Protein 7BES (pdb70)

Radius of gyration: 24.96 Å; Cα contacts (8 Å, |Δi|>4): 1409; chains: 3; bounding box: 62×58×72 Å

InterPro domains:
  IPR001048 Aspartate/glutamate/uridylate kinase [PF00696] (32-239)
  IPR011817 Uridylate kinase [PIRSF005650] (30-260)
  IPR015963 Uridylate kinase, bacteria [MF_01220_B] (28-260)
  IPR015963 Uridylate kinase, bacteria [TIGR02075] (30-260)
  IPR015963 Uridylate kinase, bacteria [cd04254] (31-260)
  IPR036393 Acetylglutamate kinase-like superfamily [G3DSA:3.40.1160.10] (22-261)
  IPR036393 Acetylglutamate kinase-like superfamily [SSF53633] (30-260)

Nearest PDB structures (foldseek):
  7bes-assembly1_A  TM=1.004E+00  e=1.199E-51  Mycobacterium tuberculosis
  7bix-assembly2_I  TM=9.972E-01  e=4.113E-45  Mycobacterium tuberculosis H37Rv
  7bix-assembly1_E  TM=9.953E-01  e=9.929E-45  Mycobacterium tuberculosis H37Rv
  2bne-assembly1_B  TM=9.707E-01  e=4.004E-32  Escherichia coli K-12
  7bes-assembly1_C-2  TM=9.987E-01  e=2.058E-31  Mycobacterium tuberculosis

B-factor: mean 38.49, std 15.51, range [14.76, 82.02]

Foldseek 3Di:
DFFQFEEEEEELCLAQVPAADGDLVSLLLLLVQVLVLLVVNHQYEYEFWQPSHADLVVVVVVPDDSFVRLQRRLVSQLVVLVSSCVSNVVVVAAAAEEECPDDPVSHHHDDLVVSLVCSVVSYHYYYTSQNVGTPDGRLLSSLVSCVSNVGQAYEYADQDFAWALDPVHHFAFEEELVRCVVSVTCDDDDNSSVSCNVVFHKYFYGHSSPHCPVVCNRVPHGTYYIHGD/DFWQFEEEEDEPCLAQVPAADGDLVSLLLLLVQVLVLLVVRHQYEYQFFQVSHADLVVVVVVPDDSQVRLQRRLVSQLVVLVSSCVSNVVVVAAEAEEECDDDPVSHHHDDLVVSLVCSVVSHYYYYGSQNVGTPDGSLLSSLVSCVSSVGQAYEYADQDAEWALDPVHDFDFEEELVRCVVSVTCDDDPVSSVSCNVSFHKYFYGHSNPRCPVVCVRGPNRTYYIHGD/DDFAFEEEEEELCLQAVPAQDGDLVSLLVVLVVVVVVLVVRHQYEYQYWQVSHADLVVVVVVPDDQFVRLQVRLVSQLVVLVSSCVSNVVVVAAAAEEACDPDPVSHHHDDLVVSLVCRVVSHHYYYTSQNVGTDDDSVRSSVVSCVRNVRPYYHYDDD

Sequence (617 aa):
SGYSRVLLKLGGEMFGGGQVGLDPDVVAQVARQIADVVRGGVQIAVVIGGGNFFRGAQLQQLGMERTRSDYMGMLGTVMNSLALQDFLEKEGIVTRVQTAITMGQVAEPYLPLRAVRHLEKGRVVIFGAGMGLPYFSTDTTAAQRALEIGADVVLMAKAVDGVFAEDPAELLTAVSHREVLDRGLRVADATAFSLCMDNGMPILVFNLLTDGNIARAVRGEKIGTLVTTSGYSRVLLKLGGEMFGGGQVGLDPDVVAQVARQIADVVRGGVQIAVVIGGGNFFRGAQLQQLGMERTRSDYMGMLGTVMNSLALQDFLEKEGIVTRVQTAITMGQVAEPYLPLRAVRHLEKGRVVIFGAGMGLPYFSTDTTAAQRALEIGADVVLMAKAVDGVFAEDPAELLTAVSHREVLDRGLRVADATAFSLCMDNGMPILVFNLLTDGNIARAVRGEKIGTLVTTSGYSRVLLKLGGEMFGGGQVGLDPDVVAQVARQIADVVRGGVQIAVVIGGGNFFRGAQLQQLGMERTRSDYMGMLGTVMNSLALQDFLEKEGIVTRVQTAITMGQVAEPYLPLRAVRHLEKGRVVIFGAGMGLPYFSTDTTAAQRALEIGADVVLMAKA

Structure (mmCIF, N/CA/C/O backbone):
data_7BES
#
_entry.id   7BES
#
_cell.length_a   1.00
_cell.length_b   1.00
_cell.length_c   1.00
_cell.angle_alpha   90.00
_cell.angle_beta   90.00
_cell.angle_gamma   90.00
#
_symmetry.space_group_name_H-M   'P 1'
#
loop_
_entity.id
_entity.type
_entity.pdbx_description
1 polymer 'Uridylate kinase'
2 non-polymer "URIDINE-5'-DIPHOSPHATE"
3 non-polymer "URIDINE 5'-TRIPHOSPHATE"
#
loop_
_atom_site.group_PDB
_atom_site.id
_atom_site.type_symbol
_atom_site.label_atom_id
_atom_site.label_alt_id
_atom_site.label_comp_id
_atom_site.label_asym_id
_atom_site.label_entity_id
_atom_site.label_seq_id
_atom_site.pdbx_PDB_ins_code
_atom_site.Cartn_x
_atom_site.Cartn_y
_atom_site.Cartn_z
_atom_site.occupancy
_atom_site.B_iso_or_equiv
_atom_site.auth_seq_id
_atom_site.auth_comp_id
_atom_site.auth_asym_id
_atom_site.auth_atom_id
_atom_site.pdbx_PDB_model_num
ATOM 1 N N . SER A 1 48 ? 171.45300 116.57700 152.18800 1.000 51.97000 28 SER A N 1
ATOM 2 C CA . SER A 1 48 ? 170.92500 116.65700 153.54500 1.000 51.97000 28 SER A CA 1
ATOM 3 C C . SER A 1 48 ? 169.99200 117.85400 153.69900 1.000 51.97000 28 SER A C 1
ATOM 4 O O . SER A 1 48 ? 170.26400 118.93600 153.18100 1.000 51.97000 28 SER A O 1
ATOM 7 N N . GLY A 1 49 ? 168.89500 117.65200 154.41600 1.000 40.45000 29 GLY A N 1
ATOM 8 C CA . GLY A 1 49 ? 167.92300 118.70000 154.63200 1.000 40.45000 29 GLY A CA 1
ATOM 9 C C . GLY A 1 49 ? 166.91600 118.80500 153.49900 1.000 40.45000 29 GLY A C 1
ATOM 10 O O . GLY A 1 49 ? 167.05200 118.19800 152.43800 1.000 40.45000 29 GLY A O 1
ATOM 11 N N . TYR A 1 50 ? 165.88300 119.60600 153.74000 1.000 30.40000 30 TYR A N 1
ATOM 12 C CA . TYR A 1 50 ? 164.82000 119.80700 152.76800 1.000 30.40000 30 TYR A CA 1
ATOM 13 C C . TYR A 1 50 ? 164.97500 121.15700 152.08400 1.000 30.40000 30 TYR A C 1
ATOM 14 O O . TYR A 1 50 ? 165.16900 122.18200 152.74200 1.000 30.40000 30 TYR A O 1
ATOM 23 N N . SER A 1 51 ? 164.89300 121.15000 150.75500 1.000 24.74000 31 SER A N 1
ATOM 24 C CA . SER A 1 51 ? 164.95500 122.38600 149.98800 1.000 24.74000 31 SER A CA 1
ATOM 25 C C . SER A 1 51 ? 163.59000 123.03400 149.81000 1.000 24.74000 31 SER A C 1
ATOM 26 O O . SER A 1 51 ? 163.50000 124.26800 149.74800 1.000 24.74000 31 SER A O 1
ATOM 29 N N . ARG A 1 52 ? 162.52700 122.23300 149.73400 1.000 19.95000 32 ARG A N 1
ATOM 30 C CA . ARG A 1 52 ? 161.17600 122.74500 149.55000 1.000 19.95000 32 ARG A CA 1
ATOM 31 C C . ARG A 1 52 ? 160.28600 122.23900 150.67600 1.000 19.95000 32 ARG A C 1
ATOM 32 O O . ARG A 1 52 ? 160.09800 121.02300 150.84400 1.000 19.95000 32 ARG A O 1
ATOM 40 N N . VAL A 1 53 ? 159.73300 123.17600 151.43500 1.000 21.65000 33 VAL A N 1
ATOM 41 C CA . VAL A 1 53 ? 158.87900 122.85500 152.56600 1.000 21.65000 33 VAL A CA 1
ATOM 42 C C . VAL A 1 53 ? 157.51900 123.49600 152.34600 1.000 21.65000 33 VAL A C 1
ATOM 43 O O . VAL A 1 53 ? 157.39800 124.58800 151.77700 1.000 21.65000 33 VAL A O 1
ATOM 47 N N . LEU A 1 54 ? 156.48700 122.78500 152.77300 1.000 19.57000 34 LEU A N 1
ATOM 48 C CA . LEU A 1 54 ? 155.14000 123.32900 152.83800 1.000 19.57000 34 LEU A CA 1
ATOM 49 C C . LEU A 1 54 ? 154.77700 123.40600 154.31400 1.000 19.57000 34 LEU A C 1
ATOM 50 O O . LE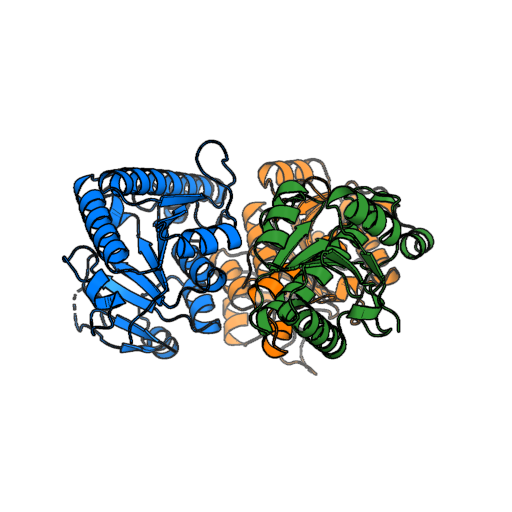U A 1 54 ? 154.41900 122.40100 154.93200 1.000 19.57000 34 LEU A O 1
ATOM 55 N N . LEU A 1 55 ? 154.91800 124.59600 154.87900 1.000 20.20000 35 LEU A N 1
ATOM 56 C CA . LEU A 1 55 ? 154.49800 124.82400 156.25100 1.000 20.20000 35 LEU A CA 1
ATOM 57 C C . LEU A 1 55 ? 152.97800 124.83600 156.32300 1.000 20.20000 35 LEU A C 1
ATOM 58 O O . LEU A 1 55 ? 152.30200 125.31000 155.41000 1.000 20.20000 35 LEU A O 1
ATOM 63 N N . LYS A 1 56 ? 152.44000 124.28500 157.40500 1.000 22.81000 36 LYS A N 1
ATOM 64 C CA . LYS A 1 56 ? 151.00500 124.26500 157.65000 1.000 22.81000 36 LYS A CA 1
ATOM 65 C C . LYS A 1 56 ? 150.75200 124.93500 158.98700 1.000 22.81000 36 LYS A C 1
ATOM 66 O O . LYS A 1 56 ? 151.18600 124.42600 160.03100 1.000 22.81000 36 LYS A O 1
ATOM 72 N N . LEU A 1 57 ? 150.06300 126.07700 158.94600 1.000 23.52000 37 LEU A N 1
ATOM 73 C CA . LEU A 1 57 ? 149.72800 126.85100 160.13100 1.000 23.52000 37 LEU A CA 1
ATOM 74 C C . LEU A 1 57 ? 148.23400 126.75500 160.39700 1.000 23.52000 37 LEU A C 1
ATOM 75 O O . LEU A 1 57 ? 147.41900 126.96400 159.49300 1.000 23.52000 37 LEU A O 1
ATOM 80 N N . GLY A 1 58 ? 147.88000 126.43800 161.64200 1.000 25.51000 38 GLY A N 1
ATOM 81 C CA . GLY A 1 58 ? 146.49900 126.39300 162.06000 1.000 25.51000 38 GLY A CA 1
ATOM 82 C C . GLY A 1 58 ? 146.03500 127.71700 162.65100 1.000 25.51000 38 GLY A C 1
ATOM 83 O O . GLY A 1 58 ? 146.79900 128.66100 162.83200 1.000 25.51000 38 GLY A O 1
ATOM 84 N N . GLY A 1 59 ? 144.73900 127.76100 162.96400 1.000 26.67000 39 GLY A N 1
ATOM 85 C CA . GLY A 1 59 ? 144.15900 128.95300 163.55200 1.000 26.67000 39 GLY A CA 1
ATOM 86 C C . GLY A 1 59 ? 144.79400 129.35800 164.86500 1.000 26.67000 39 GLY A C 1
ATOM 87 O O . GLY A 1 59 ? 144.74100 130.53600 165.23300 1.000 26.67000 39 GLY A O 1
ATOM 88 N N . GLU A 1 60 ? 145.39400 128.40600 165.58300 1.000 30.68000 40 GLU A N 1
ATOM 89 C CA . GLU A 1 60 ? 146.10000 128.75300 166.81000 1.000 30.68000 40 GLU A CA 1
ATOM 90 C C . GLU A 1 60 ? 147.30100 129.64600 166.52800 1.000 30.68000 40 GLU A C 1
ATOM 91 O O . GLU A 1 60 ? 147.60800 130.53400 167.32900 1.000 30.68000 40 GLU A O 1
ATOM 97 N N . MET A 1 61 ? 147.96600 129.45400 165.38500 1.000 31.41000 41 MET A N 1
ATOM 98 C CA . MET A 1 61 ? 149.12800 130.26300 165.04100 1.000 31.41000 41 MET A CA 1
ATOM 99 C C . MET A 1 61 ? 148.77300 131.71300 164.74500 1.000 31.41000 41 MET A C 1
ATOM 100 O O . MET A 1 61 ? 149.68100 132.54500 164.64500 1.000 31.41000 41 MET A O 1
ATOM 105 N N . PHE A 1 62 ? 147.49000 132.03300 164.59500 1.000 25.15000 42 PHE A N 1
ATOM 106 C CA . PHE A 1 62 ? 147.05200 133.40100 164.38400 1.000 25.15000 42 PHE A CA 1
ATOM 107 C C . PHE A 1 62 ? 146.17600 133.93800 165.50400 1.000 25.15000 42 PHE A C 1
ATOM 108 O O . PHE A 1 62 ? 146.01400 135.15800 165.60200 1.000 25.15000 42 PHE A O 1
ATOM 116 N N . GLY A 1 63 ? 145.61300 133.07600 166.34500 1.000 30.94000 43 GLY A N 1
ATOM 117 C CA . GLY A 1 63 ? 144.74300 133.53800 167.40600 1.000 30.94000 43 GLY A CA 1
ATOM 118 C C . GLY A 1 63 ? 145.29800 133.34700 168.80200 1.000 30.94000 43 GLY A C 1
ATOM 119 O O . GLY A 1 63 ? 144.71900 133.84600 169.77100 1.000 30.94000 43 GLY A O 1
ATOM 120 N N . GLY A 1 64 ? 146.41700 132.63500 168.92500 1.000 34.48000 44 GLY A N 1
ATOM 121 C CA . GLY A 1 64 ? 146.96700 132.36500 170.23700 1.000 34.48000 44 GLY A CA 1
ATOM 122 C C . GLY A 1 64 ? 146.09000 131.50600 171.11700 1.000 34.48000 44 GLY A C 1
ATOM 123 O O . GLY A 1 64 ? 146.18500 131.59200 172.34300 1.000 34.48000 44 GLY A O 1
ATOM 124 N N . GLY A 1 65 ? 145.23600 130.67500 170.52500 1.000 37.83000 45 GLY A N 1
ATOM 125 C CA . GLY A 1 65 ? 144.28900 129.87900 171.27200 1.000 37.83000 45 GLY A CA 1
ATOM 126 C C . GLY A 1 65 ? 142.94400 130.53200 171.49800 1.000 37.83000 45 GLY A C 1
ATOM 127 O O . GLY A 1 65 ? 142.04400 129.88200 172.04400 1.000 37.83000 45 GLY A O 1
ATOM 128 N N . GLN A 1 66 ? 142.77700 131.78800 171.10000 1.000 38.49000 46 GLN A N 1
ATOM 129 C CA . GLN A 1 66 ? 141.52500 132.51500 171.24100 1.000 38.49000 46 GLN A CA 1
ATOM 130 C C . GLN A 1 66 ? 140.96200 132.85200 169.86400 1.000 38.49000 46 GLN A C 1
ATOM 131 O O . GLN A 1 66 ? 141.50200 132.45800 168.82700 1.000 38.49000 46 GLN A O 1
ATOM 137 N N . VAL A 1 67 ? 139.86300 133.59300 169.86500 1.000 33.95000 47 VAL A N 1
ATOM 138 C CA . VAL A 1 67 ? 139.18200 133.99300 168.64000 1.000 33.95000 47 VAL A CA 1
ATOM 139 C C . VAL A 1 67 ? 139.66100 135.37800 168.23500 1.000 33.95000 47 VAL A C 1
ATOM 140 O O . VAL A 1 67 ? 139.68900 136.30600 169.05100 1.000 33.95000 47 VAL A O 1
ATOM 144 N N . GLY A 1 68 ? 140.04300 135.52100 166.96800 1.000 29.03000 48 GLY A N 1
ATOM 145 C CA . GLY A 1 68 ? 140.46100 136.80900 166.45500 1.000 29.03000 48 GLY A CA 1
ATOM 146 C C . GLY A 1 68 ? 141.84400 136.80400 165.84100 1.000 29.03000 48 GLY A C 1
ATOM 147 O O . GLY A 1 68 ? 142.11000 136.05100 164.90000 1.000 29.03000 48 GLY A O 1
ATOM 148 N N . LEU A 1 69 ? 142.73600 137.64200 166.36400 1.000 28.79000 49 LEU A N 1
ATOM 149 C CA . LEU A 1 69 ? 144.08400 137.75600 165.81300 1.000 28.79000 49 LEU A CA 1
ATOM 150 C C . LEU A 1 69 ? 145.00500 138.30100 166.89100 1.000 28.79000 49 LEU A C 1
ATOM 151 O O . LEU A 1 69 ? 144.74600 139.37800 167.43800 1.000 28.79000 49 LEU A O 1
ATOM 156 N N . ASP A 1 70 ? 146.07000 137.56400 167.19500 1.000 35.00000 50 ASP A N 1
ATOM 157 C CA . ASP A 1 70 ? 147.07200 138.00500 168.15800 1.000 35.00000 50 ASP A CA 1
ATOM 158 C C . ASP A 1 70 ? 148.32400 138.42600 167.40400 1.000 35.00000 50 ASP A C 1
ATOM 159 O O . ASP A 1 70 ? 149.00800 137.56700 166.82500 1.000 35.00000 50 ASP A O 1
ATOM 164 N N . PRO A 1 71 ? 148.66100 139.71700 167.37200 1.000 36.41000 51 PRO A N 1
ATOM 165 C CA . PRO A 1 71 ? 149.81300 140.15400 166.56500 1.000 36.41000 51 PRO A CA 1
ATOM 166 C C . PRO A 1 71 ? 151.14100 139.56000 167.00600 1.000 36.41000 51 PRO A C 1
ATOM 167 O O . PRO A 1 71 ? 152.04200 139.41300 166.17200 1.000 36.41000 51 PRO A O 1
ATOM 171 N N . ASP A 1 72 ? 151.29400 139.21700 168.28700 1.000 38.98000 52 ASP A N 1
ATOM 172 C CA . ASP A 1 72 ? 152.57200 138.69500 168.76400 1.000 38.98000 52 ASP A CA 1
ATOM 173 C C . ASP A 1 72 ? 152.89100 137.33700 168.14900 1.000 38.98000 52 ASP A C 1
ATOM 174 O O . ASP A 1 72 ? 154.02100 137.09900 167.70600 1.000 38.98000 52 ASP A O 1
ATOM 179 N N . VAL A 1 73 ? 151.90900 136.43400 168.11600 1.000 34.55000 53 VAL A N 1
ATOM 180 C CA . VAL A 1 73 ? 152.14000 135.10600 167.55600 1.000 34.55000 53 VAL A CA 1
ATOM 181 C C . VAL A 1 73 ? 152.43300 135.19900 166.06400 1.000 34.55000 53 VAL A C 1
ATOM 182 O O . VAL A 1 73 ? 153.31500 134.50100 165.54400 1.000 34.55000 53 VAL A O 1
ATOM 186 N N . VAL A 1 74 ? 151.70000 136.05700 165.35300 1.000 31.25000 54 VAL A N 1
ATOM 187 C CA . VAL A 1 74 ? 151.95500 136.24000 163.93000 1.000 31.25000 54 VAL A CA 1
ATOM 188 C C . VAL A 1 74 ? 153.33900 136.83300 163.70600 1.000 31.25000 54 VAL A C 1
ATOM 189 O O . VAL A 1 74 ? 154.02200 136.47500 162.74200 1.000 31.25000 54 VAL A O 1
ATOM 193 N N . ALA A 1 75 ? 153.77800 137.74000 164.58100 1.000 33.12000 55 ALA A N 1
ATOM 194 C CA . ALA A 1 75 ? 155.12500 138.28900 164.46200 1.000 33.12000 55 ALA A CA 1
ATOM 195 C C . ALA A 1 75 ? 156.18300 137.21300 164.67500 1.000 33.12000 55 ALA A C 1
ATOM 196 O O . ALA A 1 75 ? 157.19500 137.17700 163.96600 1.000 33.12000 55 ALA A O 1
ATOM 198 N N . GLN A 1 76 ? 155.97000 136.33200 165.65500 1.000 34.86000 56 GLN A N 1
ATOM 199 C CA . GLN A 1 76 ? 156.90400 135.23100 165.87700 1.000 34.86000 56 GLN A CA 1
ATOM 200 C C . GLN A 1 76 ? 156.98000 134.32600 164.65400 1.000 34.86000 56 GLN A C 1
ATOM 201 O O . GLN A 1 76 ? 158.07300 133.94600 164.20800 1.000 34.86000 56 GLN A O 1
ATOM 207 N N . VAL A 1 77 ? 155.82000 133.97500 164.09500 1.000 31.49000 57 VAL A N 1
ATOM 208 C CA . VAL A 1 77 ? 155.78800 133.12600 162.90800 1.000 31.49000 57 VAL A CA 1
ATOM 209 C C . VAL A 1 77 ? 156.48900 133.81200 161.74400 1.000 31.49000 57 VAL A C 1
ATOM 210 O O . VAL A 1 77 ? 157.23100 133.17800 160.98200 1.000 31.49000 57 VAL A O 1
ATOM 214 N N . ALA A 1 78 ? 156.26000 135.11700 161.58500 1.000 31.59000 58 ALA A N 1
ATOM 215 C CA . ALA A 1 78 ? 156.90200 135.86200 160.51100 1.000 31.59000 58 ALA A CA 1
ATOM 216 C C . ALA A 1 78 ? 158.41400 135.87200 160.67400 1.000 31.59000 58 ALA A C 1
ATOM 217 O O . ALA A 1 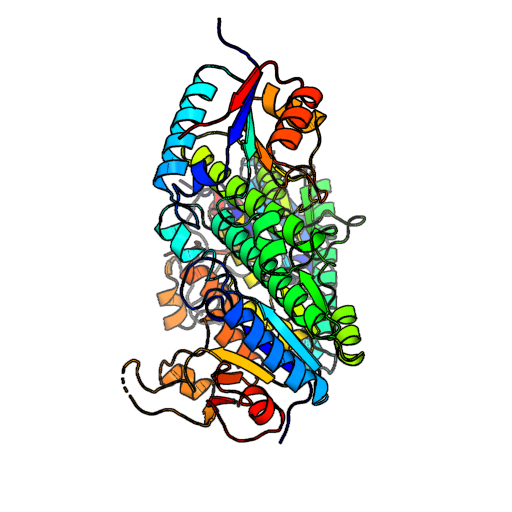78 ? 159.14500 135.71700 159.69300 1.000 31.59000 58 ALA A O 1
ATOM 219 N N . ARG A 1 79 ? 158.90300 136.05000 161.90300 1.000 34.68000 59 ARG A N 1
ATOM 220 C CA . ARG A 1 79 ? 160.34400 136.02300 162.13600 1.000 34.68000 59 ARG A CA 1
ATOM 221 C C . ARG A 1 79 ? 160.93000 134.65700 161.80000 1.000 34.68000 59 ARG A C 1
ATOM 222 O O . ARG A 1 79 ? 161.99500 134.55900 161.17400 1.000 34.68000 59 ARG A O 1
ATOM 230 N N . GLN A 1 80 ? 160.24600 133.58600 162.21100 1.000 34.74000 60 GLN A N 1
ATOM 231 C CA . GLN A 1 80 ? 160.74200 132.24200 161.92200 1.000 34.74000 60 GLN A CA 1
ATOM 232 C C . GLN A 1 80 ? 160.80700 131.99200 160.42000 1.000 34.74000 60 GLN A C 1
ATOM 233 O O . GLN A 1 80 ? 161.83000 131.53000 159.89300 1.000 34.74000 60 GLN A O 1
ATOM 239 N N . ILE A 1 81 ? 159.72300 132.30900 159.70800 1.000 30.27000 61 ILE A N 1
ATOM 240 C CA . ILE A 1 81 ? 159.70700 132.12200 158.26100 1.000 30.27000 61 ILE A CA 1
ATOM 241 C C . ILE A 1 81 ? 160.75800 132.99700 157.59400 1.000 30.27000 61 ILE A C 1
ATOM 242 O O . ILE A 1 81 ? 161.39900 132.57800 156.62300 1.000 30.27000 61 ILE A O 1
ATOM 247 N N . ALA A 1 82 ? 160.96500 134.21300 158.10400 1.000 32.31000 62 ALA A N 1
ATOM 248 C CA . ALA A 1 82 ? 161.94200 135.11700 157.51100 1.000 32.31000 62 ALA A CA 1
ATOM 249 C C . ALA A 1 82 ? 163.35400 134.56700 157.63900 1.000 32.31000 62 ALA A C 1
ATOM 250 O O . ALA A 1 82 ? 164.12800 134.59700 156.67700 1.000 32.31000 62 ALA A O 1
ATOM 252 N N . ASP A 1 83 ? 163.71400 134.06000 158.82200 1.000 34.63000 63 ASP A N 1
ATOM 253 C CA . ASP A 1 83 ? 165.05600 133.50000 158.96200 1.000 34.63000 63 ASP A CA 1
ATOM 254 C C . ASP A 1 83 ? 165.21600 132.22900 158.13600 1.000 34.63000 63 ASP A C 1
ATOM 255 O O . ASP A 1 83 ? 166.29900 131.98000 157.59100 1.000 34.63000 63 ASP A O 1
ATOM 260 N N . VAL A 1 84 ? 164.15600 131.42700 158.01400 1.000 32.95000 64 VAL A N 1
ATOM 261 C CA . VAL A 1 84 ? 164.23500 130.24600 157.15800 1.000 32.95000 64 VAL A CA 1
ATOM 262 C C . VAL A 1 84 ? 164.47900 130.64700 155.70700 1.000 32.95000 64 VAL A C 1
ATOM 263 O O . VAL A 1 84 ? 165.29300 130.03300 155.00800 1.000 32.95000 64 VAL A O 1
ATOM 267 N N . VAL A 1 85 ? 163.78100 131.68000 155.23100 1.000 33.24000 65 VAL A N 1
ATOM 268 C CA . VAL A 1 85 ? 163.98800 132.14700 153.86300 1.000 33.24000 65 VAL A CA 1
ATOM 269 C C . VAL A 1 85 ? 165.39500 132.70200 153.69300 1.000 33.24000 65 VAL A C 1
ATOM 270 O O . VAL A 1 85 ? 166.05000 132.46600 152.67000 1.000 33.24000 65 VAL A O 1
ATOM 274 N N . ARG A 1 86 ? 165.88300 133.45000 154.68500 1.000 35.49000 66 ARG A N 1
ATOM 275 C CA . ARG A 1 86 ? 167.25900 133.93000 154.63600 1.000 35.49000 66 ARG A CA 1
ATOM 276 C C . ARG A 1 86 ? 168.25100 132.77500 154.63500 1.000 35.49000 66 ARG A C 1
ATOM 277 O O . ARG A 1 86 ? 169.39100 132.93900 154.18800 1.000 35.49000 66 ARG A O 1
ATOM 285 N N . GLY A 1 87 ? 167.83800 131.60700 155.12500 1.000 33.83000 67 GLY A N 1
ATOM 286 C CA . GLY A 1 87 ? 168.66100 130.41900 154.99500 1.000 33.83000 67 GLY A CA 1
ATOM 287 C C . GLY A 1 87 ? 168.71900 129.84400 153.59300 1.000 33.83000 67 GLY A C 1
ATOM 288 O O . GLY A 1 87 ? 169.54700 128.96300 153.34000 1.000 33.83000 67 GLY A O 1
ATOM 289 N N . GLY A 1 88 ? 167.86500 130.31300 152.68500 1.000 30.41000 68 GLY A N 1
ATOM 290 C CA . GLY A 1 88 ? 167.89000 129.84900 151.31200 1.000 30.41000 68 GLY A CA 1
ATOM 291 C C . GLY A 1 88 ? 166.96200 128.70000 150.99900 1.000 30.41000 68 GLY A C 1
ATOM 292 O O . GLY A 1 88 ? 167.34400 127.79600 150.24600 1.000 30.41000 68 GLY A O 1
ATOM 293 N N . VAL A 1 89 ? 165.74800 128.70600 151.54100 1.000 27.17000 69 VAL A N 1
ATOM 294 C CA . VAL A 1 89 ? 164.81400 127.59200 151.42100 1.000 27.17000 69 VAL A CA 1
ATOM 295 C C . VAL A 1 89 ? 163.56500 128.05900 150.69000 1.000 27.17000 69 VAL A C 1
ATOM 296 O O . VAL A 1 89 ? 163.13600 129.21000 150.84300 1.000 27.17000 69 VAL A O 1
ATOM 300 N N . GLN A 1 90 ? 162.97600 127.16900 149.89500 1.000 21.23000 70 GLN A N 1
ATOM 301 C CA . GLN A 1 90 ? 161.71600 127.46100 149.22400 1.000 21.23000 70 GLN A CA 1
ATOM 302 C C . GLN A 1 90 ? 160.56400 127.01800 150.11600 1.000 21.23000 70 GLN A C 1
ATOM 303 O O . GLN A 1 90 ? 160.51500 125.86000 150.54600 1.000 21.23000 70 GLN A O 1
ATOM 309 N N . ILE A 1 91 ? 159.65200 127.94500 150.41300 1.000 19.53000 71 ILE A N 1
ATOM 310 C CA . ILE A 1 91 ? 158.63200 127.71300 151.42900 1.000 19.53000 71 ILE A CA 1
ATOM 311 C C . ILE A 1 91 ? 157.26100 128.15300 150.92400 1.000 19.53000 71 ILE A C 1
ATOM 312 O O . ILE A 1 91 ? 157.06800 129.30100 150.49400 1.000 19.53000 71 ILE A O 1
ATOM 317 N N . ALA A 1 92 ? 156.30800 127.22800 150.98100 1.000 17.93000 72 ALA A N 1
ATOM 318 C CA . ALA A 1 92 ? 154.90200 127.52600 150.76200 1.000 17.93000 72 ALA A CA 1
ATOM 319 C C . ALA A 1 92 ? 154.15500 127.27600 152.06100 1.000 17.93000 72 ALA A C 1
ATOM 320 O O . ALA A 1 92 ? 154.20900 126.17400 152.60900 1.000 17.93000 72 ALA A O 1
ATOM 322 N N . VAL A 1 93 ? 153.48300 128.29200 152.55300 1.000 17.79000 73 VAL A N 1
ATOM 323 C CA . VAL A 1 93 ? 152.69200 128.20100 153.77100 1.000 17.79000 73 VAL A CA 1
ATOM 324 C C . VAL A 1 93 ? 151.24200 127.97100 153.38200 1.000 17.79000 73 VAL A C 1
ATOM 325 O O . VAL A 1 93 ? 150.77700 128.45000 152.34700 1.000 17.79000 73 VAL A O 1
ATOM 329 N N . VAL A 1 94 ? 150.52900 127.20100 154.19900 1.000 17.36000 74 VAL A N 1
ATOM 330 C CA . VAL A 1 94 ? 149.09900 126.96700 154.03500 1.000 17.36000 74 VAL A CA 1
ATOM 331 C C . VAL A 1 94 ? 148.40600 127.39900 155.31800 1.000 17.36000 74 VAL A C 1
ATOM 332 O O . VAL A 1 94 ? 148.74000 126.90800 156.40700 1.000 17.36000 74 VAL A O 1
ATOM 336 N N . ILE A 1 95 ? 147.42800 128.30300 155.18700 1.000 19.98000 75 ILE A N 1
ATOM 337 C CA . ILE A 1 95 ? 146.81800 128.97000 156.33300 1.000 19.98000 75 ILE A CA 1
ATOM 338 C C . ILE A 1 95 ? 145.52300 128.26700 156.71400 1.000 19.98000 75 ILE A C 1
ATOM 339 O O . ILE A 1 95 ? 144.77900 127.79400 155.84600 1.000 19.98000 75 ILE A O 1
ATOM 344 N N . GLY A 1 96 ? 145.25100 128.20200 158.01500 1.000 21.68000 76 GLY A N 1
ATOM 345 C CA . GLY A 1 96 ? 143.98200 127.71000 158.51600 1.000 21.68000 76 GLY A CA 1
ATOM 346 C C . GLY A 1 96 ? 143.19600 128.81700 159.19000 1.000 21.68000 76 GLY A C 1
ATOM 347 O O . GLY A 1 96 ? 143.75300 129.84100 159.58800 1.000 21.68000 76 GLY A O 1
ATOM 348 N N . GLY A 1 97 ? 141.88800 128.60200 159.31800 1.000 21.48000 77 GLY A N 1
ATOM 349 C CA . GLY A 1 97 ? 141.00000 129.62100 159.84700 1.000 21.48000 77 GLY A CA 1
ATOM 350 C C . GLY A 1 97 ? 140.18600 129.18400 161.04800 1.000 21.48000 77 GLY A C 1
ATOM 351 O O . GLY A 1 97 ? 139.04500 129.62600 161.23100 1.000 21.48000 77 GLY A O 1
ATOM 352 N N . GLY A 1 98 ? 140.76500 128.31100 161.87300 1.000 22.43000 78 GLY A N 1
ATOM 353 C CA . GLY A 1 98 ? 140.09800 127.88800 163.08900 1.000 22.43000 78 GLY A CA 1
ATOM 354 C C . GLY A 1 98 ? 139.96200 128.98300 164.12200 1.000 22.43000 78 GLY A C 1
ATOM 355 O O . GLY A 1 98 ? 139.06200 128.91700 164.96500 1.000 22.43000 78 GLY A O 1
ATOM 356 N N . ASN A 1 99 ? 140.83600 129.99000 164.07600 1.000 24.48000 79 ASN A N 1
ATOM 357 C CA . ASN A 1 99 ? 140.71100 131.13500 164.96900 1.000 24.48000 79 ASN A CA 1
ATOM 358 C C . ASN A 1 99 ? 139.48100 131.97500 164.66800 1.000 24.48000 79 ASN A C 1
ATOM 359 O O . ASN A 1 99 ? 139.09800 132.80100 165.50100 1.000 24.48000 79 ASN A O 1
ATOM 364 N N . PHE A 1 100 ? 138.86100 131.78900 163.50400 1.000 23.62000 80 PHE A N 1
ATOM 365 C CA . PHE A 1 100 ? 137.65200 132.51300 163.14100 1.000 23.62000 80 PHE A CA 1
ATOM 366 C C . PHE A 1 100 ? 136.43000 131.60500 163.11000 1.000 23.62000 80 PHE A C 1
ATOM 367 O O . PHE A 1 100 ? 135.46200 131.85600 163.83100 1.000 23.62000 80 PHE A O 1
ATOM 375 N N . PHE A 1 101 ? 136.45900 130.53200 162.31900 1.000 24.06000 81 PHE A N 1
ATOM 376 C CA . PHE A 1 101 ? 135.27200 129.70800 162.13600 1.000 24.06000 81 PHE A CA 1
ATOM 377 C C . PHE A 1 101 ? 135.66200 128.29800 161.72800 1.000 24.06000 81 PHE A C 1
ATOM 378 O O . PHE A 1 101 ? 136.64400 128.09900 161.00900 1.000 24.06000 81 PHE A O 1
ATOM 386 N N . ARG A 1 102 ? 134.87800 127.32700 162.18700 1.000 25.19000 82 ARG A N 1
ATOM 387 C CA . ARG A 1 102 ? 134.97300 125.94500 161.73600 1.000 25.19000 82 ARG A CA 1
ATOM 388 C C . ARG A 1 102 ? 133.61500 125.52400 161.18900 1.000 25.19000 82 ARG A C 1
ATOM 389 O O . ARG A 1 102 ? 132.59100 125.69200 161.86300 1.000 25.19000 82 ARG A O 1
ATOM 397 N N . GLY A 1 103 ? 133.61400 124.99000 159.96600 1.000 24.35000 83 GLY A N 1
ATOM 398 C CA . GLY A 1 103 ? 132.36000 124.62100 159.33000 1.000 24.35000 83 GLY A CA 1
ATOM 399 C C . GLY A 1 103 ? 131.59300 123.56800 160.10400 1.000 24.35000 83 GLY A C 1
ATOM 400 O O . GLY A 1 103 ? 130.36800 123.63600 160.21300 1.000 24.35000 83 GLY A O 1
ATOM 401 N N . ALA A 1 104 ? 132.30300 122.58000 160.65300 1.000 27.87000 84 ALA A N 1
ATOM 402 C CA . ALA A 1 104 ? 131.64000 121.54500 161.43700 1.000 27.87000 84 ALA A CA 1
ATOM 403 C C . ALA A 1 104 ? 130.98500 122.12600 162.68500 1.000 27.87000 84 ALA A C 1
ATOM 404 O O . ALA A 1 104 ? 129.84600 121.77400 163.01500 1.000 27.87000 84 ALA A O 1
ATOM 406 N N . GLN A 1 105 ? 131.68200 123.02200 163.38600 1.000 30.71000 85 GLN A N 1
ATOM 407 C CA . GLN A 1 105 ? 131.10900 123.62300 164.58600 1.000 30.71000 85 GLN A CA 1
ATOM 408 C C . GLN A 1 105 ? 129.90900 124.49900 164.24900 1.000 30.71000 85 GLN A C 1
ATOM 409 O O . GLN A 1 105 ? 128.90800 124.49800 164.97600 1.000 30.71000 85 GLN A O 1
ATOM 415 N N . LEU A 1 106 ? 129.98300 125.25000 163.14900 1.000 28.57000 86 LEU A N 1
ATOM 416 C CA . LEU A 1 106 ? 128.84000 126.07000 162.75600 1.000 28.57000 86 LEU A CA 1
ATOM 417 C C . LEU A 1 106 ? 127.65500 125.20700 162.33500 1.000 28.57000 86 LEU A C 1
ATOM 418 O O . LEU A 1 106 ? 126.49900 125.55300 162.61200 1.000 28.57000 86 LEU A O 1
ATOM 423 N N . GLN A 1 107 ? 127.91700 124.08200 161.66600 1.000 29.15000 87 GLN A N 1
ATOM 424 C CA . GLN A 1 107 ? 126.84200 123.15800 161.32000 1.000 29.15000 87 GLN A CA 1
ATOM 425 C C . GLN A 1 107 ? 126.20900 122.56400 162.57100 1.000 29.15000 87 GLN A C 1
ATOM 426 O O . GLN A 1 107 ? 124.98800 122.38500 162.63400 1.000 29.15000 87 GLN A O 1
ATOM 432 N N . GLN A 1 108 ? 127.02800 122.24400 163.57600 1.000 34.68000 88 GLN A N 1
ATOM 433 C CA . GLN A 1 108 ? 126.48800 121.79000 164.85400 1.000 34.68000 88 GLN A CA 1
ATOM 434 C C . GLN A 1 108 ? 125.62800 122.87000 165.49600 1.000 34.68000 88 GLN A C 1
ATOM 435 O O . GLN A 1 108 ? 124.59100 122.57300 166.10000 1.000 34.68000 88 GLN A O 1
ATOM 441 N N . LEU A 1 109 ? 126.05100 124.13100 165.38300 1.000 35.29000 89 LEU A N 1
ATOM 442 C CA . LEU A 1 109 ? 125.23500 125.23400 165.88300 1.000 35.29000 89 LEU A CA 1
ATOM 443 C C . LEU A 1 109 ? 123.89600 125.29900 165.16000 1.000 35.29000 89 LEU A C 1
ATOM 444 O O . LEU A 1 109 ? 122.85700 125.54400 165.78400 1.000 35.29000 89 LEU A O 1
ATOM 449 N N . GLY A 1 110 ? 123.89900 125.08700 163.84600 1.000 32.96000 90 GLY A N 1
ATOM 450 C CA . GLY A 1 110 ? 122.65600 125.04700 163.10000 1.000 32.96000 90 GLY A CA 1
ATOM 451 C C . GLY A 1 110 ? 122.72600 125.63600 161.70800 1.000 32.96000 90 GLY A C 1
ATOM 452 O O . GLY A 1 110 ? 121.79400 125.47200 160.91500 1.000 32.96000 90 GLY A O 1
ATOM 453 N N . MET A 1 111 ? 123.82100 126.32200 161.39400 1.000 29.17000 91 MET A N 1
ATOM 454 C CA . MET A 1 111 ? 123.97500 126.92100 160.07900 1.000 29.17000 91 MET A CA 1
ATOM 455 C C . MET A 1 111 ? 124.21700 125.84200 159.02400 1.000 29.17000 91 MET A C 1
ATOM 456 O O . MET A 1 111 ? 124.53000 124.68900 159.33100 1.000 29.17000 91 MET A O 1
ATOM 461 N N . GLU A 1 112 ? 124.06200 126.23100 157.76200 1.000 25.52000 92 GLU A N 1
ATOM 462 C CA . GLU A 1 112 ? 124.30400 125.31300 156.65900 1.000 25.52000 92 GLU A CA 1
ATOM 463 C C . GLU A 1 112 ? 125.79800 125.05600 156.50600 1.000 25.52000 92 GLU A C 1
ATOM 464 O O . GLU A 1 112 ? 126.62100 125.96700 156.64900 1.000 25.52000 92 GLU A O 1
ATOM 470 N N . ARG A 1 113 ? 126.14100 123.80100 156.20800 1.000 23.60000 93 ARG A N 1
ATOM 471 C CA . ARG A 1 113 ? 127.54300 123.40300 156.16100 1.000 23.60000 93 ARG A CA 1
ATOM 472 C C . ARG A 1 113 ? 128.29600 124.12000 155.04700 1.000 23.60000 93 ARG A C 1
ATOM 473 O O . ARG A 1 113 ? 129.44900 124.52100 155.23500 1.000 23.60000 93 ARG A O 1
ATOM 481 N N . THR A 1 114 ? 127.67100 124.28300 153.88000 1.000 21.54000 94 THR A N 1
ATOM 482 C CA . THR A 1 114 ? 128.35200 124.93700 152.76600 1.000 21.54000 94 THR A CA 1
ATOM 483 C C . THR A 1 114 ? 128.68800 126.38900 153.09100 1.000 21.54000 94 THR A C 1
ATOM 484 O O . THR A 1 114 ? 129.82200 126.84000 152.87400 1.000 21.54000 94 THR A O 1
ATOM 488 N N . ARG A 1 115 ? 127.71700 127.13600 153.62100 1.000 22.74000 95 ARG A N 1
ATOM 489 C CA . ARG A 1 115 ? 127.97000 128.52500 153.98400 1.000 22.74000 95 ARG A CA 1
ATOM 490 C C . ARG A 1 115 ? 128.98400 128.62500 155.11500 1.000 22.74000 95 ARG A C 1
ATOM 491 O O . ARG A 1 115 ? 129.83200 129.52600 155.11800 1.000 22.74000 95 ARG A O 1
ATOM 499 N N . SER A 1 116 ? 128.91700 127.70800 156.08200 1.000 20.79000 96 SER A N 1
ATOM 500 C CA . SER A 1 116 ? 129.90600 127.69900 157.15400 1.000 20.79000 96 SER A CA 1
ATOM 501 C C . SER A 1 116 ? 131.30900 127.47000 156.60500 1.000 20.79000 96 SER A C 1
ATOM 502 O O . SER A 1 116 ? 132.27200 128.11300 157.04200 1.000 20.79000 96 SER A O 1
ATOM 505 N N . ASP A 1 117 ? 131.44300 126.55500 155.64500 1.000 21.64000 97 ASP A N 1
ATOM 506 C CA . ASP A 1 117 ? 132.74400 126.28700 155.04400 1.000 21.64000 97 ASP A CA 1
ATOM 507 C C . ASP A 1 117 ? 133.25900 127.49200 154.26900 1.000 21.64000 97 ASP A C 1
ATOM 508 O O . ASP A 1 117 ? 134.45700 127.79500 154.30800 1.000 21.64000 97 ASP A O 1
ATOM 513 N N . TYR A 1 118 ? 132.37500 128.18500 153.55000 1.000 16.58000 98 TYR A N 1
ATOM 514 C CA . TYR A 1 118 ? 132.81600 129.38800 152.84800 1.000 16.58000 98 TYR A CA 1
ATOM 515 C C . TYR A 1 118 ? 133.24500 130.48400 153.81900 1.000 16.58000 98 TYR A C 1
ATOM 516 O O . TYR A 1 118 ? 134.22700 131.19100 153.56000 1.000 16.58000 98 TYR A O 1
ATOM 525 N N . MET A 1 119 ? 132.53900 130.62900 154.94300 1.000 17.70000 99 MET A N 1
ATOM 526 C CA . MET A 1 119 ? 132.97100 131.58100 155.96300 1.000 17.70000 99 MET A CA 1
ATOM 527 C C . MET A 1 119 ? 134.33600 131.20300 156.52800 1.000 17.70000 99 MET A C 1
ATOM 528 O O . MET A 1 119 ? 135.19100 132.07100 156.74800 1.000 17.70000 99 MET A O 1
ATOM 533 N N . GLY A 1 120 ? 134.56000 129.91000 156.76500 1.000 17.39000 100 GLY A N 1
ATOM 534 C CA . GLY A 1 120 ? 135.86600 129.47000 157.23100 1.000 17.39000 100 GLY A CA 1
ATOM 535 C C . GLY A 1 120 ? 136.97100 129.75100 156.23000 1.000 17.39000 100 GLY A C 1
ATOM 536 O O . GLY A 1 120 ? 138.07400 130.16000 156.60400 1.000 17.39000 100 GLY A O 1
ATOM 537 N N . MET A 1 121 ? 136.69400 129.53500 154.94400 1.000 15.89000 101 MET A N 1
ATOM 538 C CA . MET A 1 121 ? 137.68900 129.82600 153.91600 1.000 15.89000 101 MET A CA 1
ATOM 539 C C . MET A 1 121 ? 137.99800 131.31800 153.84600 1.000 15.89000 101 MET A C 1
ATOM 540 O O . MET A 1 121 ? 139.15700 131.71300 153.66100 1.000 15.89000 101 MET A O 1
ATOM 545 N N . LEU A 1 122 ? 136.97700 132.16400 153.99100 1.000 16.42000 102 LEU A N 1
ATOM 546 C CA . LEU A 1 122 ? 137.22900 133.60200 154.04100 1.000 16.42000 102 LEU A CA 1
ATOM 547 C C . LEU A 1 122 ? 138.07900 133.97000 155.25300 1.000 16.42000 102 LEU A C 1
ATOM 548 O O . LEU A 1 122 ? 138.95200 134.84400 155.16900 1.000 16.42000 102 LEU A O 1
ATOM 553 N N . GLY A 1 123 ? 137.83500 133.31800 156.39100 1.000 17.61000 103 GLY A N 1
ATOM 554 C CA . GLY A 1 123 ? 138.69700 133.52800 157.54500 1.000 17.61000 103 GLY A CA 1
ATOM 555 C C . GLY A 1 123 ? 140.13500 133.12200 157.28000 1.000 17.61000 103 GLY A C 1
ATOM 556 O O . GLY A 1 123 ? 141.07600 133.78600 157.73200 1.000 17.61000 103 GLY A O 1
ATOM 557 N N . THR A 1 124 ? 140.32600 132.02000 156.55000 1.000 17.10000 104 THR A N 1
ATOM 558 C CA . THR A 1 124 ? 141.67500 131.62000 156.15800 1.000 17.10000 104 THR A CA 1
ATOM 559 C C . THR A 1 124 ? 142.32800 132.68600 155.28900 1.000 17.10000 104 THR A C 1
ATOM 560 O O . THR A 1 124 ? 143.52100 132.96900 155.43500 1.000 17.10000 104 THR A O 1
ATOM 564 N N . VAL A 1 125 ? 141.56400 133.27600 154.36800 1.000 16.12000 105 VAL A N 1
ATOM 565 C CA . VAL A 1 125 ? 142.11300 134.34000 153.52600 1.000 16.12000 105 VAL A CA 1
ATOM 566 C C . VAL A 1 125 ? 142.50900 135.54500 154.37400 1.000 16.12000 105 VAL A C 1
ATOM 567 O O . VAL A 1 125 ? 143.53400 136.19400 154.12500 1.000 16.12000 105 VAL A O 1
ATOM 571 N N . MET A 1 126 ? 141.69800 135.87100 155.38200 1.000 19.17000 106 MET A N 1
ATOM 572 C CA . MET A 1 126 ? 142.03100 136.98400 156.26900 1.000 19.17000 106 MET A CA 1
ATOM 573 C C . MET A 1 126 ? 143.33000 136.72000 157.02500 1.000 19.17000 106 MET A C 1
ATOM 574 O O . MET A 1 126 ? 144.20000 137.59700 157.12500 1.000 19.17000 106 MET A O 1
ATOM 579 N N . ASN A 1 127 ? 143.47800 135.50900 157.56700 1.000 18.36000 107 ASN A N 1
ATOM 580 C CA . ASN A 1 127 ? 144.72400 135.16300 158.24400 1.000 18.36000 107 ASN A CA 1
ATOM 581 C C . ASN A 1 127 ? 145.90300 135.17200 157.27800 1.000 18.36000 107 ASN A C 1
ATOM 582 O O . ASN A 1 127 ? 147.02000 135.54200 157.66000 1.000 18.36000 107 ASN A O 1
ATOM 587 N N . SER A 1 128 ? 145.67100 134.77300 156.02700 1.000 17.26000 108 SER A N 1
ATOM 588 C CA . SER A 1 128 ? 146.71700 134.83200 155.01300 1.000 17.26000 108 SER A CA 1
ATOM 589 C C . SER A 1 128 ? 147.17300 136.26600 154.78000 1.000 17.26000 108 SER A C 1
ATOM 590 O O . SER A 1 128 ? 148.37200 136.53700 154.66100 1.000 17.26000 108 SER A O 1
ATOM 593 N N . LEU A 1 129 ? 146.22300 137.19900 154.70500 1.000 16.93000 109 LEU A N 1
ATOM 594 C CA . LEU A 1 129 ? 146.58600 138.60400 154.53600 1.000 16.93000 109 LEU A CA 1
ATOM 595 C C . LEU A 1 129 ? 147.35400 139.12700 155.74500 1.000 16.93000 109 LEU A C 1
ATOM 596 O O . LEU A 1 129 ? 148.31200 139.89600 155.59400 1.000 16.93000 109 LEU A O 1
ATOM 601 N N . ALA A 1 130 ? 146.94400 138.72800 156.95000 1.000 19.40000 110 ALA A N 1
ATOM 602 C CA . ALA A 1 130 ? 147.66900 139.14800 158.14800 1.000 19.40000 110 ALA A CA 1
ATOM 603 C C . ALA A 1 130 ? 149.10900 138.64400 158.12500 1.000 19.40000 110 ALA A C 1
ATOM 604 O O . ALA A 1 130 ? 150.05100 139.38900 158.43200 1.000 19.40000 110 ALA A O 1
ATOM 606 N N . LEU A 1 131 ? 149.29800 137.37500 157.75600 1.000 19.67000 111 LEU A N 1
ATOM 607 C CA . LEU A 1 131 ? 150.64800 136.82800 157.67100 1.000 19.67000 111 LEU A CA 1
ATOM 608 C C . LEU A 1 131 ? 151.45700 137.51900 156.58200 1.000 19.67000 111 LEU A C 1
ATOM 609 O O . LEU A 1 131 ? 152.65800 137.75300 156.75200 1.000 19.67000 111 LEU A O 1
ATOM 614 N N . GLN A 1 132 ? 150.82500 137.84100 155.45200 1.000 20.47000 112 GLN A N 1
ATOM 615 C CA . GLN A 1 132 ? 151.52800 138.56300 154.39800 1.000 20.47000 112 GLN A CA 1
ATOM 616 C C . GLN A 1 132 ? 152.00500 139.92100 154.89100 1.000 20.47000 112 GLN A C 1
ATOM 617 O O . GLN A 1 132 ? 153.13500 140.33300 154.60600 1.000 20.47000 112 GLN A O 1
ATOM 623 N N . ASP A 1 133 ? 151.15300 140.63000 155.63400 1.000 25.65000 113 ASP A N 1
ATOM 624 C CA . ASP A 1 133 ? 151.54800 141.91300 156.20500 1.000 25.65000 113 ASP A CA 1
ATOM 625 C C . ASP A 1 133 ? 152.74500 141.74900 157.13300 1.000 25.65000 113 ASP A C 1
ATOM 626 O O . ASP A 1 133 ? 153.75300 142.45900 157.01000 1.000 25.65000 113 ASP A O 1
ATOM 631 N N . PHE A 1 134 ? 152.65400 140.80500 158.07100 1.000 26.09000 114 PHE A N 1
ATOM 632 C CA . PHE A 1 134 ? 153.73200 140.64100 159.03900 1.000 26.09000 114 PHE A CA 1
ATOM 633 C C . PHE A 1 134 ? 155.02100 140.14100 158.39900 1.000 26.09000 114 PHE A C 1
ATOM 634 O O . PHE A 1 134 ? 156.10400 140.41400 158.92500 1.000 26.09000 114 PHE A O 1
ATOM 642 N N . LEU A 1 135 ? 154.93600 139.41900 157.28100 1.000 26.16000 115 LEU A N 1
ATOM 643 C CA . LEU A 1 135 ? 156.14300 139.01500 156.56800 1.000 26.16000 115 LEU A CA 1
ATOM 644 C C . LEU A 1 135 ? 156.74300 140.17400 155.78300 1.000 26.16000 115 LEU A C 1
ATOM 645 O O . LEU A 1 135 ? 157.96900 140.30500 155.71100 1.000 26.16000 115 LEU A O 1
ATOM 650 N N . GLU A 1 136 ? 155.90000 141.01700 155.18000 1.000 28.75000 116 GLU A N 1
ATOM 651 C CA . GLU A 1 136 ? 156.41200 142.20600 154.50700 1.000 28.75000 116 GLU A CA 1
ATOM 652 C C . GLU A 1 136 ? 157.05200 143.17200 155.49300 1.000 28.75000 116 GLU A C 1
ATOM 653 O O . GLU A 1 136 ? 157.93400 143.94900 155.11300 1.000 28.75000 116 GLU A O 1
ATOM 659 N N . LYS A 1 137 ? 156.61900 143.14300 156.75700 1.000 30.65000 117 LYS A N 1
ATOM 660 C CA . LYS A 1 137 ? 157.29200 143.94100 157.77800 1.000 30.65000 117 LYS A CA 1
ATOM 661 C C . LYS A 1 137 ? 158.74600 143.51800 157.95300 1.000 30.65000 117 LYS A C 1
ATOM 662 O O . LYS A 1 137 ? 159.58200 144.32900 158.36500 1.000 30.65000 117 LYS A O 1
ATOM 668 N N . GLU A 1 138 ? 159.06500 142.26000 157.64800 1.000 30.38000 118 GLU A N 1
ATOM 669 C CA . GLU A 1 138 ? 160.41500 141.72900 157.77900 1.000 30.38000 118 GLU A CA 1
ATOM 670 C C . GLU A 1 138 ? 161.19900 141.77800 156.47200 1.000 30.38000 118 GLU A C 1
ATOM 671 O O . GLU A 1 138 ? 162.27700 141.18000 156.38500 1.000 30.38000 118 GLU A O 1
ATOM 677 N N . GLY A 1 139 ? 160.68300 142.46600 155.45800 1.000 27.67000 119 GLY A N 1
ATOM 678 C CA . GLY A 1 139 ? 161.39200 142.57300 154.20100 1.000 27.67000 119 GLY A CA 1
ATOM 679 C C . GLY A 1 139 ? 161.39800 141.32200 153.35700 1.000 27.67000 119 GLY A C 1
ATOM 680 O O . GLY A 1 139 ? 162.25900 141.18700 152.48300 1.000 27.67000 119 GLY A O 1
ATOM 681 N N . ILE A 1 140 ? 160.46800 140.40300 153.58800 1.000 26.67000 120 ILE A N 1
ATOM 682 C CA . ILE A 1 140 ? 160.37500 139.17100 152.81400 1.000 26.67000 120 ILE A CA 1
ATOM 683 C C . ILE A 1 140 ? 159.31000 139.34600 151.74200 1.000 26.67000 120 ILE A C 1
ATOM 684 O O . ILE A 1 140 ? 158.19500 139.79600 152.02900 1.000 26.67000 120 ILE A O 1
ATOM 689 N N . VAL A 1 141 ? 159.65000 138.99200 150.50700 1.000 22.92000 121 VAL A N 1
ATOM 690 C CA . VAL A 1 141 ? 158.70600 139.08800 149.40000 1.000 22.92000 121 VAL A CA 1
ATOM 691 C C . VAL A 1 141 ? 157.77000 137.88800 149.44200 1.000 22.92000 121 VAL A C 1
ATOM 692 O O . VAL A 1 141 ? 158.21600 136.73400 149.48300 1.000 22.92000 121 VAL A O 1
ATOM 696 N N . THR A 1 142 ? 156.46900 138.15700 149.43200 1.000 24.47000 122 THR A N 1
ATOM 697 C CA . THR A 1 142 ? 155.45500 137.12400 149.55600 1.000 24.47000 122 THR A CA 1
ATOM 698 C C . THR A 1 142 ? 154.46000 137.22000 148.40900 1.000 24.47000 122 THR A C 1
ATOM 699 O O . THR A 1 142 ? 154.19600 138.29800 147.87100 1.000 24.47000 122 THR A O 1
ATOM 703 N N . ARG A 1 143 ? 153.91400 136.06500 148.03900 1.000 31.36000 123 ARG A N 1
ATOM 704 C CA . ARG A 1 143 ? 152.85500 135.97900 147.04100 1.000 31.36000 123 ARG A CA 1
ATOM 705 C C . ARG A 1 143 ? 151.71300 135.17200 147.63300 1.000 31.36000 123 ARG A C 1
ATOM 706 O O . ARG A 1 143 ? 151.90300 134.01200 148.00600 1.000 31.36000 123 ARG A O 1
ATOM 714 N N . VAL A 1 144 ? 150.53500 135.78100 147.72000 1.000 20.27000 124 VAL A N 1
ATOM 715 C CA . VAL A 1 144 ? 149.36000 135.14600 148.30300 1.000 20.27000 124 VAL A CA 1
ATOM 716 C C . VAL A 1 144 ? 148.47700 134.62500 147.18100 1.000 20.27000 124 VAL A C 1
ATOM 717 O O . VAL A 1 144 ? 148.14600 135.36400 146.24600 1.000 20.27000 124 VAL A O 1
ATOM 721 N N . GLN A 1 145 ? 148.09900 133.35200 147.26800 1.000 18.99000 125 GLN A N 1
ATOM 722 C CA . GLN A 1 145 ? 147.18600 132.73300 146.32000 1.000 18.99000 125 GLN A CA 1
ATOM 723 C C . GLN A 1 145 ? 145.99800 132.16800 147.08000 1.000 18.99000 125 GLN A C 1
ATOM 724 O O . GLN A 1 145 ? 146.17000 131.45800 148.07700 1.000 18.99000 125 GLN A O 1
ATOM 730 N N . THR A 1 146 ? 144.79800 132.49300 146.61300 1.000 18.62000 126 THR A N 1
ATOM 731 C CA . THR A 1 146 ? 143.56100 132.00900 147.20400 1.000 18.62000 126 THR A CA 1
ATOM 732 C C . THR A 1 146 ? 142.88300 131.04900 146.23900 1.000 18.62000 126 THR A C 1
ATOM 733 O O . THR A 1 146 ? 142.81300 131.31000 145.03400 1.000 18.62000 126 THR A O 1
ATOM 737 N N . ALA A 1 147 ? 142.39500 129.93000 146.77600 1.000 19.46000 127 ALA A N 1
ATOM 738 C CA . ALA A 1 147 ? 141.68700 128.96300 145.94500 1.000 19.46000 127 ALA A CA 1
ATOM 739 C C . ALA A 1 147 ? 140.39800 129.55300 145.39200 1.000 19.46000 127 ALA A C 1
ATOM 740 O O . ALA A 1 147 ? 140.03900 129.30200 144.23600 1.000 19.46000 127 ALA A O 1
ATOM 742 N N . ILE A 1 148 ? 139.68800 130.33300 146.20000 1.000 18.50000 128 ILE A N 1
ATOM 743 C CA . ILE A 1 148 ? 138.51800 131.06700 145.73000 1.000 18.50000 128 ILE A CA 1
ATOM 744 C C . ILE A 1 148 ? 139.00500 132.30700 144.99400 1.000 18.50000 128 ILE A C 1
ATOM 745 O O . ILE A 1 148 ? 139.72300 133.13600 145.56200 1.000 18.50000 128 ILE A O 1
ATOM 750 N N . THR A 1 149 ? 138.61700 132.43700 143.72800 1.000 20.03000 129 THR A N 1
ATOM 751 C CA . THR A 1 149 ? 139.12200 133.51600 142.88900 1.000 20.03000 129 THR A CA 1
ATOM 752 C C . THR A 1 149 ? 138.63600 134.87700 143.37100 1.000 20.03000 129 THR A C 1
ATOM 753 O O . THR A 1 149 ? 137.46100 135.21900 143.21200 1.000 20.03000 129 THR A O 1
ATOM 757 N N . MET A 1 150 ? 139.54000 135.65500 143.96600 1.000 18.74000 130 MET A N 1
ATOM 758 C CA . MET A 1 150 ? 139.28400 137.03900 144.36900 1.000 18.74000 130 MET A CA 1
ATOM 759 C C . MET A 1 150 ? 140.48100 137.85300 143.88400 1.000 18.74000 130 MET A C 1
ATOM 760 O O . MET A 1 150 ? 141.46300 138.03100 144.61100 1.000 18.74000 130 MET A O 1
ATOM 765 N N . GLY A 1 151 ? 140.39000 138.34300 142.64500 1.000 17.61000 131 GLY A N 1
ATOM 766 C CA . GLY A 1 151 ? 141.54000 138.95700 142.00400 1.000 17.61000 131 GLY A CA 1
ATOM 767 C C . GLY A 1 151 ? 142.01800 140.22400 142.68200 1.000 17.61000 131 GLY A C 1
ATOM 768 O O . GLY A 1 151 ? 143.22200 140.47900 142.74900 1.000 17.61000 131 GLY A O 1
ATOM 769 N N . GLN A 1 152 ? 141.09000 141.04000 143.18100 1.000 17.93000 132 GLN A N 1
ATOM 770 C CA . GLN A 1 152 ? 141.48400 142.28600 143.82600 1.000 17.93000 132 GLN A CA 1
ATOM 771 C C . GLN A 1 152 ? 142.24100 142.03400 145.12300 1.000 17.93000 132 GLN A C 1
ATOM 772 O O . GLN A 1 152 ? 143.16800 142.78200 145.45200 1.000 17.93000 132 GLN A O 1
ATOM 778 N N . VAL A 1 153 ? 141.87400 140.99200 145.86200 1.000 17.86000 133 VAL A N 1
ATOM 779 C CA . VAL A 1 153 ? 142.53100 140.69100 147.12900 1.000 17.86000 133 VAL A CA 1
ATOM 780 C C . VAL A 1 153 ? 143.83600 139.93500 146.91600 1.000 17.86000 133 VAL A C 1
ATOM 781 O O . VAL A 1 153 ? 144.85300 140.26100 147.53300 1.000 17.86000 133 VAL A O 1
ATOM 785 N N . ALA A 1 154 ? 143.83800 138.92400 146.05400 1.000 18.70000 134 ALA A N 1
ATOM 786 C CA . ALA A 1 154 ? 145.02700 138.11500 145.82200 1.000 18.70000 134 ALA A CA 1
ATOM 787 C C . ALA A 1 154 ? 144.95800 137.55300 144.40800 1.000 18.70000 134 ALA A C 1
ATOM 788 O O . ALA A 1 154 ? 144.10200 137.94000 143.60900 1.000 18.70000 134 ALA A O 1
ATOM 790 N N . GLU A 1 155 ? 145.85900 136.64400 144.09900 1.000 22.02000 135 GLU A N 1
ATOM 791 C CA . GLU A 1 155 ? 145.80200 136.10100 142.75300 1.000 22.02000 135 GLU A CA 1
ATOM 792 C C . GLU A 1 155 ? 145.18300 134.70800 142.76200 1.000 22.02000 135 GLU A C 1
ATOM 793 O O . GLU A 1 155 ? 145.24900 133.99900 143.77000 1.000 22.02000 135 GLU A O 1
ATOM 799 N N . PRO A 1 156 ? 144.56600 134.29400 141.65500 1.000 19.86000 136 PRO A N 1
ATOM 800 C CA . PRO A 1 156 ? 143.98400 132.94900 141.60200 1.000 19.86000 136 PRO A CA 1
ATOM 801 C C . PRO A 1 156 ? 145.05600 131.88100 141.74600 1.000 19.86000 136 PRO A C 1
ATOM 802 O O . PRO A 1 156 ? 146.21800 132.08300 141.38900 1.000 19.86000 136 PRO A O 1
ATOM 806 N N . TYR A 1 157 ? 144.65300 130.73400 142.28900 1.000 19.59000 137 TYR A N 1
ATOM 807 C CA . TYR A 1 157 ? 145.59200 129.65200 142.55100 1.000 19.59000 137 TYR A CA 1
ATOM 808 C C . TYR A 1 157 ? 146.16700 129.09000 141.25700 1.000 19.59000 137 TYR A C 1
ATOM 809 O O . TYR A 1 157 ? 145.47400 128.39200 140.51000 1.000 19.59000 137 TYR A O 1
ATOM 818 N N . LEU A 1 158 ? 147.43100 129.39500 140.99000 1.000 20.38000 138 LEU A N 1
ATOM 819 C CA . LEU A 1 158 ? 148.14900 128.87000 139.82900 1.000 20.38000 138 LEU A CA 1
ATOM 820 C C . LEU A 1 158 ? 149.38100 128.12600 140.32000 1.000 20.38000 138 LEU A C 1
ATOM 821 O O . LEU A 1 158 ? 150.34700 128.77100 140.76900 1.000 20.38000 138 LEU A O 1
ATOM 826 N N . PRO A 1 159 ? 149.39400 126.79000 140.28700 1.000 20.33000 139 PRO A N 1
ATOM 827 C CA . PRO A 1 159 ? 150.54400 126.05700 140.84300 1.000 20.33000 139 PRO A CA 1
ATOM 828 C C . PRO A 1 159 ? 151.86200 126.34800 140.14400 1.000 20.33000 139 PRO A C 1
ATOM 829 O O . PRO A 1 159 ? 152.90400 126.39300 140.81000 1.000 20.33000 139 PRO A O 1
ATOM 833 N N . LEU A 1 160 ? 151.85600 126.53400 138.82300 1.000 20.50000 140 LEU A N 1
ATOM 834 C CA . LEU A 1 160 ? 153.09500 126.84800 138.11900 1.000 20.50000 140 LEU A CA 1
ATOM 835 C C . LEU A 1 160 ? 153.62800 128.21200 138.54100 1.000 20.50000 140 LEU A C 1
ATOM 836 O O . LEU A 1 160 ? 154.83400 128.38500 138.76000 1.000 20.50000 140 LEU A O 1
ATOM 841 N N . ARG A 1 161 ? 152.73500 129.19400 138.67300 1.000 21.70000 141 ARG A N 1
ATOM 842 C CA . ARG A 1 161 ? 153.14000 130.49000 139.20200 1.000 21.70000 141 ARG A CA 1
ATOM 843 C C . ARG A 1 161 ? 153.66900 130.36700 140.62300 1.000 21.70000 141 ARG A C 1
ATOM 844 O O . ARG A 1 161 ? 154.63000 131.05200 140.98600 1.000 21.70000 141 ARG A O 1
ATOM 852 N N . ALA A 1 162 ? 153.06100 129.50300 141.43800 1.000 19.20000 142 ALA A N 1
ATOM 853 C CA . ALA A 1 162 ? 153.52700 129.32600 142.80900 1.000 19.20000 142 ALA A CA 1
ATOM 854 C C . ALA A 1 162 ? 154.93300 128.73900 142.85000 1.000 19.20000 142 ALA A C 1
ATOM 855 O O . ALA A 1 162 ? 155.77800 129.19300 143.62900 1.000 19.20000 142 ALA A O 1
ATOM 857 N N . VAL A 1 163 ? 155.20600 127.73000 142.02000 1.000 20.20000 143 VAL A N 1
ATOM 858 C CA . VAL A 1 163 ? 156.54600 127.14900 142.02300 1.000 20.20000 143 VAL A CA 1
ATOM 859 C C . VAL A 1 163 ? 157.56100 128.13400 141.45100 1.000 20.20000 143 VAL A C 1
ATOM 860 O O . VAL A 1 163 ? 158.71200 128.17800 141.90300 1.000 20.20000 143 VAL A O 1
ATOM 864 N N . ARG A 1 164 ? 157.16300 128.95100 140.47000 1.000 22.89000 144 ARG A N 1
ATOM 865 C CA . ARG A 1 164 ? 158.06700 129.98600 139.97500 1.000 22.89000 144 ARG A CA 1
ATOM 866 C C . ARG A 1 164 ? 158.37600 131.01400 141.05800 1.000 22.89000 144 ARG A C 1
ATOM 867 O O . ARG A 1 164 ? 159.52400 131.45200 141.19900 1.000 22.89000 144 ARG A O 1
ATOM 875 N N . HIS A 1 165 ? 157.36200 131.41400 141.83100 1.000 20.09000 145 HIS A N 1
ATOM 876 C CA . HIS A 1 165 ? 157.59000 132.32200 142.95000 1.000 20.09000 145 HIS A CA 1
ATOM 877 C C . HIS A 1 165 ? 158.50100 131.69400 143.99300 1.000 20.09000 145 HIS A C 1
ATOM 878 O O . HIS A 1 165 ? 159.31700 132.39200 144.60500 1.000 20.09000 145 HIS A O 1
ATOM 885 N N . LEU A 1 166 ? 158.36300 130.38700 144.22200 1.000 19.96000 146 LEU A N 1
ATOM 886 C CA . LEU A 1 166 ? 159.28100 129.69000 145.11700 1.000 19.96000 146 LEU A CA 1
ATOM 887 C C . LEU A 1 166 ? 160.70700 129.74300 144.58800 1.000 19.96000 146 LEU A C 1
ATOM 888 O O . LEU A 1 166 ? 161.65400 129.94200 145.35700 1.000 19.96000 146 LEU A O 1
ATOM 893 N N . GLU A 1 167 ? 160.87600 129.56100 143.27800 1.000 22.65000 147 GLU A N 1
ATOM 894 C CA . GLU A 1 167 ? 162.20200 129.66400 142.67700 1.000 22.65000 147 GLU A CA 1
ATOM 895 C C . GLU A 1 167 ? 162.77900 131.06200 142.86500 1.000 22.65000 147 GLU A C 1
ATOM 896 O O . GLU A 1 167 ? 163.97000 131.22300 143.15200 1.000 22.65000 147 GLU A O 1
ATOM 902 N N . LYS A 1 168 ? 161.94500 132.08600 142.71000 1.000 21.12000 148 LYS A N 1
ATOM 903 C CA . LYS A 1 168 ? 162.39800 133.47100 142.83400 1.000 21.12000 148 LYS A CA 1
ATOM 904 C C . LYS A 1 168 ? 162.56900 133.93000 144.28400 1.000 21.12000 148 LYS A C 1
ATOM 905 O O . LYS A 1 168 ? 162.72800 135.13800 144.49400 1.000 21.12000 148 LYS A O 1
ATOM 911 N N . GLY A 1 169 ? 162.54500 133.04900 145.28200 1.000 19.18000 149 GLY A N 1
ATOM 912 C CA . GLY A 1 169 ? 162.79600 133.44900 146.65100 1.000 19.18000 149 GLY A CA 1
ATOM 913 C C . GLY A 1 169 ? 161.63100 134.08200 147.37700 1.000 19.18000 149 GLY A C 1
ATOM 914 O O . GLY A 1 169 ? 161.84700 134.73700 148.40200 1.000 19.18000 149 GLY A O 1
ATOM 915 N N . ARG A 1 170 ? 160.40900 133.91200 146.88500 1.000 18.73000 150 ARG A N 1
ATOM 916 C CA . ARG A 1 170 ? 159.23200 134.49200 147.51600 1.000 18.73000 150 ARG A CA 1
ATOM 917 C C . ARG A 1 170 ? 158.48400 133.43300 148.31300 1.000 18.73000 150 ARG A C 1
ATOM 918 O O . ARG A 1 170 ? 158.32100 132.29800 147.85800 1.000 18.73000 150 ARG A O 1
ATOM 926 N N . VAL A 1 171 ? 158.03300 133.80700 149.51100 1.000 19.60000 151 VAL A N 1
ATOM 927 C CA . VAL A 1 171 ? 157.19900 132.90700 150.29900 1.000 19.60000 151 VAL A CA 1
ATOM 928 C C . VAL A 1 171 ? 155.82900 132.81300 149.65000 1.000 19.60000 151 VAL A C 1
ATOM 929 O O . VAL A 1 171 ? 155.17000 133.83300 149.41400 1.000 19.60000 151 VAL A O 1
ATOM 933 N N . VAL A 1 172 ? 155.37500 131.59400 149.37600 1.000 18.19000 152 VAL A N 1
ATOM 934 C CA . VAL A 1 172 ? 154.09500 131.41300 148.69700 1.000 18.19000 152 VAL A CA 1
ATOM 935 C C . VAL A 1 172 ? 153.05300 131.03400 149.73800 1.000 18.19000 152 VAL A C 1
ATOM 936 O O . VAL A 1 172 ? 153.07000 129.92300 150.27100 1.000 18.19000 152 VAL A O 1
ATOM 940 N N . ILE A 1 173 ? 152.12900 131.94700 150.02100 1.000 18.13000 153 ILE A N 1
ATOM 941 C CA . ILE A 1 173 ? 151.08900 131.73400 151.02100 1.000 18.13000 153 ILE A CA 1
ATOM 942 C C . ILE A 1 173 ? 149.82200 131.26300 150.32200 1.000 18.13000 153 ILE A C 1
ATOM 943 O O . ILE A 1 173 ? 149.47100 131.76200 149.24700 1.000 18.13000 153 ILE A O 1
ATOM 948 N N . PHE A 1 174 ? 149.14900 130.28100 150.92000 1.000 16.00000 154 PHE A N 1
ATOM 949 C CA . PHE A 1 174 ? 147.93400 129.69100 150.37400 1.000 16.00000 154 PHE A CA 1
ATOM 950 C C . PHE A 1 174 ? 146.78400 129.93200 151.33900 1.000 16.00000 154 PHE A C 1
ATOM 951 O O . PHE A 1 174 ? 146.81800 129.46700 152.48900 1.000 16.00000 154 PHE A O 1
ATOM 959 N N . GLY A 1 175 ? 145.76000 130.64500 150.85900 1.000 18.47000 155 GLY A N 1
ATOM 960 C CA . GLY A 1 175 ? 144.55000 130.87400 151.61200 1.000 18.47000 155 GLY A CA 1
ATOM 961 C C . GLY A 1 175 ? 143.35100 130.24400 150.91600 1.000 18.47000 155 GLY A C 1
ATOM 962 O O . GLY A 1 175 ? 143.46400 129.65700 149.83300 1.000 18.47000 155 GLY A O 1
ATOM 963 N N . ALA A 1 176 ? 142.19400 130.37000 151.56800 1.000 19.06000 156 ALA A N 1
ATOM 964 C CA . ALA A 1 176 ? 140.91900 129.82900 151.10100 1.000 19.06000 156 ALA A CA 1
ATOM 965 C C . ALA A 1 176 ? 140.92200 128.31000 151.00500 1.000 19.06000 156 ALA A C 1
ATOM 966 O O . ALA A 1 176 ? 140.02100 127.72900 150.39100 1.000 19.06000 156 ALA A O 1
ATOM 968 N N . GLY A 1 177 ? 141.90700 127.65100 151.61000 1.000 19.71000 157 GLY A N 1
ATOM 969 C CA . GLY A 1 177 ? 141.99100 126.20500 151.52400 1.000 19.71000 157 GLY A CA 1
ATOM 970 C C . GLY A 1 177 ? 142.09300 125.73400 150.09200 1.000 19.71000 157 GLY A C 1
ATOM 971 O O . GLY A 1 177 ? 142.86300 126.27000 149.28800 1.000 19.71000 157 GLY A O 1
ATOM 972 N N . MET A 1 178 ? 141.31000 124.71100 149.76300 1.000 21.10000 158 MET A N 1
ATOM 973 C CA . MET A 1 178 ? 141.22200 124.21200 148.39800 1.000 21.10000 158 MET A CA 1
ATOM 974 C C . MET A 1 178 ? 140.03100 124.77800 147.63900 1.000 21.10000 158 MET A C 1
ATOM 975 O O . MET A 1 178 ? 139.80900 124.39100 146.48800 1.000 21.10000 158 MET A O 1
ATOM 980 N N . GLY A 1 179 ? 139.27100 125.68700 148.24700 1.000 20.01000 159 GLY A N 1
ATOM 981 C CA . GLY A 1 179 ? 138.15800 126.32600 147.58400 1.000 20.01000 159 GLY A CA 1
ATOM 982 C C . GLY A 1 179 ? 136.86800 125.54300 147.58600 1.000 20.01000 159 GLY A C 1
ATOM 983 O O . GLY A 1 179 ? 135.89200 125.99000 146.97100 1.000 20.01000 159 GLY A O 1
ATOM 984 N N . LEU A 1 180 ? 136.82500 124.39200 148.25200 1.000 19.94000 160 LEU A N 1
ATOM 985 C CA . LEU A 1 180 ? 135.63900 123.56300 148.23800 1.000 19.94000 160 LEU A CA 1
ATOM 986 C C . LEU A 1 180 ? 135.18300 123.25200 149.65700 1.000 19.94000 160 LEU A C 1
ATOM 987 O O . LEU A 1 180 ? 136.01700 123.05500 150.54700 1.000 19.94000 160 LEU A O 1
ATOM 992 N N . PRO A 1 181 ? 133.87800 123.20600 149.89700 1.000 19.60000 161 PRO A N 1
ATOM 993 C CA . PRO A 1 181 ? 133.37900 122.86400 151.23300 1.000 19.60000 161 PRO A CA 1
ATOM 994 C C . PRO A 1 181 ? 133.64600 121.40500 151.56800 1.000 19.60000 161 PRO A C 1
ATOM 995 O O . PRO A 1 181 ? 134.02000 120.59300 150.72000 1.000 19.60000 161 PRO A O 1
ATOM 999 N N . TYR A 1 182 ? 133.45600 121.08700 152.84900 1.000 21.33000 162 TYR A N 1
ATOM 1000 C CA . TYR A 1 182 ? 133.59800 119.76100 153.44700 1.000 21.33000 162 TYR A CA 1
ATOM 1001 C C . TYR A 1 182 ? 135.04400 119.29100 153.52400 1.000 21.33000 162 TYR A C 1
ATOM 1002 O O . TYR A 1 182 ? 135.29500 118.19800 154.04600 1.000 21.33000 162 TYR A O 1
ATOM 1011 N N . PHE A 1 183 ? 136.00100 120.06700 153.02900 1.000 20.03000 163 PHE A N 1
ATOM 1012 C CA . PHE A 1 183 ? 137.41100 119.74500 153.14900 1.000 20.03000 163 PHE A CA 1
ATOM 1013 C C . PHE A 1 183 ? 138.01100 120.52300 154.31600 1.000 20.03000 163 PHE A C 1
ATOM 1014 O O . PHE A 1 183 ? 137.30600 121.19600 155.07300 1.000 20.03000 163 PHE A O 1
ATOM 1022 N N . SER A 1 184 ? 139.32900 120.43500 154.47100 1.000 23.30000 164 SER A N 1
ATOM 1023 C CA . SER A 1 184 ? 140.00900 121.09200 155.57600 1.000 23.30000 164 SER A CA 1
ATOM 1024 C C . SER A 1 184 ? 141.40500 121.50500 155.12900 1.000 23.30000 164 SER A C 1
ATOM 1025 O O . SER A 1 184 ? 141.89800 121.09200 154.07300 1.000 23.30000 164 SER A O 1
ATOM 1028 N N . THR A 1 185 ? 142.04300 122.33700 155.95200 1.000 23.15000 165 THR A N 1
ATOM 1029 C CA . THR A 1 185 ? 143.36300 122.85000 155.62300 1.000 23.15000 165 THR A CA 1
ATOM 1030 C C . THR A 1 185 ? 144.44500 121.78100 155.67600 1.000 23.15000 165 THR A C 1
ATOM 1031 O O . THR A 1 185 ? 145.48000 121.94800 155.03300 1.000 23.15000 165 THR A O 1
ATOM 1035 N N . ASP A 1 186 ? 144.23200 120.68400 156.40400 1.000 26.66000 166 ASP A N 1
ATOM 1036 C CA . ASP A 1 186 ? 145.17100 119.56900 156.32500 1.000 26.66000 166 ASP A CA 1
ATOM 1037 C C . ASP A 1 186 ? 145.16900 118.95500 154.92900 1.000 26.66000 166 ASP A C 1
ATOM 1038 O O . ASP A 1 186 ? 146.23100 118.69400 154.34800 1.000 26.66000 166 ASP A O 1
ATOM 1043 N N . THR A 1 187 ? 143.97700 118.71800 154.37500 1.000 24.17000 167 THR A N 1
ATOM 1044 C CA . THR A 1 187 ? 143.88400 118.23400 153.00300 1.000 24.17000 167 THR A CA 1
ATOM 1045 C C . THR A 1 187 ? 144.44800 119.26000 152.03400 1.000 24.17000 167 THR A C 1
ATOM 1046 O O . THR A 1 187 ? 145.10700 118.90200 151.04900 1.000 24.17000 167 THR A O 1
ATOM 1050 N N . THR A 1 188 ? 144.19700 120.54300 152.30100 1.000 20.95000 168 THR A N 1
ATOM 1051 C CA . THR A 1 188 ? 144.78000 121.59700 151.47900 1.000 20.95000 168 THR A CA 1
ATOM 1052 C C . THR A 1 188 ? 146.30000 121.51100 151.47800 1.000 20.95000 168 THR A C 1
ATOM 1053 O O . THR A 1 188 ? 146.93600 121.58000 150.42200 1.000 20.95000 168 THR A O 1
ATOM 1057 N N . ALA A 1 189 ? 146.89600 121.35400 152.66000 1.000 19.61000 169 ALA A N 1
ATOM 1058 C CA . ALA A 1 189 ? 148.34800 121.28800 152.77000 1.000 19.61000 169 ALA A CA 1
ATOM 1059 C C . ALA A 1 189 ? 148.89700 120.07900 152.02900 1.000 19.61000 169 ALA A C 1
ATOM 1060 O O . ALA A 1 189 ? 149.88600 120.18300 151.29400 1.000 19.61000 169 ALA A O 1
ATOM 1062 N N . ALA A 1 190 ? 148.26000 118.92100 152.20500 1.000 19.65000 170 ALA A N 1
ATOM 1063 C CA . ALA A 1 190 ? 148.72600 117.71800 151.52200 1.000 19.65000 170 ALA A CA 1
ATOM 1064 C C . ALA A 1 190 ? 148.66800 117.89000 150.00900 1.000 19.65000 170 ALA A C 1
ATOM 1065 O O . ALA A 1 190 ? 149.64100 117.60100 149.30000 1.000 19.65000 170 ALA A O 1
ATOM 1067 N N . GLN A 1 191 ? 147.54000 118.38700 149.49600 1.000 19.95000 171 GLN A N 1
ATOM 1068 C CA . GLN A 1 191 ? 147.39700 118.54400 148.05300 1.000 19.95000 171 GLN A CA 1
ATOM 1069 C C . GLN A 1 191 ? 148.37900 119.57300 147.50700 1.000 19.95000 171 GLN A C 1
ATOM 1070 O O . GLN A 1 191 ? 148.97600 119.36600 146.44400 1.000 19.95000 171 GLN A O 1
ATOM 1076 N N . ARG A 1 192 ? 148.55700 120.69200 148.21500 1.000 20.00000 172 ARG A N 1
ATOM 1077 C CA . ARG A 1 192 ? 149.47100 121.72800 147.74700 1.000 20.00000 172 ARG A CA 1
ATOM 1078 C C . ARG A 1 192 ? 150.90600 121.22200 147.72300 1.000 20.00000 172 ARG A C 1
ATOM 1079 O O . ARG A 1 192 ? 151.64600 121.47200 146.76500 1.000 20.00000 172 ARG A O 1
ATOM 1087 N N . ALA A 1 193 ? 151.31800 120.50600 148.77200 1.000 20.54000 173 ALA A N 1
ATOM 1088 C CA . ALA A 1 193 ? 152.66900 119.96200 148.80300 1.000 20.54000 173 ALA A CA 1
ATOM 1089 C C . ALA A 1 193 ? 152.88000 118.94800 147.69000 1.000 20.54000 173 ALA A C 1
ATOM 1090 O O . ALA A 1 193 ? 153.94700 118.91500 147.06600 1.000 20.54000 173 ALA A O 1
ATOM 1092 N N . LEU A 1 194 ? 151.87900 118.10400 147.43100 1.000 20.67000 174 LEU A N 1
ATOM 1093 C CA . LEU A 1 194 ? 152.00200 117.15200 146.33300 1.000 20.67000 174 LEU A CA 1
ATOM 1094 C C . LEU A 1 194 ? 152.11400 117.86200 144.98900 1.000 20.67000 174 LEU A C 1
ATOM 1095 O O . LEU A 1 194 ? 152.92300 117.47000 144.14100 1.000 20.67000 174 LEU A O 1
ATOM 1100 N N . GLU A 1 195 ? 151.31300 118.90900 144.77500 1.000 22.93000 175 GLU A N 1
ATOM 1101 C CA . GLU A 1 195 ? 151.27600 119.54600 143.46300 1.000 22.93000 175 GLU A CA 1
ATOM 1102 C C . GLU A 1 195 ? 152.51300 120.39600 143.19500 1.000 22.93000 175 GLU A C 1
ATOM 1103 O O . GLU A 1 195 ? 153.06300 120.35600 142.08900 1.000 22.93000 175 GLU A O 1
ATOM 1109 N N . ILE A 1 196 ? 152.96700 121.17500 144.18100 1.000 20.73000 176 ILE A N 1
ATOM 1110 C CA . ILE A 1 196 ? 154.11900 122.04000 143.93500 1.000 20.73000 176 ILE A CA 1
ATOM 1111 C C . ILE A 1 196 ? 155.41000 121.23600 143.92700 1.000 20.73000 176 ILE A C 1
ATOM 1112 O O . ILE A 1 196 ? 156.43900 121.70600 143.42500 1.000 20.73000 176 ILE A O 1
ATOM 1117 N N . GLY A 1 197 ? 155.38800 120.02400 144.46500 1.000 21.77000 177 GLY A N 1
ATOM 1118 C CA . GLY A 1 197 ? 156.58000 119.22700 144.60300 1.000 21.77000 177 GLY A CA 1
ATOM 1119 C C . GLY A 1 197 ? 157.37800 119.49100 145.85700 1.000 21.77000 177 GLY A C 1
ATOM 1120 O O . GLY A 1 197 ? 158.59900 119.29900 145.84200 1.000 21.77000 177 GLY A O 1
ATOM 1121 N N . ALA A 1 198 ? 156.73500 119.93500 146.93400 1.000 21.29000 178 ALA A N 1
ATOM 1122 C CA . ALA A 1 198 ? 157.44900 120.23300 148.16600 1.000 21.29000 178 ALA A CA 1
ATOM 1123 C C . ALA A 1 198 ? 158.10300 118.97600 148.72400 1.000 21.29000 178 ALA A C 1
ATOM 1124 O O . ALA A 1 198 ? 157.53600 117.88200 148.68500 1.000 21.29000 178 ALA A O 1
ATOM 1126 N N . ASP A 1 199 ? 159.32000 119.14100 149.24200 1.000 26.19000 179 ASP A N 1
ATOM 1127 C CA . ASP A 1 199 ? 160.03500 117.99800 149.79400 1.000 26.19000 179 ASP A CA 1
ATOM 1128 C C . ASP A 1 199 ? 159.39900 117.50800 151.08700 1.000 26.19000 179 ASP A C 1
ATOM 1129 O O . ASP A 1 199 ? 159.30300 116.29600 151.30700 1.000 26.19000 179 ASP A O 1
ATOM 1134 N N . VAL A 1 200 ? 158.95500 118.41800 151.95900 1.000 26.23000 180 VAL A N 1
ATOM 1135 C CA . VAL A 1 200 ? 158.36200 118.00200 153.22600 1.000 26.23000 180 VAL A CA 1
ATOM 1136 C C . VAL A 1 200 ? 157.11800 118.83100 153.52700 1.000 26.23000 180 VAL A C 1
ATOM 1137 O O . VAL A 1 200 ? 156.91400 119.91200 152.97100 1.000 26.23000 180 VAL A O 1
ATOM 1141 N N . VAL A 1 201 ? 156.27300 118.30100 154.41600 1.000 25.15000 181 VAL A N 1
ATOM 1142 C CA . VAL A 1 201 ? 155.13800 119.03400 154.97300 1.000 25.15000 181 VAL A CA 1
ATOM 1143 C C . VAL A 1 201 ? 155.41500 119.28200 156.44700 1.000 25.15000 181 VAL A C 1
ATOM 1144 O O . VAL A 1 201 ? 155.44900 118.33700 157.24200 1.000 25.15000 181 VAL A O 1
ATOM 1148 N N . LEU A 1 202 ? 155.57300 120.54600 156.82100 1.000 25.75000 182 LEU A N 1
ATOM 1149 C CA . LEU A 1 202 ? 155.92000 120.92500 158.18700 1.000 25.75000 182 LEU A CA 1
ATOM 1150 C C . LEU A 1 202 ? 154.65700 121.34700 158.92800 1.000 25.75000 182 LEU A C 1
ATOM 1151 O O . LEU A 1 202 ? 154.16900 122.46300 158.74400 1.000 25.75000 182 LEU A O 1
ATOM 1156 N N . MET A 1 203 ? 154.14300 120.46800 159.78200 1.000 30.83000 183 MET A N 1
ATOM 1157 C CA . MET A 1 203 ? 152.97400 120.78300 160.59700 1.000 30.83000 183 MET A CA 1
ATOM 1158 C C . MET A 1 203 ? 153.42200 121.59800 161.80400 1.000 30.83000 183 MET A C 1
ATOM 1159 O O . MET A 1 203 ? 154.10500 121.07300 162.69600 1.000 30.83000 183 MET A O 1
ATOM 1164 N N . ALA A 1 204 ? 153.03700 122.87600 161.85200 1.000 32.97000 184 ALA A N 1
ATOM 1165 C CA . ALA A 1 204 ? 153.41300 123.72900 162.97000 1.000 32.97000 184 ALA A CA 1
ATOM 1166 C C . ALA A 1 204 ? 152.38600 123.59600 164.08500 1.000 32.97000 184 ALA A C 1
ATOM 1167 O O . ALA A 1 204 ? 151.19000 123.80400 163.86300 1.000 32.97000 184 ALA A O 1
ATOM 1169 N N . LYS A 1 205 ? 152.85600 123.25200 165.28100 1.000 37.94000 185 LYS A N 1
ATOM 1170 C CA . LYS A 1 205 ? 151.99700 123.07800 166.44300 1.000 37.94000 185 LYS A CA 1
ATOM 1171 C C . LYS A 1 205 ? 152.57700 123.86200 167.61300 1.000 37.94000 185 LYS A C 1
ATOM 1172 O O . LYS A 1 205 ? 153.66400 124.44100 167.52700 1.000 37.94000 185 LYS A O 1
ATOM 1178 N N . ALA A 1 206 ? 151.83400 123.88600 168.71700 1.000 47.20000 186 ALA A N 1
ATOM 1179 C CA . ALA A 1 206 ? 152.30500 124.48200 169.95700 1.000 47.20000 186 ALA A CA 1
ATOM 1180 C C . ALA A 1 206 ? 152.98500 123.47700 170.87600 1.000 47.20000 186 ALA A C 1
ATOM 1181 O O . ALA A 1 206 ? 153.47600 123.86600 171.94000 1.000 47.20000 186 ALA A O 1
ATOM 1183 N N . VAL A 1 207 ? 153.02800 122.20500 170.49200 1.000 51.37000 187 VAL A N 1
ATOM 1184 C CA . VAL A 1 207 ? 153.65300 121.16500 171.29200 1.000 51.37000 187 VAL A CA 1
ATOM 1185 C C . VAL A 1 207 ? 154.83000 120.58600 170.51200 1.000 51.37000 187 VAL A C 1
ATOM 1186 O O . VAL A 1 207 ? 154.98100 120.80700 169.31000 1.000 51.37000 187 VAL A O 1
ATOM 1190 N N . ASP A 1 208 ? 155.66900 119.82800 171.21500 1.000 56.52000 188 ASP A N 1
ATOM 1191 C CA . ASP A 1 208 ? 156.89900 119.30900 170.63000 1.000 56.52000 188 ASP A CA 1
ATOM 1192 C C . ASP A 1 208 ? 156.66100 118.01400 169.86200 1.000 56.52000 188 ASP A C 1
ATOM 1193 O O . ASP A 1 208 ? 157.26900 116.98500 170.17000 1.000 56.52000 188 ASP A O 1
ATOM 1198 N N . GLY A 1 209 ? 155.78600 118.05300 168.86600 1.000 54.12000 189 GLY A N 1
ATOM 1199 C CA . GLY A 1 209 ? 155.56600 116.91300 167.99800 1.000 54.12000 189 GLY A CA 1
ATOM 1200 C C . GLY A 1 209 ? 154.44100 116.01300 168.46700 1.000 54.12000 189 GLY A C 1
ATOM 1201 O O . GLY A 1 209 ? 153.70800 116.30100 169.41800 1.000 54.12000 189 GLY A O 1
ATOM 1202 N N . VAL A 1 210 ? 154.31200 114.89100 167.76400 1.000 55.16000 190 VAL A N 1
ATOM 1203 C CA . VAL A 1 210 ? 153.25500 113.92300 168.03200 1.000 55.16000 190 VAL A CA 1
ATOM 1204 C C . VAL A 1 210 ? 153.63100 113.07800 169.23900 1.000 55.16000 190 VAL A C 1
ATOM 1205 O O . VAL A 1 210 ? 154.76900 112.60600 169.36000 1.000 55.16000 190 VAL A O 1
ATOM 1209 N N . PHE A 1 211 ? 152.67300 112.88300 170.13900 1.000 63.63000 191 PHE A N 1
ATOM 1210 C CA . PHE A 1 211 ? 152.85300 112.07100 171.33100 1.000 63.63000 191 PHE A CA 1
ATOM 1211 C C . PHE A 1 211 ? 152.08000 110.76600 171.19000 1.000 63.63000 191 PHE A C 1
ATOM 1212 O O . PHE A 1 211 ? 151.16000 110.64300 170.37800 1.000 63.63000 191 PHE A O 1
ATOM 1220 N N . ALA A 1 212 ? 152.47200 109.77900 171.99800 1.000 68.51000 192 ALA A N 1
ATOM 1221 C CA . ALA A 1 212 ? 151.77600 108.49900 172.01700 1.000 68.51000 192 ALA A CA 1
ATOM 1222 C C . ALA A 1 212 ? 150.41200 108.58600 172.68500 1.000 68.51000 192 ALA A C 1
ATOM 1223 O O . ALA A 1 212 ? 149.53400 107.77100 172.38100 1.000 68.51000 192 ALA A O 1
ATOM 1225 N N . GLU A 1 213 ? 150.21600 109.55100 173.58000 1.000 74.12000 193 GLU A N 1
ATOM 1226 C CA . GLU A 1 213 ? 148.93500 109.72100 174.26200 1.000 74.12000 193 GLU A CA 1
ATOM 1227 C C . GLU A 1 213 ? 148.81400 111.17300 174.68900 1.000 74.12000 193 GLU A C 1
ATOM 1228 O O . GLU A 1 213 ? 149.64500 111.66000 175.46300 1.000 74.12000 193 GLU A O 1
ATOM 1234 N N . ASP A 1 214 ? 147.79200 111.85900 174.18900 1.000 73.47000 194 ASP A N 1
ATOM 1235 C CA . ASP A 1 214 ? 147.59100 113.25700 174.54200 1.000 73.47000 194 ASP A CA 1
ATOM 1236 C C . ASP A 1 214 ? 147.26600 113.37900 176.02800 1.000 73.47000 194 ASP A C 1
ATOM 1237 O O . ASP A 1 214 ? 146.41800 112.63200 176.53600 1.000 73.47000 194 ASP A O 1
ATOM 1242 N N . PRO A 1 215 ? 147.91600 114.29700 176.75900 1.000 74.00000 195 PRO A N 1
ATOM 1243 C CA . PRO A 1 215 ? 147.66600 114.52700 178.18600 1.000 74.00000 195 PRO A CA 1
ATOM 1244 C C . PRO A 1 215 ? 146.22400 114.93600 178.47400 1.000 74.00000 195 PRO A C 1
ATOM 1245 O O . PRO A 1 215 ? 145.99900 116.06200 178.91800 1.000 74.00000 195 PRO A O 1
ATOM 1249 N N . ALA A 1 221 ? 152.23300 109.54800 177.66500 1.000 72.34000 201 ALA A N 1
ATOM 1250 C CA . ALA A 1 221 ? 152.95100 110.81300 177.76400 1.000 72.34000 201 ALA A CA 1
ATOM 1251 C C . ALA A 1 221 ? 154.38000 110.67000 177.25300 1.000 72.34000 201 ALA A C 1
ATOM 1252 O O . ALA A 1 221 ? 155.32800 111.12000 177.89700 1.000 72.34000 201 ALA A O 1
ATOM 1254 N N . GLU A 1 222 ? 154.52800 110.04100 176.09100 1.000 68.17000 202 GLU A N 1
ATOM 1255 C CA . GLU A 1 222 ? 155.82400 109.82100 175.47100 1.000 68.17000 202 GLU A CA 1
ATOM 1256 C C . GLU A 1 222 ? 155.90400 110.59000 174.15900 1.000 68.17000 202 GLU A C 1
ATOM 1257 O O . GLU A 1 222 ? 154.92400 110.68200 173.41400 1.000 68.17000 202 GLU A O 1
ATOM 1263 N N . LEU A 1 223 ? 157.08300 111.14200 173.88200 1.000 61.84000 203 LEU A N 1
ATOM 1264 C CA . LEU A 1 223 ? 157.31600 111.97300 172.70500 1.000 61.84000 203 LEU A CA 1
ATOM 1265 C C . LEU A 1 223 ? 157.99400 111.11900 171.64000 1.000 61.84000 203 LEU A C 1
ATOM 1266 O O . LEU A 1 223 ? 159.12500 110.65900 171.83200 1.000 61.84000 203 LEU A O 1
ATOM 1271 N N . LEU A 1 224 ? 157.30500 110.91300 170.52100 1.000 54.53000 204 LEU A N 1
ATOM 1272 C CA . LEU A 1 224 ? 157.82400 110.07600 169.45200 1.000 54.53000 204 LEU A CA 1
ATOM 1273 C C . LEU A 1 224 ? 158.86500 110.83500 168.63100 1.000 54.53000 204 LEU A C 1
ATOM 1274 O O . LEU A 1 224 ? 158.93600 112.06600 168.64400 1.000 54.53000 204 LEU A O 1
ATOM 1279 N N . THR A 1 225 ? 159.68500 110.07700 167.90500 1.000 50.00000 205 THR A N 1
ATOM 1280 C CA . THR A 1 225 ? 160.72900 110.65200 167.06600 1.000 50.00000 205 THR A CA 1
ATOM 1281 C C . THR A 1 225 ? 160.49500 110.40700 165.58500 1.000 50.00000 205 THR A C 1
ATOM 1282 O O . THR A 1 225 ? 160.41000 111.36600 164.81000 1.000 50.00000 205 THR A O 1
ATOM 1286 N N . ALA A 1 226 ? 160.37200 109.15100 165.16500 1.000 47.58000 206 ALA A N 1
ATOM 1287 C CA . ALA A 1 226 ? 160.18000 108.83700 163.75700 1.000 47.58000 206 ALA A CA 1
ATOM 1288 C C . ALA A 1 226 ? 159.24700 107.64300 163.63400 1.000 47.58000 206 ALA A C 1
ATOM 1289 O O . ALA A 1 226 ? 159.42100 106.63700 164.32700 1.000 47.58000 206 ALA A O 1
ATOM 1291 N N . VAL A 1 227 ? 158.26300 107.76200 162.74700 1.000 46.86000 207 VAL A N 1
ATOM 1292 C CA . VAL A 1 227 ? 157.25500 106.73700 162.52100 1.000 46.86000 207 VAL A CA 1
ATOM 1293 C C . VAL A 1 227 ? 156.90700 106.70800 161.03800 1.000 46.86000 207 VAL A C 1
ATOM 1294 O O . VAL A 1 227 ? 157.43700 107.47900 160.23300 1.000 46.86000 207 VAL A O 1
ATOM 1298 N N . SER A 1 228 ? 156.01000 105.79800 160.67800 1.000 50.25000 208 SER A N 1
ATOM 1299 C CA . SER A 1 228 ? 155.49300 105.66900 159.32500 1.000 50.25000 208 SER A CA 1
ATOM 1300 C C . SER A 1 228 ? 153.99000 105.91600 159.31900 1.000 50.25000 208 SER A C 1
ATOM 1301 O O . SER A 1 228 ? 153.34100 105.97600 160.36600 1.000 50.25000 208 SER A O 1
ATOM 1304 N N . HIS A 1 229 ? 153.43900 106.06700 158.11300 1.000 49.49000 209 HIS A N 1
ATOM 1305 C CA . HIS A 1 229 ? 152.00100 106.27700 157.97800 1.000 49.49000 209 HIS A CA 1
ATOM 1306 C C . HIS A 1 229 ? 151.22400 105.07500 158.50000 1.000 49.49000 209 HIS A C 1
ATOM 1307 O O . HIS A 1 229 ? 150.21600 105.22600 159.20400 1.000 49.49000 209 HIS A O 1
ATOM 1314 N N . ARG A 1 230 ? 151.68100 103.86800 158.16200 1.000 57.95000 210 ARG A N 1
ATOM 1315 C CA . ARG A 1 230 ? 151.02100 102.66300 158.65100 1.000 57.95000 210 ARG A CA 1
ATOM 1316 C C . ARG A 1 230 ? 151.11300 102.56500 160.16800 1.000 57.95000 210 ARG A C 1
ATOM 1317 O O . ARG A 1 230 ? 150.14800 102.16900 160.83100 1.000 57.95000 210 ARG A O 1
ATOM 1325 N N . GLU A 1 231 ? 152.26900 102.91800 160.73400 1.000 54.52000 211 GLU A N 1
ATOM 1326 C CA . GLU A 1 231 ? 152.41800 102.89900 162.18500 1.000 54.52000 211 GLU A CA 1
ATOM 1327 C C . GLU A 1 231 ? 151.47700 103.89500 162.85100 1.000 54.52000 211 GLU A C 1
ATOM 1328 O O . GLU A 1 231 ? 150.87500 103.59300 163.88800 1.000 54.52000 211 GLU A O 1
ATOM 1334 N N . VAL A 1 232 ? 151.34200 105.08800 162.27100 1.000 54.25000 212 VAL A N 1
ATOM 1335 C CA . VAL A 1 232 ? 150.42800 106.08600 162.82000 1.000 54.25000 212 VAL A CA 1
ATOM 1336 C C . VAL A 1 232 ? 148.99300 105.57900 162.76600 1.000 54.25000 212 VAL A C 1
ATOM 1337 O O . VAL A 1 232 ? 148.23400 105.70800 163.73400 1.000 54.25000 212 VAL A O 1
ATOM 1341 N N . LEU A 1 233 ? 148.60100 104.98700 161.63500 1.000 55.31000 213 LEU A N 1
ATOM 1342 C CA . LEU A 1 233 ? 147.24900 104.44900 161.51600 1.000 55.31000 213 LEU A CA 1
ATOM 1343 C C . LEU A 1 233 ? 147.00000 103.34100 162.53300 1.000 55.31000 213 LEU A C 1
ATOM 1344 O O . LEU A 1 233 ? 145.93000 103.28300 163.14900 1.000 55.31000 213 LEU A O 1
ATOM 1349 N N . ASP A 1 234 ? 147.97600 102.45000 162.71900 1.000 58.60000 214 ASP A N 1
ATOM 1350 C CA . ASP A 1 234 ? 147.80700 101.34000 163.65100 1.000 58.60000 214 ASP A CA 1
ATOM 1351 C C . ASP A 1 234 ? 147.70800 101.83500 165.08900 1.000 58.60000 214 ASP A C 1
ATOM 1352 O O . ASP A 1 234 ? 146.83700 101.39900 165.85000 1.000 58.60000 214 ASP A O 1
ATOM 1357 N N . ARG A 1 235 ? 148.59300 102.75400 165.48100 1.000 56.55000 215 ARG A N 1
ATOM 1358 C CA . ARG A 1 235 ? 148.59200 103.25200 166.85000 1.000 56.55000 215 ARG A CA 1
ATOM 1359 C C . ARG A 1 235 ? 147.50400 104.28800 167.09900 1.000 56.55000 215 ARG A C 1
ATOM 1360 O O . ARG A 1 235 ? 147.29600 104.67700 168.25400 1.000 56.55000 215 ARG A O 1
ATOM 1368 N N . GLY A 1 236 ? 146.80200 104.73200 166.06200 1.000 58.23000 216 GLY A N 1
ATOM 1369 C CA . GLY A 1 236 ? 145.75500 105.72300 166.23900 1.000 58.23000 216 GLY A CA 1
ATOM 1370 C C . GLY A 1 236 ? 146.26600 107.08800 166.64200 1.000 58.23000 216 GLY A C 1
ATOM 1371 O O . GLY A 1 236 ? 145.63600 107.76500 167.46500 1.000 58.23000 216 GLY A O 1
ATOM 1372 N N . LEU A 1 237 ? 147.39500 107.51000 166.08300 1.000 57.64000 217 LEU A N 1
ATOM 1373 C CA . LEU A 1 237 ? 147.96700 108.81400 166.37000 1.000 57.64000 217 LEU A CA 1
ATOM 1374 C C . LEU A 1 237 ? 147.26200 109.89500 165.55800 1.000 57.64000 217 LEU A C 1
ATOM 1375 O O . LEU A 1 237 ? 146.62800 109.62600 164.53500 1.000 57.64000 217 LEU A O 1
ATOM 1380 N N . ARG A 1 238 ? 147.38300 111.13300 166.02800 1.000 56.13000 218 ARG A N 1
ATOM 1381 C CA . ARG A 1 238 ? 146.74100 112.28200 165.40100 1.000 56.13000 218 ARG A CA 1
ATOM 1382 C C . ARG A 1 238 ? 147.80900 113.14400 164.73900 1.000 56.13000 218 ARG A C 1
ATOM 1383 O O . ARG A 1 238 ? 148.60800 113.79000 165.42500 1.000 56.13000 218 ARG A O 1
ATOM 1391 N N . VAL A 1 239 ? 147.81900 113.14800 163.40800 1.000 45.24000 219 VAL A N 1
ATOM 1392 C CA . VAL A 1 239 ? 148.70900 114.00500 162.63400 1.000 45.24000 219 VAL A CA 1
ATOM 1393 C C . VAL A 1 239 ? 147.85000 114.93600 161.79200 1.000 45.24000 219 VAL A C 1
ATOM 1394 O O . VAL A 1 239 ? 147.93500 116.16300 161.91200 1.000 45.24000 219 VAL A O 1
ATOM 1398 N N . ALA A 1 240 ? 147.01400 114.35400 160.93500 1.000 40.50000 220 ALA A N 1
ATOM 1399 C CA . ALA A 1 240 ? 146.04200 115.11000 160.15900 1.000 40.50000 220 ALA A CA 1
ATOM 1400 C C . ALA A 1 240 ? 144.69100 114.41200 160.22700 1.000 40.50000 220 ALA A C 1
ATOM 1401 O O . ALA A 1 240 ? 144.55200 113.39400 160.91200 1.000 40.50000 220 ALA A O 1
ATOM 1403 N N . ASP A 1 241 ? 143.68900 114.94000 159.53000 1.000 39.22000 221 ASP A N 1
ATOM 1404 C CA . ASP A 1 241 ? 142.39900 114.27300 159.49200 1.000 39.22000 221 ASP A CA 1
ATOM 1405 C C . ASP A 1 241 ? 142.44800 113.10300 158.51100 1.000 39.22000 221 ASP A C 1
ATOM 1406 O O . ASP A 1 241 ? 143.46800 112.83300 157.86800 1.000 39.22000 221 ASP A O 1
ATOM 1411 N N . ALA A 1 242 ? 141.32300 112.39300 158.40100 1.000 40.48000 222 ALA A N 1
ATOM 1412 C CA . ALA A 1 242 ? 141.29900 111.13700 157.65800 1.000 40.48000 222 ALA A CA 1
ATOM 1413 C C . ALA A 1 242 ? 141.64700 111.34500 156.18900 1.000 40.48000 222 ALA A C 1
ATOM 1414 O O . ALA A 1 242 ? 142.48700 110.63000 155.63500 1.000 40.48000 222 ALA A O 1
ATOM 1416 N N . THR A 1 243 ? 141.01300 112.32600 155.54300 1.000 37.80000 223 THR A N 1
ATOM 1417 C CA . THR A 1 243 ? 141.22300 112.52500 154.11100 1.000 37.80000 223 THR A CA 1
ATOM 1418 C C . THR A 1 243 ? 142.65700 112.94200 153.80500 1.000 37.80000 223 THR A C 1
ATOM 1419 O O . THR A 1 243 ? 143.29200 112.39200 152.89300 1.000 37.80000 223 THR A O 1
ATOM 1423 N N . ALA A 1 244 ? 143.18300 113.91300 154.55500 1.000 36.71000 224 ALA A N 1
ATOM 1424 C CA . ALA A 1 244 ? 144.54700 114.37400 154.32000 1.000 36.71000 224 ALA A CA 1
ATOM 1425 C C . ALA A 1 244 ? 145.55000 113.26200 154.57700 1.000 36.71000 224 ALA A C 1
ATOM 1426 O O . ALA A 1 244 ? 146.49600 113.07300 153.80300 1.000 36.71000 224 ALA A O 1
ATOM 1428 N N . PHE A 1 245 ? 145.36500 112.51600 155.66900 1.000 40.90000 225 PHE A N 1
ATOM 1429 C CA . PHE A 1 245 ? 146.29700 111.43800 155.97300 1.000 40.90000 225 PHE A CA 1
ATOM 1430 C C . PHE A 1 245 ? 146.23500 110.34800 154.91300 1.000 40.90000 225 PHE A C 1
ATOM 1431 O O . PHE A 1 245 ? 147.26800 109.79100 154.52900 1.000 40.90000 225 PHE A O 1
ATOM 1439 N N . SER A 1 246 ? 145.03400 110.03700 154.42000 1.000 37.77000 226 SER A N 1
ATOM 1440 C CA . SER A 1 246 ? 144.90000 109.03200 153.37300 1.000 37.77000 226 SER A CA 1
ATOM 1441 C C . SER A 1 246 ? 145.61500 109.46700 152.10200 1.000 37.77000 226 SER A C 1
ATOM 1442 O O . SER A 1 246 ? 146.35600 108.68500 151.49700 1.000 37.77000 226 SER A O 1
ATOM 1445 N N . LEU A 1 247 ? 145.41300 110.72000 151.68700 1.000 34.85000 227 LEU A N 1
ATOM 1446 C CA . LEU A 1 247 ? 146.07400 111.21000 150.48000 1.000 34.85000 227 LEU A CA 1
ATOM 1447 C C . LEU A 1 247 ? 147.59000 111.20900 150.64600 1.000 34.85000 227 LEU A C 1
ATOM 1448 O O . LEU A 1 247 ? 148.33100 110.76700 149.75500 1.000 34.85000 227 LEU A O 1
ATOM 1453 N N . CYS A 1 248 ? 148.06800 111.68300 151.79900 1.000 37.73000 228 CYS A N 1
ATOM 1454 C CA . CYS A 1 248 ? 149.50200 111.75400 152.04600 1.000 37.73000 228 CYS A CA 1
ATOM 1455 C C . CYS A 1 248 ? 150.12700 110.36300 152.06200 1.000 37.73000 228 CYS A C 1
ATOM 1456 O O . CYS A 1 248 ? 151.20600 110.14900 151.49800 1.000 37.73000 228 CYS A O 1
ATOM 1459 N N . MET A 1 249 ? 149.46100 109.40300 152.70800 1.000 42.08000 229 MET A N 1
ATOM 1460 C CA . MET A 1 249 ? 149.96600 108.03600 152.74200 1.000 42.08000 229 MET A CA 1
ATOM 1461 C C . MET A 1 249 ? 149.97300 107.41900 151.35100 1.000 42.08000 229 MET A C 1
ATOM 1462 O O . MET A 1 249 ? 150.93400 106.74600 150.96200 1.000 42.08000 229 MET A O 1
ATOM 1467 N N . ASP A 1 250 ? 148.90300 107.63800 150.58200 1.000 38.08000 230 ASP A N 1
ATOM 1468 C CA . ASP A 1 250 ? 148.84400 107.09700 149.23100 1.000 38.08000 230 ASP A CA 1
ATOM 1469 C C . ASP A 1 250 ? 149.90900 107.69600 148.32900 1.000 38.08000 230 ASP A C 1
ATOM 1470 O O . ASP A 1 250 ? 150.32800 107.04300 147.36700 1.000 38.08000 230 ASP A O 1
ATOM 1475 N N . ASN A 1 251 ? 150.35900 108.91900 148.61100 1.000 34.23000 231 ASN A N 1
ATOM 1476 C CA . ASN A 1 251 ? 151.40500 109.53700 147.80900 1.000 34.23000 231 ASN A CA 1
ATOM 1477 C C . ASN A 1 251 ? 152.76000 109.59900 148.50100 1.000 34.23000 231 ASN A C 1
ATOM 1478 O O . ASN A 1 251 ? 153.74300 109.98400 147.85900 1.000 34.23000 231 ASN A O 1
ATOM 1483 N N . GLY A 1 252 ? 152.84400 109.23300 149.77900 1.000 34.21000 232 GLY A N 1
ATOM 1484 C CA . GLY A 1 252 ? 154.12600 109.11900 150.44800 1.000 34.21000 232 GLY A CA 1
ATOM 1485 C C . GLY A 1 252 ? 154.84300 110.41700 150.73800 1.000 34.21000 232 GLY A C 1
ATOM 1486 O O . GLY A 1 252 ? 156.07700 110.43400 150.75900 1.000 34.21000 232 GLY A O 1
ATOM 1487 N N . MET A 1 253 ? 154.11600 111.50300 150.96400 1.000 29.64000 233 MET A N 1
ATOM 1488 C CA . MET A 1 253 ? 154.74600 112.78400 151.26400 1.000 29.64000 233 MET A CA 1
ATOM 1489 C C . MET A 1 253 ? 155.22900 112.80300 152.71000 1.000 29.64000 233 MET A C 1
ATOM 1490 O O . MET A 1 253 ? 154.43100 112.55700 153.62000 1.000 29.64000 233 MET A O 1
ATOM 1495 N N . PRO A 1 254 ? 156.51100 113.06200 152.96500 1.000 29.11000 234 PRO A N 1
ATOM 1496 C CA . PRO A 1 254 ? 156.99200 113.10000 154.35200 1.000 29.11000 234 PRO A CA 1
ATOM 1497 C C . PRO A 1 254 ? 156.36300 114.23500 155.14800 1.000 29.11000 234 PRO A C 1
ATOM 1498 O O . PRO A 1 254 ? 156.17700 115.34900 154.64600 1.000 29.11000 234 PRO A O 1
ATOM 1502 N N . ILE A 1 255 ? 156.06500 113.94600 156.41400 1.000 32.36000 235 ILE A N 1
ATOM 1503 C CA . ILE A 1 255 ? 155.46300 114.89800 157.33600 1.000 32.36000 235 ILE A CA 1
ATOM 1504 C C . ILE A 1 255 ? 156.41600 115.09700 158.50500 1.000 32.36000 235 ILE A C 1
ATOM 1505 O O . ILE A 1 255 ? 157.04300 114.14300 158.97300 1.000 32.36000 235 ILE A O 1
ATOM 1510 N N . LEU A 1 256 ? 156.53300 116.33700 158.96800 1.000 31.91000 236 LEU A N 1
ATOM 1511 C CA . LEU A 1 256 ? 157.34300 116.67200 160.13200 1.000 31.91000 236 LEU A CA 1
ATOM 1512 C C . LEU A 1 256 ? 156.49800 117.56200 161.03100 1.000 31.91000 236 LEU A C 1
ATOM 1513 O O . LEU A 1 256 ? 156.24700 118.72300 160.70100 1.000 31.91000 236 LEU A O 1
ATOM 1518 N N . VAL A 1 257 ? 156.04400 117.01300 162.15000 1.000 34.99000 237 VAL A N 1
ATOM 1519 C CA . VAL A 1 257 ? 155.24200 117.74500 163.12100 1.000 34.99000 237 VAL A CA 1
ATOM 1520 C C . VAL A 1 257 ? 156.18900 118.32500 164.15800 1.000 34.99000 237 VAL A C 1
ATOM 1521 O O . VAL A 1 257 ? 156.93300 117.58100 164.81000 1.000 34.99000 237 VAL A O 1
ATOM 1525 N N . PHE A 1 258 ? 156.17200 119.64800 164.31500 1.000 34.44000 238 PHE A N 1
ATOM 1526 C CA . PHE A 1 258 ? 157.11300 120.28400 165.22500 1.000 34.44000 238 PHE A CA 1
ATOM 1527 C C . PHE A 1 258 ? 156.50900 121.56400 165.78400 1.000 34.44000 238 PHE A C 1
ATOM 1528 O O . PHE A 1 258 ? 155.51400 122.08500 165.27400 1.000 34.44000 238 PHE A O 1
ATOM 1536 N N . ASN A 1 259 ? 157.13700 122.06600 166.84400 1.000 39.73000 239 ASN A N 1
ATOM 1537 C CA . ASN A 1 259 ? 156.71600 123.29700 167.50000 1.000 39.73000 239 ASN A CA 1
ATOM 1538 C C . ASN A 1 259 ? 157.38400 124.48400 166.81500 1.000 39.73000 239 ASN A C 1
ATOM 1539 O O . ASN A 1 259 ? 158.60200 124.66200 166.91800 1.000 39.73000 239 ASN A O 1
ATOM 1544 N N . LEU A 1 260 ? 156.58500 125.29500 166.12200 1.000 35.05000 240 LEU A N 1
ATOM 1545 C CA . LEU A 1 260 ? 157.10500 126.47700 165.44700 1.000 35.05000 240 LEU A CA 1
ATOM 1546 C C . LEU A 1 260 ? 157.39700 127.62400 166.40500 1.000 35.05000 240 LEU A C 1
ATOM 1547 O O . LEU A 1 260 ? 158.25900 128.45700 166.10700 1.000 35.05000 240 LEU A O 1
ATOM 1552 N N . LEU A 1 261 ? 156.70300 127.68400 167.54500 1.000 39.80000 241 LEU A N 1
ATOM 1553 C CA . LEU A 1 261 ? 156.86100 128.81700 168.45100 1.000 39.80000 241 LEU A CA 1
ATOM 1554 C C . LEU A 1 261 ? 158.27400 128.89300 169.01400 1.000 39.80000 241 LEU A C 1
ATOM 1555 O O . LEU A 1 261 ? 158.82900 129.98800 169.16100 1.000 39.80000 241 LEU A O 1
ATOM 1560 N N . THR A 1 262 ? 158.86800 127.74700 169.34400 1.000 42.08000 242 THR A N 1
ATOM 1561 C CA . THR A 1 262 ? 160.24100 127.73500 169.82900 1.000 42.08000 242 THR A CA 1
ATOM 1562 C C . THR A 1 262 ? 161.17900 128.26100 168.75000 1.000 42.08000 242 THR A C 1
ATOM 1563 O O . THR A 1 262 ? 161.08600 127.86900 167.58300 1.000 42.08000 242 THR A O 1
ATOM 1567 N N . ASP A 1 263 ? 162.08100 129.15500 169.14400 1.000 43.30000 243 ASP A N 1
ATOM 1568 C CA . ASP A 1 263 ? 162.91100 129.86000 168.17700 1.000 43.30000 243 ASP A CA 1
ATOM 1569 C C . ASP A 1 263 ? 163.90300 128.91300 167.51300 1.000 43.30000 243 ASP A C 1
ATOM 1570 O O . ASP A 1 263 ? 164.59000 128.13400 168.17900 1.000 43.30000 243 ASP A O 1
ATOM 1575 N N . GLY A 1 264 ? 163.97000 128.98400 166.18300 1.000 41.17000 244 GLY A N 1
ATOM 1576 C CA . GLY A 1 264 ? 164.92500 128.21900 165.41100 1.000 41.17000 244 GLY A CA 1
ATOM 1577 C C . GLY A 1 264 ? 164.51500 126.80300 165.07700 1.000 41.17000 244 GLY A C 1
ATOM 1578 O O . GLY A 1 264 ? 165.24700 126.12400 164.34300 1.000 41.17000 244 GLY A O 1
ATOM 1579 N N . ASN A 1 265 ? 163.37300 126.33000 165.58200 1.000 39.57000 245 ASN A N 1
ATOM 1580 C CA . ASN A 1 265 ? 162.97500 124.94700 165.34000 1.000 39.57000 245 ASN A CA 1
ATOM 1581 C C . ASN A 1 265 ? 162.73300 124.68500 163.86100 1.000 39.57000 245 ASN A C 1
ATOM 1582 O O . ASN A 1 265 ? 163.12700 123.63800 163.33800 1.000 39.57000 245 ASN A O 1
ATOM 1587 N N . ILE A 1 266 ? 162.08300 125.61900 163.16800 1.000 35.51000 246 ILE A N 1
ATOM 1588 C CA . ILE A 1 266 ? 161.82200 125.40900 161.75000 1.000 35.51000 246 ILE A CA 1
ATOM 1589 C C . ILE A 1 266 ? 163.12300 125.42100 160.95600 1.000 35.51000 246 ILE A C 1
ATOM 1590 O O . ILE A 1 266 ? 163.28600 124.64300 160.00800 1.000 35.51000 246 ILE A O 1
ATOM 1595 N N . ALA A 1 267 ? 164.07500 126.27700 161.33500 1.000 36.19000 247 ALA A N 1
ATOM 1596 C CA . ALA A 1 267 ? 165.37700 126.27400 160.67400 1.000 36.19000 247 ALA A CA 1
ATOM 1597 C C . ALA A 1 267 ? 166.10100 124.95100 160.88700 1.000 36.19000 247 ALA A C 1
ATOM 1598 O O . ALA A 1 267 ? 166.69100 124.39800 159.95000 1.000 36.19000 247 ALA A O 1
ATOM 1600 N N . ARG A 1 268 ? 166.06700 124.42500 162.11500 1.000 38.90000 248 ARG A N 1
ATOM 1601 C CA . ARG A 1 268 ? 166.69900 123.13800 162.38800 1.000 38.90000 248 ARG A CA 1
ATOM 1602 C C . ARG A 1 268 ? 166.03700 122.02300 161.58800 1.000 38.90000 248 ARG A C 1
ATOM 1603 O O . ARG A 1 268 ? 166.71700 121.15600 161.02600 1.000 38.90000 248 ARG A O 1
ATOM 1611 N N . ALA A 1 269 ? 164.70300 122.03000 161.52900 1.000 36.56000 249 ALA A N 1
ATOM 1612 C CA . ALA A 1 269 ? 163.98500 121.00200 160.78500 1.000 36.56000 249 ALA A CA 1
ATOM 1613 C C . ALA A 1 269 ? 164.29800 121.06700 159.29800 1.000 36.56000 249 ALA A C 1
ATOM 1614 O O . ALA A 1 269 ? 164.43400 120.02500 158.64700 1.000 36.56000 249 ALA A O 1
ATOM 1616 N N . VAL A 1 270 ? 164.40800 122.27300 158.74300 1.000 35.80000 250 VAL A N 1
ATOM 1617 C CA . VAL A 1 270 ? 164.79300 122.40300 157.34400 1.000 35.80000 250 VAL A CA 1
ATOM 1618 C C . VAL A 1 270 ? 166.22200 121.91900 157.12000 1.000 35.80000 250 VAL A C 1
ATOM 1619 O O . VAL A 1 270 ? 166.49900 121.23500 156.12700 1.000 35.80000 250 VAL A O 1
ATOM 1623 N N . ARG A 1 271 ? 167.14800 122.25700 158.02300 1.000 39.87000 251 ARG A N 1
ATOM 1624 C CA . ARG A 1 271 ? 168.51900 121.77500 157.88200 1.000 39.87000 251 ARG A CA 1
ATOM 1625 C C . ARG A 1 271 ? 168.59600 120.25700 157.98200 1.000 39.87000 251 ARG A C 1
ATOM 1626 O O . ARG A 1 271 ? 169.46900 119.64100 157.35900 1.000 39.87000 251 ARG A O 1
ATOM 1634 N N . GLY A 1 272 ? 167.70400 119.64100 158.75100 1.000 40.09000 252 GLY A N 1
ATOM 1635 C CA . GLY A 1 272 ? 167.66000 118.19400 158.87600 1.000 40.09000 252 GLY A CA 1
ATOM 1636 C C . GLY A 1 272 ? 167.86300 117.66400 160.28000 1.000 40.09000 252 GLY A C 1
ATOM 1637 O O . GLY A 1 272 ? 167.99000 116.44200 160.44300 1.000 40.09000 252 GLY A O 1
ATOM 1638 N N . GLU A 1 273 ? 167.90200 118.51000 161.30400 1.000 43.17000 253 GLU A N 1
ATOM 1639 C CA . GLU A 1 273 ? 168.09600 118.02900 162.66300 1.000 43.17000 253 GLU A CA 1
ATOM 1640 C C . GLU A 1 273 ? 166.87700 117.24500 163.13800 1.000 43.17000 253 GLU A C 1
ATOM 1641 O O . GLU A 1 273 ? 165.75000 117.46700 162.68900 1.000 43.17000 253 GLU A O 1
ATOM 1647 N N . LYS A 1 274 ? 167.11800 116.31400 164.05800 1.000 45.96000 254 LYS A N 1
ATOM 1648 C CA . LYS A 1 274 ? 166.07300 115.42900 164.56600 1.000 45.96000 254 LYS A CA 1
ATOM 1649 C C . LYS A 1 274 ? 165.29200 116.15800 165.65100 1.000 45.96000 254 LYS A C 1
ATOM 1650 O O . LYS A 1 274 ? 165.71900 116.22100 166.80600 1.000 45.96000 254 LYS A O 1
ATOM 1656 N N . ILE A 1 275 ? 164.13900 116.71100 165.27900 1.000 43.26000 255 ILE A N 1
ATOM 1657 C CA . ILE A 1 275 ? 163.24900 117.38900 166.21300 1.000 43.26000 255 ILE A CA 1
ATOM 1658 C C . ILE A 1 275 ? 161.81200 117.05400 165.84400 1.000 43.26000 255 ILE A C 1
ATOM 1659 O O . ILE A 1 275 ? 161.48300 116.85100 164.67200 1.000 43.26000 255 ILE A O 1
ATOM 1664 N N . GLY A 1 276 ? 160.95500 116.99800 166.85800 1.000 43.14000 256 GLY A N 1
ATOM 1665 C CA . GLY A 1 276 ? 159.56600 116.69600 166.59800 1.000 43.14000 256 GLY A CA 1
ATOM 1666 C C . GLY A 1 276 ? 159.38600 115.26500 166.11500 1.000 43.14000 256 GLY A C 1
ATOM 1667 O O . GLY A 1 276 ? 160.20600 114.37800 166.35800 1.000 43.14000 256 GLY A O 1
ATOM 1668 N N . THR A 1 277 ? 158.28200 115.05300 165.40700 1.000 43.34000 257 THR A N 1
ATOM 1669 C CA . THR A 1 277 ? 157.94200 113.74200 164.87400 1.000 43.34000 257 THR A CA 1
ATOM 1670 C C . THR A 1 277 ? 158.08800 113.73800 163.35900 1.000 43.34000 257 THR A C 1
ATOM 1671 O O . THR A 1 277 ? 157.57400 114.62500 162.67400 1.000 43.34000 257 THR A O 1
ATOM 1675 N N . LEU A 1 278 ? 158.79100 112.73800 162.84100 1.000 40.78000 258 LEU A N 1
ATOM 1676 C CA . LEU A 1 278 ? 158.99100 112.57100 161.40400 1.000 40.78000 258 LEU A CA 1
ATOM 1677 C C . LEU A 1 278 ? 158.19900 111.34900 160.95300 1.000 40.78000 258 LEU A C 1
ATOM 1678 O O . LEU A 1 278 ? 158.58400 110.21000 161.22800 1.000 40.78000 258 LEU A O 1
ATOM 1683 N N . VAL A 1 279 ? 157.08500 111.59100 160.26800 1.000 41.35000 259 VAL A N 1
ATOM 1684 C CA . VAL A 1 279 ? 156.26600 110.53000 159.69600 1.000 41.35000 259 VAL A CA 1
ATOM 1685 C C . VAL A 1 279 ? 156.70400 110.37400 158.24400 1.000 41.35000 259 VAL A C 1
ATOM 1686 O O . VAL A 1 279 ? 156.40000 111.21200 157.39200 1.000 41.35000 259 VAL A O 1
ATOM 1690 N N . THR A 1 280 ? 157.43200 109.30000 157.96400 1.000 48.13000 260 THR A N 1
ATOM 1691 C CA . THR A 1 280 ? 157.99800 109.04800 156.64800 1.000 48.13000 260 THR A CA 1
ATOM 1692 C C . THR A 1 280 ? 157.34200 107.82200 156.02100 1.000 48.13000 260 THR A C 1
ATOM 1693 O O . THR A 1 280 ? 156.45300 107.19200 156.60100 1.000 48.13000 260 THR A O 1
ATOM 1697 N N . THR A 1 281 ? 157.79500 107.48600 154.81800 1.000 55.32000 261 THR A N 1
ATOM 1698 C CA . THR A 1 281 ? 157.26800 106.33500 154.09600 1.000 55.32000 261 THR A CA 1
ATOM 1699 C C . THR A 1 281 ? 157.80300 105.03200 154.68200 1.000 55.32000 261 THR A C 1
ATOM 1700 O O . THR A 1 281 ? 158.80200 105.02400 155.40100 1.000 55.32000 261 THR A O 1
ATOM 1705 N N . SER B 1 48 ? 110.70300 107.28500 150.07800 1.000 57.31000 28 SER B N 1
ATOM 1706 C CA . SER B 1 48 ? 110.42000 106.66700 148.78800 1.000 57.31000 28 SER B CA 1
ATOM 1707 C C . SER B 1 48 ? 110.42500 107.70600 147.67100 1.000 57.31000 28 SER B C 1
ATOM 1708 O O . SER B 1 48 ? 109.42300 108.37900 147.43100 1.000 57.31000 28 SER B O 1
ATOM 1711 N N . GLY B 1 49 ? 111.56100 107.83000 146.99100 1.000 44.97000 29 GLY B N 1
ATOM 1712 C CA . GLY B 1 49 ? 111.70000 108.79000 145.91400 1.000 44.97000 29 GLY B CA 1
ATOM 1713 C C . GLY B 1 49 ? 112.77500 109.82300 146.17800 1.000 44.97000 29 GLY B C 1
ATOM 1714 O O . GLY B 1 49 ? 112.95200 110.26800 147.31500 1.000 44.97000 29 GLY B O 1
ATOM 1715 N N . TYR B 1 50 ? 113.50200 110.21200 145.13300 1.000 34.82000 30 TYR B N 1
ATOM 1716 C CA . TYR B 1 50 ? 114.56500 111.20200 145.23400 1.000 34.82000 30 TYR B CA 1
ATOM 1717 C C . TYR B 1 50 ? 114.24500 112.37700 144.32400 1.000 34.82000 30 TYR B C 1
ATOM 1718 O O . TYR B 1 50 ? 113.90200 112.18500 143.15300 1.000 34.82000 30 TYR B O 1
ATOM 1727 N N . SER B 1 51 ? 114.36000 113.59000 144.86300 1.000 28.68000 31 SER B N 1
ATOM 1728 C CA . SER B 1 51 ? 114.13600 114.79600 144.07700 1.000 28.68000 31 SER B CA 1
ATOM 1729 C C . SER B 1 51 ? 115.42000 115.36000 143.48700 1.000 28.68000 31 SER B C 1
ATOM 1730 O O . SER B 1 51 ? 115.38200 115.97600 142.41400 1.000 28.68000 31 SER B O 1
ATOM 1733 N N . ARG B 1 52 ? 116.55500 115.16700 144.15800 1.000 25.06000 32 ARG B N 1
ATOM 1734 C CA . ARG B 1 52 ? 117.83800 115.66500 143.67700 1.000 25.06000 32 ARG B CA 1
ATOM 1735 C C . ARG B 1 52 ? 118.82400 114.50900 143.58200 1.000 25.06000 32 ARG B C 1
ATOM 1736 O O . ARG B 1 52 ? 119.21100 113.91900 144.60200 1.000 25.06000 32 ARG B O 1
ATOM 1744 N N . VAL B 1 53 ? 119.23300 114.19800 142.35800 1.000 24.60000 33 VAL B N 1
ATOM 1745 C CA . VAL B 1 53 ? 120.14300 113.09800 142.08300 1.000 24.60000 33 VAL B CA 1
ATOM 1746 C C . VAL B 1 53 ? 121.42200 113.66100 141.48400 1.000 24.60000 33 VAL B C 1
ATOM 1747 O O . VAL B 1 53 ? 121.39000 114.60300 140.68200 1.000 24.60000 33 VAL B O 1
ATOM 1751 N N . LEU B 1 54 ? 122.54800 113.10200 141.90100 1.000 21.56000 34 LEU B N 1
ATOM 1752 C CA . LEU B 1 54 ? 123.83600 113.39600 141.29000 1.000 21.56000 34 LEU B CA 1
ATOM 1753 C C . LEU B 1 54 ? 124.29700 112.11600 140.60500 1.000 21.56000 34 LEU B C 1
ATOM 1754 O O . LEU B 1 54 ? 124.74000 111.17200 141.26100 1.000 21.56000 34 LEU B O 1
ATOM 1759 N N . LEU B 1 55 ? 124.16500 112.08800 139.28700 1.000 23.20000 35 LEU B N 1
ATOM 1760 C CA . LEU B 1 55 ? 124.52100 110.92100 138.49000 1.000 23.20000 35 LEU B CA 1
ATOM 1761 C C . LEU B 1 55 ? 126.01500 110.95400 138.20000 1.000 23.20000 35 LEU B C 1
ATOM 1762 O O . LEU B 1 55 ? 126.49600 111.83500 137.48100 1.000 23.20000 35 LEU B O 1
ATOM 1767 N N . LYS B 1 56 ? 126.75200 110.00300 138.76100 1.000 24.64000 36 LYS B N 1
ATOM 1768 C CA . LYS B 1 56 ? 128.17100 109.85000 138.47500 1.000 24.64000 36 LYS B CA 1
ATOM 1769 C C . LYS B 1 56 ? 128.33000 108.93500 137.26800 1.000 24.64000 36 LYS B C 1
ATOM 1770 O O . LYS B 1 56 ? 127.95700 107.75000 137.32300 1.000 24.64000 36 LYS B O 1
ATOM 1776 N N . LEU B 1 57 ? 128.87800 109.49200 136.18100 1.000 25.87000 37 LEU B N 1
ATOM 1777 C CA . LEU B 1 57 ? 129.09900 108.77100 134.93100 1.000 25.87000 37 LEU B CA 1
ATOM 1778 C C . LEU B 1 57 ? 130.59600 108.59600 134.72100 1.000 25.87000 37 LEU B C 1
ATOM 1779 O O . LEU B 1 57 ? 131.29900 109.56500 134.41100 1.000 25.87000 37 LEU B O 1
ATOM 1784 N N . GLY B 1 58 ? 131.07300 107.36400 134.85300 1.000 30.75000 38 GLY B N 1
ATOM 1785 C CA . GLY B 1 58 ? 132.47000 107.07500 134.61400 1.000 30.75000 38 GLY B CA 1
ATOM 1786 C C . GLY B 1 58 ? 132.82100 107.10000 133.13800 1.000 30.75000 38 GLY B C 1
ATOM 1787 O O . GLY B 1 58 ? 131.96600 107.16900 132.25400 1.000 30.75000 38 GLY B O 1
ATOM 1788 N N . GLY B 1 59 ? 134.12800 107.03000 132.87400 1.000 33.50000 39 GLY B N 1
ATOM 1789 C CA . GLY B 1 59 ? 134.60800 107.13700 131.50600 1.000 33.50000 39 GLY B CA 1
ATOM 1790 C C . GLY B 1 59 ? 134.11700 106.02500 130.60200 1.000 33.50000 39 GLY B C 1
ATOM 1791 O O . GLY B 1 59 ? 134.04600 106.19700 129.38100 1.000 33.50000 39 GLY B O 1
ATOM 1792 N N . GLU B 1 60 ? 133.77800 104.87000 131.18000 1.000 37.21000 40 GLU B N 1
ATOM 1793 C CA . GLU B 1 60 ? 133.21800 103.78900 130.37800 1.000 37.21000 40 GLU B CA 1
ATOM 1794 C C . GLU B 1 60 ? 131.88400 104.18900 129.76300 1.000 37.21000 40 GLU B C 1
ATOM 1795 O O . GLU B 1 60 ? 131.56200 103.75700 128.65200 1.000 37.21000 40 GLU B O 1
ATOM 1801 N N . MET B 1 61 ? 131.11400 105.03700 130.44800 1.000 37.17000 41 MET B N 1
ATOM 1802 C CA . MET B 1 61 ? 129.82800 105.48400 129.92500 1.000 37.17000 41 MET B CA 1
ATOM 1803 C C . MET B 1 61 ? 129.96000 106.36700 128.69400 1.000 37.17000 41 MET B C 1
ATOM 1804 O O . MET B 1 61 ? 128.94800 106.64100 128.04200 1.000 37.17000 41 MET B O 1
ATOM 1809 N N . PHE B 1 62 ? 131.16400 106.82600 128.36900 1.000 34.43000 42 PHE B N 1
ATOM 1810 C CA . PHE B 1 62 ? 131.40800 107.57600 127.14800 1.000 34.43000 42 PHE B CA 1
ATOM 1811 C C . PHE B 1 62 ? 132.28200 106.83800 126.15000 1.000 34.43000 42 PHE B C 1
ATOM 1812 O O . PHE B 1 62 ? 132.15700 107.07900 124.94800 1.000 34.43000 42 PHE B O 1
ATOM 1820 N N . GLY B 1 63 ? 133.15700 105.94700 126.60900 1.000 38.81000 43 GLY B N 1
ATOM 1821 C CA . GLY B 1 63 ? 134.05000 105.24900 125.70800 1.000 38.81000 43 GLY B CA 1
ATOM 1822 C C . GLY B 1 63 ? 133.58600 103.86600 125.29900 1.000 38.81000 43 GLY B C 1
ATOM 1823 O O . GLY B 1 63 ? 134.14100 103.27700 124.36700 1.000 38.81000 43 GLY B O 1
ATOM 1824 N N . GLY B 1 64 ? 132.56800 103.33900 125.97200 1.000 41.28000 44 GLY B N 1
ATOM 1825 C CA . GLY B 1 64 ? 132.14700 101.97200 125.72400 1.000 41.28000 44 GLY B CA 1
ATOM 1826 C C . GLY B 1 64 ? 133.21500 100.95500 126.06000 1.000 41.28000 44 GLY B C 1
ATOM 1827 O O . GLY B 1 64 ? 133.29700 99.90600 125.40800 1.000 41.28000 44 GLY B O 1
ATOM 1828 N N . GLY B 1 65 ? 134.04100 101.24000 127.06700 1.000 40.01000 45 GLY B N 1
ATOM 1829 C CA . GLY B 1 65 ? 135.14700 100.38500 127.43200 1.000 40.01000 45 GLY B CA 1
ATOM 1830 C C . GLY B 1 65 ? 136.42400 100.62500 126.65900 1.000 40.01000 45 GLY B C 1
ATOM 1831 O O . GLY B 1 65 ? 137.48300 100.14400 127.07700 1.000 40.01000 45 GLY B O 1
ATOM 1832 N N . GLN B 1 66 ? 136.36200 101.35200 125.54900 1.000 41.63000 46 GLN B N 1
ATOM 1833 C CA . GLN B 1 66 ? 137.53200 101.63500 124.73400 1.000 41.63000 46 GLN B CA 1
ATOM 1834 C C . GLN B 1 66 ? 138.08100 103.01700 125.08500 1.000 41.63000 46 GLN B C 1
ATOM 1835 O O . GLN B 1 66 ? 137.66300 103.64900 126.05800 1.000 41.63000 46 GLN B O 1
ATOM 1841 N N . VAL B 1 67 ? 139.03100 103.49800 124.28900 1.000 40.43000 47 VAL B N 1
ATOM 1842 C CA . VAL B 1 67 ? 139.59500 104.83200 124.44600 1.000 40.43000 47 VAL B CA 1
ATOM 1843 C C . VAL B 1 67 ? 139.01300 105.72500 123.36200 1.000 40.43000 47 VAL B C 1
ATOM 1844 O O . VAL B 1 67 ? 139.08000 105.39500 122.17100 1.000 40.43000 47 VAL B O 1
ATOM 1848 N N . GLY B 1 68 ? 138.43700 106.85700 123.77100 1.000 39.50000 48 GLY B N 1
ATOM 1849 C CA . GLY B 1 68 ? 137.80600 107.78700 122.85600 1.000 39.50000 48 GLY B CA 1
ATOM 1850 C C . GLY B 1 68 ? 136.37300 108.08000 123.27400 1.000 39.50000 48 GLY B C 1
ATOM 1851 O O . GLY B 1 68 ? 136.06600 108.17200 124.46800 1.000 39.50000 48 GLY B O 1
ATOM 1852 N N . LEU B 1 69 ? 135.50000 108.22600 122.27900 1.000 42.78000 49 LEU B N 1
ATOM 1853 C CA . LEU B 1 69 ? 134.10000 108.55400 122.51500 1.000 42.78000 49 LEU B CA 1
ATOM 1854 C C . LEU B 1 69 ? 133.23100 107.65300 121.65200 1.000 42.78000 49 LEU B C 1
ATOM 1855 O O . LEU B 1 69 ? 133.46200 107.53800 120.44500 1.000 42.78000 49 LEU B O 1
ATOM 1860 N N . ASP B 1 70 ? 132.23100 107.02300 122.26900 1.000 46.37000 50 ASP B N 1
ATOM 1861 C CA . ASP B 1 70 ? 131.29700 106.16900 121.55100 1.000 46.37000 50 ASP B CA 1
ATOM 1862 C C . ASP B 1 70 ? 129.97300 106.89800 121.40200 1.000 46.37000 50 ASP B C 1
ATOM 1863 O O . ASP B 1 70 ? 129.28400 107.11600 122.41100 1.000 46.37000 50 ASP B O 1
ATOM 1868 N N . PRO B 1 71 ? 129.58100 107.29700 120.19000 1.000 49.08000 51 PRO B N 1
ATOM 1869 C CA . PRO B 1 71 ? 128.33500 108.06500 120.04000 1.000 49.08000 51 PRO B CA 1
ATOM 1870 C C . PRO B 1 71 ? 127.09200 107.32500 120.50400 1.000 49.08000 51 PRO B C 1
ATOM 1871 O O . PRO B 1 71 ? 126.17100 107.96000 121.03000 1.000 49.08000 51 PRO B O 1
ATOM 1875 N N . ASP B 1 72 ? 127.03400 106.00300 120.33300 1.000 50.03000 52 ASP B N 1
ATOM 1876 C CA . ASP B 1 72 ? 125.82300 105.26700 120.68400 1.000 50.03000 52 ASP B CA 1
ATOM 1877 C C . ASP B 1 72 ? 125.62500 105.20300 122.19500 1.000 50.03000 52 ASP B C 1
ATOM 1878 O O . ASP B 1 72 ? 124.50500 105.38300 122.69100 1.000 50.03000 52 ASP B O 1
ATOM 1883 N N . VAL B 1 73 ? 126.69900 104.93900 122.94300 1.000 45.02000 53 VAL B N 1
ATOM 1884 C CA . VAL B 1 73 ? 126.59400 104.87400 124.39800 1.000 45.02000 53 VAL B CA 1
ATOM 1885 C C . VAL B 1 73 ? 126.22100 106.23700 124.96400 1.000 45.02000 53 VAL B C 1
ATOM 1886 O O . VAL B 1 73 ? 125.37100 106.34600 125.85800 1.000 45.02000 53 VAL B O 1
ATOM 1890 N N . VAL B 1 74 ? 126.85000 107.29800 124.45700 1.000 44.07000 54 VAL B N 1
ATOM 1891 C CA . VAL B 1 74 ? 126.50800 108.64000 124.91200 1.000 44.07000 54 VAL B CA 1
ATOM 1892 C C . VAL B 1 74 ? 125.06400 108.96800 124.55600 1.000 44.07000 54 VAL B C 1
ATOM 1893 O O . VAL B 1 74 ? 124.34900 109.60500 125.33600 1.000 44.07000 54 VAL B O 1
ATOM 1897 N N . ALA B 1 75 ? 124.60600 108.52600 123.38200 1.000 45.08000 55 ALA B N 1
ATOM 1898 C CA . ALA B 1 75 ? 123.22600 108.78100 122.98000 1.000 45.08000 55 ALA B CA 1
ATOM 1899 C C . ALA B 1 75 ? 122.23700 108.09100 123.91100 1.000 45.08000 55 ALA B C 1
ATOM 1900 O O . ALA B 1 75 ? 121.23000 108.68700 124.30900 1.000 45.08000 55 ALA B O 1
ATOM 1902 N N . GLN B 1 76 ? 122.50300 106.83400 124.27300 1.000 45.28000 56 GLN B N 1
ATOM 1903 C CA . GLN B 1 76 ? 121.57200 106.13700 125.15800 1.000 45.28000 56 GLN B CA 1
ATOM 1904 C C . GLN B 1 76 ? 121.61700 106.70100 126.57500 1.000 45.28000 56 GLN B C 1
ATOM 1905 O O . GLN B 1 76 ? 120.57600 106.78000 127.24300 1.000 45.28000 56 GLN B O 1
ATOM 1911 N N . VAL B 1 77 ? 122.79600 107.12000 127.04300 1.000 42.94000 57 VAL B N 1
ATOM 1912 C CA . VAL B 1 77 ? 122.87700 107.78400 128.34200 1.000 42.94000 57 VAL B CA 1
ATOM 1913 C C . VAL B 1 77 ? 122.09200 109.09000 128.31800 1.000 42.94000 57 VAL B C 1
ATOM 1914 O O . VAL B 1 77 ? 121.38300 109.42800 129.27600 1.000 42.94000 57 VAL B O 1
ATOM 1918 N N . ALA B 1 78 ? 122.20300 109.84300 127.22100 1.000 42.61000 58 ALA B N 1
ATOM 1919 C CA . ALA B 1 78 ? 121.44600 111.08000 127.08400 1.000 42.61000 58 ALA B CA 1
ATOM 1920 C C . ALA B 1 78 ? 119.94900 110.81000 127.06400 1.000 42.61000 58 ALA B C 1
ATOM 1921 O O . ALA B 1 78 ? 119.16800 111.58100 127.62700 1.000 42.61000 58 ALA B O 1
ATOM 1923 N N . ARG B 1 79 ? 119.52800 109.72700 126.40600 1.000 43.72000 59 ARG B N 1
ATOM 1924 C CA . ARG B 1 79 ? 118.11200 109.37100 126.40600 1.000 43.72000 59 ARG B CA 1
ATOM 1925 C C . ARG B 1 79 ? 117.62400 109.04900 127.81300 1.000 43.72000 59 ARG B C 1
ATOM 1926 O O . ARG B 1 79 ? 116.53400 109.47600 128.21300 1.000 43.72000 59 ARG B O 1
ATOM 1934 N N . GLN B 1 80 ? 118.41700 108.29600 128.57800 1.000 42.38000 60 GLN B N 1
ATOM 1935 C CA . GLN B 1 80 ? 11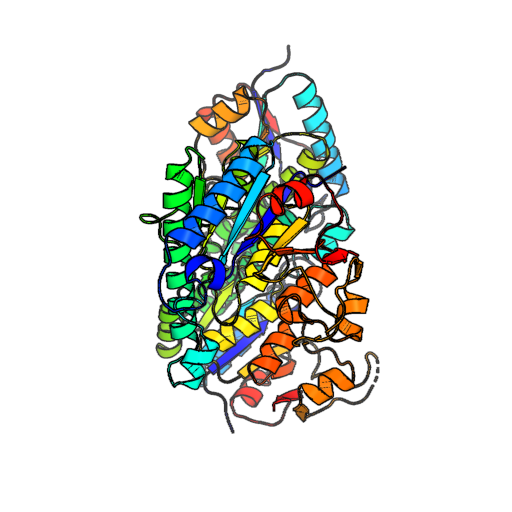8.04100 107.99100 129.95700 1.000 42.38000 60 GLN B CA 1
ATOM 1936 C C . GLN B 1 80 ? 117.93100 109.26400 130.79000 1.000 42.38000 60 GLN B C 1
ATOM 1937 O O . GLN B 1 80 ? 116.98000 109.43800 131.56700 1.000 42.38000 60 GLN B O 1
ATOM 1943 N N . ILE B 1 81 ? 118.89900 110.17000 130.63600 1.000 39.49000 61 ILE B N 1
ATOM 1944 C CA . ILE B 1 81 ? 118.87600 111.42000 131.39200 1.000 39.49000 61 ILE B CA 1
ATOM 1945 C C . ILE B 1 81 ? 117.67300 112.26500 130.99000 1.000 39.49000 61 ILE B C 1
ATOM 1946 O O . ILE B 1 81 ? 117.02200 112.88300 131.83800 1.000 39.49000 61 ILE B O 1
ATOM 1951 N N . ALA B 1 82 ? 117.35800 112.30700 129.69600 1.000 41.97000 62 ALA B N 1
ATOM 1952 C CA . ALA B 1 82 ? 116.20200 113.07100 129.24100 1.000 41.97000 62 ALA B CA 1
ATOM 1953 C C . ALA B 1 82 ? 114.90700 112.49800 129.79800 1.000 41.97000 62 ALA B C 1
ATOM 1954 O O . ALA B 1 82 ? 114.00900 113.25100 130.19300 1.000 41.97000 62 ALA B O 1
ATOM 1956 N N . ASP B 1 83 ? 114.78900 111.16900 129.83300 1.000 44.95000 63 ASP B N 1
ATOM 1957 C CA . ASP B 1 83 ? 113.59800 110.55000 130.40400 1.000 44.95000 63 ASP B CA 1
ATOM 1958 C C . ASP B 1 83 ? 113.45700 110.89700 131.88100 1.000 44.95000 63 ASP B C 1
ATOM 1959 O O . ASP B 1 83 ? 112.37400 111.27900 132.34300 1.000 44.95000 63 ASP B O 1
ATOM 1964 N N . VAL B 1 84 ? 114.55100 110.78400 132.64000 1.000 40.59000 64 VAL B N 1
ATOM 1965 C CA . VAL B 1 84 ? 114.45900 111.08700 134.06300 1.000 40.59000 64 VAL B CA 1
ATOM 1966 C C . VAL B 1 84 ? 114.22400 112.57600 134.30700 1.000 40.59000 64 VAL B C 1
ATOM 1967 O O . VAL B 1 84 ? 113.61400 112.94300 135.31700 1.000 40.59000 64 VAL B O 1
ATOM 1971 N N . VAL B 1 85 ? 114.68400 113.44600 133.40600 1.000 41.18000 65 VAL B N 1
ATOM 1972 C CA . VAL B 1 85 ? 114.40900 114.87400 133.53500 1.000 41.18000 65 VAL B CA 1
ATOM 1973 C C . VAL B 1 85 ? 112.93900 115.16500 133.27500 1.000 41.18000 65 VAL B C 1
ATOM 1974 O O . VAL B 1 85 ? 112.29000 115.89200 134.03500 1.000 41.18000 65 VAL B O 1
ATOM 1978 N N . ARG B 1 86 ? 112.39000 114.59900 132.19700 1.000 44.46000 66 ARG B N 1
ATOM 1979 C CA . ARG B 1 86 ? 110.96700 114.75500 131.92600 1.000 44.46000 66 ARG B CA 1
ATOM 1980 C C . ARG B 1 86 ? 110.11600 114.12300 133.01500 1.000 44.46000 66 ARG B C 1
ATOM 1981 O O . ARG B 1 86 ? 108.94000 114.47700 133.15400 1.000 44.46000 66 ARG B O 1
ATOM 1989 N N . GLY B 1 87 ? 110.68200 113.19900 133.79100 1.000 40.67000 67 GLY B N 1
ATOM 1990 C CA . GLY B 1 87 ? 110.00700 112.72600 134.98700 1.000 40.67000 67 GLY B CA 1
ATOM 1991 C C . GLY B 1 87 ? 109.86300 113.77500 136.07300 1.000 40.67000 67 GLY B C 1
ATOM 1992 O O . GLY B 1 87 ? 109.04500 113.59100 136.98200 1.000 40.67000 67 GLY B O 1
ATOM 1993 N N . GLY B 1 88 ? 110.63200 114.86100 136.00600 1.000 36.70000 68 GLY B N 1
ATOM 1994 C CA . GLY B 1 88 ? 110.51900 115.93800 136.97100 1.000 36.70000 68 GLY B CA 1
ATOM 1995 C C . GLY B 1 88 ? 111.49200 115.84000 138.12800 1.000 36.70000 68 GLY B C 1
ATOM 1996 O O . GLY B 1 88 ? 111.09200 115.92800 139.29200 1.000 36.70000 68 GLY B O 1
ATOM 1997 N N . VAL B 1 89 ? 112.77600 115.66000 137.82200 1.000 32.26000 69 VAL B N 1
ATOM 1998 C CA . VAL B 1 89 ? 113.81200 115.49100 138.83300 1.000 32.26000 69 VAL B CA 1
ATOM 1999 C C . VAL B 1 89 ? 114.92400 116.49700 138.57100 1.000 32.26000 69 VAL B C 1
ATOM 2000 O O . VAL B 1 89 ? 115.13600 116.93600 137.43600 1.000 32.26000 69 VAL B O 1
ATOM 2004 N N . GLN B 1 90 ? 115.63900 116.86200 139.63300 1.000 24.46000 70 GLN B N 1
ATOM 2005 C CA . GLN B 1 90 ? 116.77400 117.77100 139.53000 1.000 24.46000 70 GLN B CA 1
ATOM 2006 C C . GLN B 1 90 ? 118.05900 116.95200 139.51500 1.000 24.46000 70 GLN B C 1
ATOM 2007 O O . GLN B 1 90 ? 118.37800 116.27300 140.49800 1.000 24.46000 70 GLN B O 1
ATOM 2013 N N . ILE B 1 91 ? 118.80300 117.02800 138.41200 1.000 24.71000 71 ILE B N 1
ATOM 2014 C CA . ILE B 1 91 ? 119.90800 116.11400 138.15700 1.000 24.71000 71 ILE B CA 1
ATOM 2015 C C . ILE B 1 91 ? 121.19200 116.89600 137.89500 1.000 24.71000 71 ILE B C 1
ATOM 2016 O O . ILE B 1 91 ? 121.23300 117.79400 137.04000 1.000 24.71000 71 ILE B O 1
ATOM 2021 N N . ALA B 1 92 ? 122.23800 116.55000 138.63800 1.000 22.23000 72 ALA B N 1
ATOM 2022 C CA . ALA B 1 92 ? 123.58800 117.02500 138.37400 1.000 22.23000 72 ALA B CA 1
ATOM 2023 C C . ALA B 1 92 ? 124.44200 115.83100 137.98100 1.000 22.23000 72 ALA B C 1
ATOM 2024 O O . ALA B 1 92 ? 124.53200 114.85700 138.72800 1.000 22.23000 72 ALA B O 1
ATOM 2026 N N . VAL B 1 93 ? 125.06800 115.91100 136.81600 1.000 21.36000 73 VAL B N 1
ATOM 2027 C CA . VAL B 1 93 ? 125.79900 114.79300 136.23400 1.000 21.36000 73 VAL B CA 1
ATOM 2028 C C . VAL B 1 93 ? 127.28700 115.07900 136.36300 1.000 21.36000 73 VAL B C 1
ATOM 2029 O O . VAL B 1 93 ? 127.81000 115.98500 135.70700 1.000 21.36000 73 VAL B O 1
ATOM 2033 N N . VAL B 1 94 ? 127.97500 114.29300 137.18500 1.000 21.14000 74 VAL B N 1
ATOM 2034 C CA . VAL B 1 94 ? 129.41900 114.43000 137.34700 1.000 21.14000 74 VAL B CA 1
ATOM 2035 C C . VAL B 1 94 ? 130.11300 113.50800 136.35200 1.000 21.14000 74 VAL B C 1
ATOM 2036 O O . VAL B 1 94 ? 129.90500 112.28700 136.36800 1.000 21.14000 74 VAL B O 1
ATOM 2040 N N . ILE B 1 95 ? 130.96500 114.09200 135.49700 1.000 23.74000 75 ILE B N 1
ATOM 2041 C CA . ILE B 1 95 ? 131.58000 113.36500 134.39200 1.000 23.74000 75 ILE B CA 1
ATOM 2042 C C . ILE B 1 95 ? 132.93700 112.82000 134.81500 1.000 23.74000 75 ILE B C 1
ATOM 2043 O O . ILE B 1 95 ? 133.64300 113.41900 135.63200 1.000 23.74000 75 ILE B O 1
ATOM 2048 N N . GLY B 1 96 ? 133.30700 111.66400 134.25800 1.000 25.91000 76 GLY B N 1
ATOM 2049 C CA . GLY B 1 96 ? 134.63500 111.11600 134.40400 1.000 25.91000 76 GLY B CA 1
ATOM 2050 C C . GLY B 1 96 ? 135.43300 111.21000 133.10900 1.000 25.91000 76 GLY B C 1
ATOM 2051 O O . GLY B 1 96 ? 134.92700 111.59000 132.05500 1.000 25.91000 76 GLY B O 1
ATOM 2052 N N . GLY B 1 97 ? 136.71000 110.84600 133.21200 1.000 27.87000 77 GLY B N 1
ATOM 2053 C CA . GLY B 1 97 ? 137.61100 110.93000 132.07800 1.000 27.87000 77 GLY B CA 1
ATOM 2054 C C . GLY B 1 97 ? 138.51600 109.72600 131.91700 1.000 27.87000 77 GLY B C 1
ATOM 2055 O O . GLY B 1 97 ? 139.60400 109.82600 131.33500 1.000 27.87000 77 GLY B O 1
ATOM 2056 N N . GLY B 1 98 ? 138.07100 108.57800 132.43200 1.000 28.24000 78 GLY B N 1
ATOM 2057 C CA . GLY B 1 98 ? 138.84400 107.35600 132.31500 1.000 28.24000 78 GLY B CA 1
ATOM 2058 C C . GLY B 1 98 ? 138.95300 106.83700 130.89900 1.000 28.24000 78 GLY B C 1
ATOM 2059 O O . GLY B 1 98 ? 139.87800 106.07700 130.59600 1.000 28.24000 78 GLY B O 1
ATOM 2060 N N . ASN B 1 99 ? 138.02800 107.22400 130.02200 1.000 31.06000 79 ASN B N 1
ATOM 2061 C CA . ASN B 1 99 ? 138.12100 106.86100 128.61500 1.000 31.06000 79 ASN B CA 1
ATOM 2062 C C . ASN B 1 99 ? 139.20700 107.63400 127.88300 1.000 31.06000 79 ASN B C 1
ATOM 2063 O O . ASN B 1 99 ? 139.51000 107.30400 126.73300 1.000 31.06000 79 ASN B O 1
ATOM 2068 N N . PHE B 1 100 ? 139.79100 108.65200 128.51400 1.000 30.75000 80 PHE B N 1
ATOM 2069 C CA . PHE B 1 100 ? 140.90200 109.39300 127.93600 1.000 30.75000 80 PHE B CA 1
ATOM 2070 C C . PHE B 1 100 ? 142.19600 109.16500 128.70400 1.000 30.75000 80 PHE B C 1
ATOM 2071 O O . PHE B 1 100 ? 143.18200 108.70600 128.12200 1.000 30.75000 80 PHE B O 1
ATOM 2079 N N . PHE B 1 101 ? 142.21600 109.44500 130.00700 1.000 31.35000 81 PHE B N 1
ATOM 2080 C CA . PHE B 1 101 ? 143.46000 109.33900 130.76000 1.000 31.35000 81 PHE B CA 1
ATOM 2081 C C . PHE B 1 101 ? 143.16400 109.10200 132.23100 1.000 31.35000 81 PHE B C 1
ATOM 2082 O O . PHE B 1 101 ? 142.10000 109.46800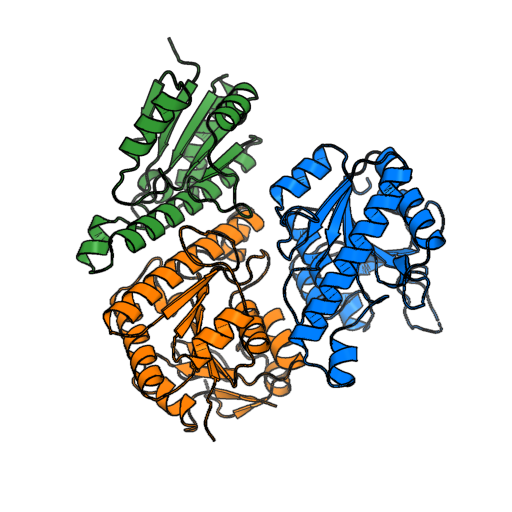 132.73400 1.000 31.35000 81 PHE B O 1
ATOM 2090 N N . ARG B 1 102 ? 144.12900 108.49000 132.91000 1.000 30.34000 82 ARG B N 1
ATOM 2091 C CA . ARG B 1 102 ? 144.11800 108.34600 134.35600 1.000 30.34000 82 ARG B CA 1
ATOM 2092 C C . ARG B 1 102 ? 145.46900 108.77200 134.91000 1.000 30.34000 82 ARG B C 1
ATOM 2093 O O . ARG B 1 102 ? 146.52000 108.40800 134.36700 1.000 30.34000 82 ARG B O 1
ATOM 2101 N N . GLY B 1 103 ? 145.43100 109.55200 135.99200 1.000 29.80000 83 GLY B N 1
ATOM 2102 C CA . GLY B 1 103 ? 146.66100 110.09300 136.54600 1.000 29.80000 83 GLY B CA 1
ATOM 2103 C C . GLY B 1 103 ? 147.60500 109.01400 137.03400 1.000 29.80000 83 GLY B C 1
ATOM 2104 O O . GLY B 1 103 ? 148.80700 109.06000 136.76900 1.000 29.80000 83 GLY B O 1
ATOM 2105 N N . ALA B 1 104 ? 147.07200 108.02400 137.75400 1.000 29.58000 84 ALA B N 1
ATOM 2106 C CA . ALA B 1 104 ? 147.91300 106.94100 138.25200 1.000 29.58000 84 ALA B CA 1
ATOM 2107 C C . ALA B 1 104 ? 148.49800 106.12200 137.10900 1.000 29.58000 84 ALA B C 1
ATOM 2108 O O . ALA B 1 104 ? 149.67300 105.73400 137.15300 1.000 29.58000 84 ALA B O 1
ATOM 2110 N N . GLN B 1 105 ? 147.69400 105.84600 136.07900 1.000 31.66000 85 GLN B N 1
ATOM 2111 C CA . GLN B 1 105 ? 148.18400 105.07600 134.94100 1.000 31.66000 85 GLN B CA 1
ATOM 2112 C C . GLN B 1 105 ? 149.31000 105.81100 134.22600 1.000 31.66000 85 GLN B C 1
ATOM 2113 O O . GLN B 1 105 ? 150.34300 105.21900 133.89700 1.000 31.66000 85 GLN B O 1
ATOM 2119 N N . LEU B 1 106 ? 149.13900 107.11200 133.99200 1.000 30.57000 86 LEU B N 1
ATOM 2120 C CA . LEU B 1 106 ? 150.20300 107.86100 133.33100 1.000 30.57000 86 LEU B CA 1
ATOM 2121 C C . LEU B 1 106 ? 151.43100 108.00500 134.22200 1.000 30.57000 86 LEU B C 1
ATOM 2122 O O . LEU B 1 106 ? 152.56200 107.99000 133.72200 1.000 30.57000 86 LEU B O 1
ATOM 2127 N N . GLN B 1 107 ? 151.23700 108.13900 135.53600 1.000 30.80000 87 GLN B N 1
ATOM 2128 C CA . GLN B 1 107 ? 152.37000 108.22900 136.44900 1.000 30.80000 87 GLN B CA 1
ATOM 2129 C C . GLN B 1 107 ? 153.18900 106.94500 136.43400 1.000 30.80000 87 GLN B C 1
ATOM 2130 O O . GLN B 1 107 ? 154.42400 106.98300 136.39300 1.000 30.80000 87 GLN B O 1
ATOM 2136 N N . GLN B 1 108 ? 152.51700 105.79100 136.46500 1.000 32.51000 88 GLN B N 1
ATOM 2137 C CA . GLN B 1 108 ? 153.24700 104.53100 136.39500 1.000 32.51000 88 GLN B CA 1
ATOM 2138 C C . GLN B 1 108 ? 153.82200 104.28300 135.00700 1.000 32.51000 88 GLN B C 1
ATOM 2139 O O . GLN B 1 108 ? 154.80700 103.54900 134.88100 1.000 32.51000 88 GLN B O 1
ATOM 2145 N N . LEU B 1 109 ? 153.23500 104.87700 133.96400 1.000 32.61000 89 LEU B N 1
ATOM 2146 C CA . LEU B 1 109 ? 153.86400 104.84300 132.64900 1.000 32.61000 89 LEU B CA 1
ATOM 2147 C C . LEU B 1 109 ? 155.11000 105.71400 132.58500 1.000 32.61000 89 LEU B C 1
ATOM 2148 O O . LEU B 1 109 ? 156.00100 105.43900 131.77600 1.000 32.61000 89 LEU B O 1
ATOM 2153 N N . GLY B 1 110 ? 155.18900 106.75800 133.40800 1.000 34.16000 90 GLY B N 1
ATOM 2154 C CA . GLY B 1 110 ? 156.39600 107.56000 133.47800 1.000 34.16000 90 GLY B CA 1
ATOM 2155 C C . GLY B 1 110 ? 156.17400 109.05700 133.55800 1.000 34.16000 90 GLY B C 1
ATOM 2156 O O . GLY B 1 110 ? 157.05700 109.79300 134.00500 1.000 34.16000 90 GLY B O 1
ATOM 2157 N N . MET B 1 111 ? 155.00300 109.52100 133.13000 1.000 35.06000 91 MET B N 1
ATOM 2158 C CA . MET B 1 111 ? 154.72300 110.94700 133.11500 1.000 35.06000 91 MET B CA 1
ATOM 2159 C C . MET B 1 111 ? 154.53300 111.47400 134.53700 1.000 35.06000 91 MET B C 1
ATOM 2160 O O . MET B 1 111 ? 154.36400 110.71800 135.49700 1.000 35.06000 91 MET B O 1
ATOM 2165 N N . GLU B 1 112 ? 154.57200 112.79800 134.66600 1.000 34.54000 92 GLU B N 1
ATOM 2166 C CA . GLU B 1 112 ? 154.40200 113.43500 135.96400 1.000 34.54000 92 GLU B CA 1
ATOM 2167 C C . GLU B 1 112 ? 152.93500 113.42800 136.37400 1.000 34.54000 92 GLU B C 1
ATOM 2168 O O . GLU B 1 112 ? 152.03700 113.59600 135.54100 1.000 34.54000 92 GLU B O 1
ATOM 2174 N N . ARG B 1 113 ? 152.70100 113.23900 137.67500 1.000 29.94000 93 ARG B N 1
ATOM 2175 C CA . ARG B 1 113 ? 151.33900 113.08000 138.17300 1.000 29.94000 93 ARG B CA 1
ATOM 2176 C C . ARG B 1 113 ? 150.50700 114.33600 137.94700 1.000 29.94000 93 ARG B C 1
ATOM 2177 O O . ARG B 1 113 ? 149.32100 114.24700 137.61400 1.000 29.94000 93 ARG B O 1
ATOM 2185 N N . THR B 1 114 ? 151.10400 115.51500 138.13100 1.000 28.50000 94 THR B N 1
ATOM 2186 C CA . THR B 1 114 ? 150.34900 116.75800 137.99300 1.000 28.50000 94 THR B CA 1
ATOM 2187 C C . THR B 1 114 ? 149.83300 116.94200 136.56900 1.000 28.50000 94 THR B C 1
ATOM 2188 O O . THR B 1 114 ? 148.63400 117.17000 136.35400 1.000 28.50000 94 THR B O 1
ATOM 2192 N N . ARG B 1 115 ? 150.72200 116.84000 135.58000 1.000 32.78000 95 ARG B N 1
ATOM 2193 C CA . ARG B 1 115 ? 150.29200 116.99500 134.19600 1.000 32.78000 95 ARG B CA 1
ATOM 2194 C C . ARG B 1 115 ? 149.37600 115.85900 133.76500 1.000 32.78000 95 ARG B C 1
ATOM 2195 O O . ARG B 1 115 ? 148.45700 116.07300 132.96700 1.000 32.78000 95 ARG B O 1
ATOM 2203 N N . SER B 1 116 ? 149.59800 114.65100 134.28800 1.000 30.38000 96 SER B N 1
ATOM 2204 C CA . SER B 1 116 ? 148.69200 113.54500 133.99500 1.000 30.38000 96 SER B CA 1
ATOM 2205 C C . SER B 1 116 ? 147.28400 113.84500 134.49700 1.000 30.38000 96 SER B C 1
ATOM 2206 O O . SER B 1 116 ? 146.29300 113.61400 133.79300 1.000 30.38000 96 SER B O 1
ATOM 2209 N N . ASP B 1 117 ? 147.18100 114.37200 135.71900 1.000 26.39000 97 ASP B N 1
ATOM 2210 C CA . ASP B 1 117 ? 145.88100 114.71600 136.27900 1.000 26.39000 97 ASP B CA 1
ATOM 2211 C C . ASP B 1 117 ? 145.21600 115.83400 135.49000 1.000 26.39000 97 ASP B C 1
ATOM 2212 O O . ASP B 1 117 ? 143.99800 115.81600 135.28300 1.000 26.39000 97 ASP B O 1
ATOM 2217 N N . TYR B 1 118 ? 145.99500 116.82400 135.05100 1.000 25.35000 98 TYR B N 1
ATOM 2218 C CA . TYR B 1 118 ? 145.40100 117.89600 134.25800 1.000 25.35000 98 TYR B CA 1
ATOM 2219 C C . TYR B 1 118 ? 144.91500 117.39400 132.90200 1.000 25.35000 98 TYR B C 1
ATOM 2220 O O . TYR B 1 118 ? 143.85700 117.82500 132.42800 1.000 25.35000 98 TYR B O 1
ATOM 2229 N N . MET B 1 119 ? 145.65300 116.47400 132.27500 1.000 28.12000 99 MET B N 1
ATOM 2230 C CA . MET B 1 119 ? 145.17000 115.86400 131.03900 1.000 28.12000 99 MET B CA 1
ATOM 2231 C C . MET B 1 119 ? 143.88900 115.07300 131.27900 1.000 28.12000 99 MET B C 1
ATOM 2232 O O . MET B 1 119 ? 142.95700 115.11900 130.46500 1.000 28.12000 99 MET B O 1
ATOM 2237 N N . GLY B 1 120 ? 143.82400 114.33900 132.39200 1.000 26.21000 100 GLY B N 1
ATOM 2238 C CA . GLY B 1 120 ? 142.60200 113.62200 132.72200 1.000 26.21000 100 GLY B CA 1
ATOM 2239 C C . GLY B 1 120 ? 141.41800 114.54800 132.93200 1.000 26.21000 100 GLY B C 1
ATOM 2240 O O . GLY B 1 120 ? 140.30400 114.26000 132.48600 1.000 26.21000 100 GLY B O 1
ATOM 2241 N N . MET B 1 121 ? 141.64300 115.67500 133.60900 1.000 22.92000 101 MET B N 1
ATOM 2242 C CA . MET B 1 121 ? 140.56700 116.63900 133.81800 1.000 22.92000 101 MET B CA 1
ATOM 2243 C C . MET B 1 121 ? 140.12200 117.27100 132.50400 1.000 22.92000 101 MET B C 1
ATOM 2244 O O . MET B 1 121 ? 138.92900 117.52700 132.30300 1.000 22.92000 101 MET B O 1
ATOM 2249 N N . LEU B 1 122 ? 141.06200 117.53300 131.59500 1.000 26.33000 102 LEU B N 1
ATOM 2250 C CA . LEU B 1 122 ? 140.67500 118.04400 130.28300 1.000 26.33000 102 LEU B CA 1
ATOM 2251 C C . LEU B 1 122 ? 139.85200 117.02000 129.50900 1.000 26.33000 102 LEU B C 1
ATOM 2252 O O . LEU B 1 122 ? 138.88800 117.38200 128.82100 1.000 26.33000 102 LEU B O 1
ATOM 2257 N N . GLY B 1 123 ? 140.21400 115.74000 129.60500 1.000 26.86000 103 GLY B N 1
ATOM 2258 C CA . GLY B 1 123 ? 139.37800 114.70500 129.01400 1.000 26.86000 103 GLY B CA 1
ATOM 2259 C C . GLY B 1 123 ? 137.99300 114.66000 129.63300 1.000 26.86000 103 GLY B C 1
ATOM 2260 O O . GLY B 1 123 ? 136.99500 114.42500 128.94400 1.000 26.86000 103 GLY B O 1
ATOM 2261 N N . THR B 1 124 ? 137.91600 114.88700 130.94600 1.000 24.73000 104 THR B N 1
ATOM 2262 C CA . THR B 1 124 ? 136.62100 114.98500 131.61100 1.000 24.73000 104 THR B CA 1
ATOM 2263 C C . THR B 1 124 ? 135.79700 116.13200 131.03900 1.000 24.73000 104 THR B C 1
ATOM 2264 O O . THR B 1 124 ? 134.58900 115.99100 130.81700 1.000 24.73000 104 THR B O 1
ATOM 2268 N N . VAL B 1 125 ? 136.43500 117.27700 130.79300 1.000 26.06000 105 VAL B N 1
ATOM 2269 C CA . VAL B 1 125 ? 135.72400 118.41100 130.20600 1.000 26.06000 105 VAL B CA 1
ATOM 2270 C C . VAL B 1 125 ? 135.24100 118.07400 128.79900 1.000 26.06000 105 VAL B C 1
ATOM 2271 O O . VAL B 1 125 ? 134.13900 118.46400 128.39500 1.000 26.06000 105 VAL B O 1
ATOM 2275 N N . MET B 1 126 ? 136.06200 117.36100 128.02500 1.000 31.88000 106 MET B N 1
ATOM 2276 C CA . MET B 1 126 ? 135.64200 116.96000 126.68300 1.000 31.88000 106 MET B CA 1
ATOM 2277 C C . MET B 1 126 ? 134.42100 116.05000 126.73600 1.000 31.88000 106 MET B C 1
ATOM 2278 O O . MET B 1 126 ? 133.47200 116.21500 125.95500 1.000 31.88000 106 MET B O 1
ATOM 2283 N N . ASN B 1 127 ? 134.43000 115.07800 127.65000 1.000 30.19000 107 ASN B N 1
ATOM 2284 C CA . ASN B 1 127 ? 133.26700 114.21000 127.80800 1.000 30.19000 107 ASN B CA 1
ATOM 2285 C C . ASN B 1 127 ? 132.04600 115.00300 128.25800 1.000 30.19000 107 ASN B C 1
ATOM 2286 O O . ASN B 1 127 ? 130.92000 114.71800 127.83200 1.000 30.19000 107 ASN B O 1
ATOM 2291 N N . SER B 1 128 ? 132.24900 115.99900 129.12400 1.000 27.89000 108 SER B N 1
ATOM 2292 C CA . SER B 1 128 ? 131.14400 116.85000 129.55300 1.000 27.89000 108 SER B CA 1
ATOM 2293 C C . SER B 1 128 ? 130.53900 117.59500 128.37200 1.000 27.89000 108 SER B C 1
ATOM 2294 O O . SER B 1 128 ? 129.31400 117.69600 128.24700 1.000 27.89000 108 SER B O 1
ATOM 2297 N N . LEU B 1 129 ? 131.39000 118.13200 127.49600 1.000 33.01000 109 LEU B N 1
ATOM 2298 C CA . LEU B 1 129 ? 130.89200 118.82800 126.31400 1.000 33.01000 109 LEU B CA 1
ATOM 2299 C C . LEU B 1 129 ? 130.12400 117.88200 125.39900 1.000 33.01000 109 LEU B C 1
ATOM 2300 O O . LEU B 1 129 ? 129.07600 118.24800 124.85200 1.000 33.01000 109 LEU B O 1
ATOM 2305 N N . ALA B 1 130 ? 130.63500 116.66300 125.21600 1.000 35.65000 110 ALA B N 1
ATOM 2306 C CA . ALA B 1 130 ? 129.93700 115.69100 124.37800 1.000 35.65000 110 ALA B CA 1
ATOM 2307 C C . ALA B 1 130 ? 128.56600 115.35300 124.95300 1.000 35.65000 110 ALA B C 1
ATOM 2308 O O . ALA B 1 130 ? 127.56600 115.29400 124.22300 1.000 35.65000 110 ALA B O 1
ATOM 2310 N N . LEU B 1 131 ? 128.49900 115.13300 126.26800 1.000 33.42000 111 LEU B N 1
ATOM 2311 C CA . LEU B 1 131 ? 127.21900 114.82900 126.89800 1.000 33.42000 111 LEU B CA 1
ATOM 2312 C C . LEU B 1 131 ? 126.26300 116.00800 126.79900 1.000 33.42000 111 LEU B C 1
ATOM 2313 O O . LEU B 1 131 ? 125.06000 115.82200 126.59400 1.000 33.42000 111 LEU B O 1
ATOM 2318 N N . GLN B 1 132 ? 126.77600 117.23100 126.95400 1.000 38.37000 112 GLN B N 1
ATOM 2319 C CA . GLN B 1 132 ? 125.92700 118.40800 126.81300 1.000 38.37000 112 GLN B CA 1
ATOM 2320 C C . GLN B 1 132 ? 125.35300 118.50200 125.40800 1.000 38.37000 112 GLN B C 1
ATOM 2321 O O . GLN B 1 132 ? 124.16500 118.79400 125.23200 1.000 38.37000 112 GLN B O 1
ATOM 2327 N N . ASP B 1 133 ? 126.18500 118.25900 124.39400 1.000 46.41000 113 ASP B N 1
ATOM 2328 C CA . ASP B 1 133 ? 125.70300 118.30900 123.01800 1.000 46.41000 113 ASP B CA 1
ATOM 2329 C C . ASP B 1 133 ? 124.62700 117.25700 122.78100 1.000 46.41000 113 ASP B C 1
ATOM 2330 O O . ASP B 1 133 ? 123.57900 117.54400 122.19000 1.000 46.41000 113 ASP B O 1
ATOM 2335 N N . PHE B 1 134 ? 124.85800 116.03200 123.26000 1.000 43.54000 114 PHE B N 1
ATOM 2336 C CA . PHE B 1 134 ? 123.87400 114.97600 123.04200 1.000 43.54000 114 PHE B CA 1
ATOM 2337 C C . PHE B 1 134 ? 122.58100 115.23100 123.80900 1.000 43.54000 114 PHE B C 1
ATOM 2338 O O . PHE B 1 134 ? 121.49700 114.91200 123.30900 1.000 43.54000 114 PHE B O 1
ATOM 2346 N N . LEU B 1 135 ? 122.66700 115.79600 125.01500 1.000 39.27000 115 LEU B N 1
ATOM 2347 C CA . LEU B 1 135 ? 121.45900 116.12400 125.76400 1.000 39.27000 115 LEU B CA 1
ATOM 2348 C C . LEU B 1 135 ? 120.67700 117.24500 125.09200 1.000 39.27000 115 LEU B C 1
ATOM 2349 O O . LEU B 1 135 ? 119.44700 117.17500 124.99200 1.000 39.27000 115 LEU B O 1
ATOM 2354 N N . GLU B 1 136 ? 121.36600 118.28400 124.62400 1.000 44.27000 116 GLU B N 1
ATOM 2355 C CA . GLU B 1 136 ? 120.69500 119.38200 123.94400 1.000 44.27000 116 GLU B CA 1
ATOM 2356 C C . GLU B 1 136 ? 120.20200 119.00200 122.55500 1.000 44.27000 116 GLU B C 1
ATOM 2357 O O . GLU B 1 136 ? 119.38900 119.73700 121.98400 1.000 44.27000 116 GLU B O 1
ATOM 2363 N N . LYS B 1 137 ? 120.66900 117.88400 121.99800 1.000 48.37000 117 LYS B N 1
ATOM 2364 C CA . LYS B 1 137 ? 120.05600 117.36000 120.78200 1.000 48.37000 117 LYS B CA 1
ATOM 2365 C C . LYS B 1 137 ? 118.67300 116.77300 121.02800 1.000 48.37000 117 LYS B C 1
ATOM 2366 O O . LYS B 1 137 ? 117.97400 116.45700 120.05900 1.000 48.37000 117 LYS B O 1
ATOM 2372 N N . GLU B 1 138 ? 118.26500 116.62000 122.28700 1.000 46.00000 118 GLU B N 1
ATOM 2373 C CA . GLU B 1 138 ? 116.97400 116.04300 122.62700 1.000 46.00000 118 GLU B CA 1
ATOM 2374 C C . GLU B 1 138 ? 116.02500 117.03100 123.29000 1.000 46.00000 118 GLU B C 1
ATOM 2375 O O . GLU B 1 138 ? 114.95500 116.62000 123.75400 1.000 46.00000 118 GLU B O 1
ATOM 2381 N N . GLY B 1 139 ? 116.37700 118.31100 123.35100 1.000 44.64000 119 GLY B N 1
ATOM 2382 C CA . GLY B 1 139 ? 115.50300 119.30800 123.93400 1.000 44.64000 119 GLY B CA 1
ATOM 2383 C C . GLY B 1 139 ? 115.64800 119.51400 125.42300 1.000 44.64000 119 GLY B C 1
ATOM 2384 O O . GLY B 1 139 ? 114.73600 120.06800 126.04600 1.000 44.64000 119 GLY B O 1
ATOM 2385 N N . ILE B 1 140 ? 116.75800 119.09000 126.01600 1.000 37.63000 120 ILE B N 1
ATOM 2386 C CA . ILE B 1 140 ? 116.99500 119.23700 127.44700 1.000 37.63000 120 ILE B CA 1
ATOM 2387 C C . ILE B 1 140 ? 117.95100 120.39700 127.67400 1.000 37.63000 120 ILE B C 1
ATOM 2388 O O . ILE B 1 140 ? 118.97700 120.51500 126.99300 1.000 37.63000 120 ILE B O 1
ATOM 2393 N N . VAL B 1 141 ? 117.61600 121.26000 128.62900 1.000 31.92000 121 VAL B N 1
ATOM 2394 C CA . VAL B 1 141 ? 118.41800 122.43900 128.93500 1.000 31.92000 121 VAL B CA 1
ATOM 2395 C C . VAL B 1 141 ? 119.51200 122.02500 129.91300 1.000 31.92000 121 VAL B C 1
ATOM 2396 O O . VAL B 1 141 ? 119.22800 121.56100 131.02000 1.000 31.92000 121 VAL B O 1
ATOM 2400 N N . THR B 1 142 ? 120.76800 122.19900 129.50500 1.000 30.51000 122 THR B N 1
ATOM 2401 C CA . THR B 1 142 ? 121.91500 121.76100 130.28500 1.000 30.51000 122 THR B CA 1
ATOM 2402 C C . THR B 1 142 ? 122.88900 122.91200 130.48000 1.000 30.51000 122 THR B C 1
ATOM 2403 O O . THR B 1 142 ? 123.14700 123.68500 129.55400 1.000 30.51000 122 THR B O 1
ATOM 2407 N N . ARG B 1 143 ? 123.42900 123.01500 131.69200 1.000 24.37000 123 ARG B N 1
ATOM 2408 C CA . ARG B 1 143 ? 124.44300 124.00700 132.03000 1.000 24.37000 123 ARG B CA 1
ATOM 2409 C C . ARG B 1 143 ? 125.69300 123.27500 132.49100 1.000 24.37000 123 ARG B C 1
ATOM 2410 O O . ARG B 1 143 ? 125.63600 122.49300 133.44400 1.000 24.37000 123 ARG B O 1
ATOM 2418 N N . VAL B 1 144 ? 126.81600 123.53100 131.82500 1.000 21.69000 124 VAL B N 1
ATOM 2419 C CA . VAL B 1 144 ? 128.07400 122.84700 132.10400 1.000 21.69000 124 VAL B CA 1
ATOM 2420 C C . VAL B 1 144 ? 128.96700 123.76700 132.92200 1.000 21.69000 124 VAL B C 1
ATOM 2421 O O . VAL B 1 144 ? 129.20700 124.91600 132.53500 1.000 21.69000 124 VAL B O 1
ATOM 2425 N N . GLN B 1 145 ? 129.46300 123.26300 134.04900 1.000 18.16000 125 GLN B N 1
ATOM 2426 C CA . GLN B 1 145 ? 130.37100 124.00000 134.91400 1.000 18.16000 125 GLN B CA 1
ATOM 2427 C C . GLN B 1 145 ? 131.63800 123.18400 135.12300 1.000 18.16000 125 GLN B C 1
ATOM 2428 O O . GLN B 1 145 ? 131.57300 121.97900 135.39200 1.000 18.16000 125 GLN B O 1
ATOM 2434 N N . THR B 1 146 ? 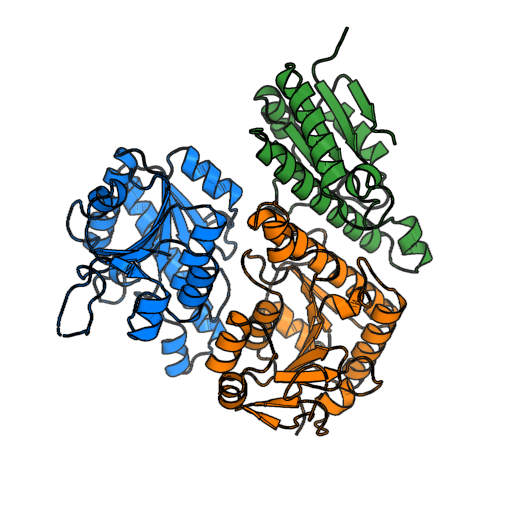132.78400 123.84300 134.98900 1.000 20.34000 126 THR B N 1
ATOM 2435 C CA . THR B 1 146 ? 134.08700 123.22000 135.15900 1.000 20.34000 126 THR B CA 1
ATOM 2436 C C . THR B 1 146 ? 134.81600 123.87100 136.32500 1.000 20.34000 126 THR B C 1
ATOM 2437 O O . THR B 1 146 ? 134.79600 125.09600 136.47500 1.000 20.34000 126 THR B O 1
ATOM 2441 N N . ALA B 1 147 ? 135.45500 123.04700 137.15200 1.000 21.28000 127 ALA B N 1
ATOM 2442 C CA . ALA B 1 147 ? 136.23100 123.55000 138.27700 1.000 21.28000 127 ALA B CA 1
ATOM 2443 C C . ALA B 1 147 ? 137.54600 124.18800 137.85000 1.000 21.28000 127 ALA B C 1
ATOM 2444 O O . ALA B 1 147 ? 138.21600 124.80700 138.68300 1.000 21.28000 127 ALA B O 1
ATOM 2446 N N . ILE B 1 148 ? 137.93100 124.04600 136.58600 1.000 23.38000 128 ILE B N 1
ATOM 2447 C CA . ILE B 1 148 ? 139.08400 124.73300 136.01900 1.000 23.38000 128 ILE B CA 1
ATOM 2448 C C . ILE B 1 148 ? 138.54000 125.83600 135.12500 1.000 23.38000 128 ILE B C 1
ATOM 2449 O O . ILE B 1 148 ? 137.87100 125.56000 134.12200 1.000 23.38000 128 ILE B O 1
ATOM 2454 N N . THR B 1 149 ? 138.82300 127.08600 135.48600 1.000 26.57000 129 THR B N 1
ATOM 2455 C CA . THR B 1 149 ? 138.22800 128.23100 134.80700 1.000 26.57000 129 THR B CA 1
ATOM 2456 C C . THR B 1 149 ? 138.64400 128.30000 133.34400 1.000 26.57000 129 THR B C 1
ATOM 2457 O O . THR B 1 149 ? 139.80800 128.56500 133.02900 1.000 26.57000 129 THR B O 1
ATOM 2461 N N . MET B 1 150 ? 137.69100 128.05700 132.44500 1.000 30.55000 130 MET B N 1
ATOM 2462 C CA . MET B 1 150 ? 137.87500 128.20100 131.00200 1.000 30.55000 130 MET B CA 1
ATOM 2463 C C . MET B 1 150 ? 136.60300 128.86700 130.48200 1.000 30.55000 130 MET B C 1
ATOM 2464 O O . MET B 1 150 ? 135.62300 128.18800 130.16300 1.000 30.55000 130 MET B O 1
ATOM 2469 N N . GLY B 1 151 ? 136.62800 130.20000 130.41500 1.000 30.89000 131 GLY B N 1
ATOM 2470 C CA . GLY B 1 151 ? 135.40800 130.94600 130.14700 1.000 30.89000 131 GLY B CA 1
ATOM 2471 C C . GLY B 1 151 ? 134.81500 130.65800 128.78200 1.000 30.89000 131 GLY B C 1
ATOM 2472 O O . GLY B 1 151 ? 133.60000 130.50400 128.64300 1.000 30.89000 131 GLY B O 1
ATOM 2473 N N . GLN B 1 152 ? 135.66200 130.58500 127.75400 1.000 38.63000 132 GLN B N 1
ATOM 2474 C CA . GLN B 1 152 ? 135.16600 130.32600 126.40900 1.000 38.63000 132 GLN B CA 1
ATOM 2475 C C . GLN B 1 152 ? 134.58200 128.92700 126.26300 1.000 38.63000 132 GLN B C 1
ATOM 2476 O O . GLN B 1 152 ? 133.76700 128.70200 125.36300 1.000 38.63000 132 GLN B O 1
ATOM 2482 N N . VAL B 1 153 ? 134.96900 127.99200 127.12400 1.000 33.30000 133 VAL B N 1
ATOM 2483 C CA . VAL B 1 153 ? 134.46700 126.62400 127.03900 1.000 33.30000 133 VAL B CA 1
ATOM 2484 C C . VAL B 1 153 ? 133.20300 126.44400 127.86700 1.000 33.30000 133 VAL B C 1
ATOM 2485 O O . VAL B 1 153 ? 132.19700 125.92500 127.37700 1.000 33.30000 133 VAL B O 1
ATOM 2489 N N . ALA B 1 154 ? 133.23000 126.86700 129.12900 1.000 27.54000 134 ALA B N 1
ATOM 2490 C CA . ALA B 1 154 ? 132.07900 126.69500 130.00400 1.000 27.54000 134 ALA B CA 1
ATOM 2491 C C . ALA B 1 154 ? 132.15500 127.70600 131.13700 1.000 27.54000 134 ALA B C 1
ATOM 2492 O O . ALA B 1 154 ? 133.21800 128.25300 131.43600 1.000 27.54000 134 ALA B O 1
ATOM 2494 N N . GLU B 1 155 ? 131.00700 127.94400 131.76500 1.000 20.88000 135 GLU B N 1
ATOM 2495 C CA . GLU B 1 155 ? 130.96100 128.86200 132.88900 1.000 20.88000 135 GLU B CA 1
ATOM 2496 C C . GLU B 1 155 ? 131.73200 128.27900 134.07200 1.000 20.88000 135 GLU B C 1
ATOM 2497 O O . GLU B 1 155 ? 131.82200 127.05700 134.22400 1.000 20.88000 135 GLU B O 1
ATOM 2503 N N . PRO B 1 156 ? 132.30900 129.12800 134.92100 1.000 19.35000 136 PRO B N 1
ATOM 2504 C CA . PRO B 1 156 ? 133.05500 128.62500 136.07900 1.000 19.35000 136 PRO B CA 1
ATOM 2505 C C . PRO B 1 156 ? 132.13500 127.94700 137.08200 1.000 19.35000 136 PRO B C 1
ATOM 2506 O O . PRO B 1 156 ? 130.90800 127.96100 136.96400 1.000 19.35000 136 PRO B O 1
ATOM 2510 N N . TYR B 1 157 ? 132.75100 127.34100 138.09200 1.000 17.09000 137 TYR B N 1
ATOM 2511 C CA . TYR B 1 157 ? 132.01200 126.58200 139.09700 1.000 17.09000 137 TYR B CA 1
ATOM 2512 C C . TYR B 1 157 ? 131.37900 127.54700 140.08900 1.000 17.09000 137 TYR B C 1
ATOM 2513 O O . TYR B 1 157 ? 132.05200 128.09500 140.96400 1.000 17.09000 137 TYR B O 1
ATOM 2522 N N . LEU B 1 158 ? 130.07400 127.75600 139.95100 1.000 16.50000 138 LEU B N 1
ATOM 2523 C CA . LEU B 1 158 ? 129.30000 128.54400 140.90100 1.000 16.50000 138 LEU B CA 1
ATOM 2524 C C . LEU B 1 158 ? 128.25400 127.64100 141.53400 1.000 16.50000 138 LEU B C 1
ATOM 2525 O O . LEU B 1 158 ? 127.24000 127.33700 140.88800 1.000 16.50000 138 LEU B O 1
ATOM 2530 N N . PRO B 1 159 ? 128.46200 127.16000 142.76300 1.000 17.10000 139 PRO B N 1
ATOM 2531 C CA . PRO B 1 159 ? 127.49100 126.21800 143.34600 1.000 17.10000 139 PRO B CA 1
ATOM 2532 C C . PRO B 1 159 ? 126.09300 126.79200 143.50100 1.000 17.10000 139 PRO B C 1
ATOM 2533 O O . PRO B 1 159 ? 125.11000 126.07700 143.27200 1.000 17.10000 139 PRO B O 1
ATOM 2537 N N . LEU B 1 160 ? 125.97100 128.06600 143.88000 1.000 14.76000 140 LEU B N 1
ATOM 2538 C CA . LEU B 1 160 ? 124.64600 128.65900 144.04200 1.000 14.76000 140 LEU B CA 1
ATOM 2539 C C . LEU B 1 160 ? 123.92500 128.76400 142.70500 1.000 14.76000 140 LEU B C 1
ATOM 2540 O O . LEU B 1 160 ? 122.72700 128.47000 142.60800 1.000 14.76000 140 LEU B O 1
ATOM 2545 N N . ARG B 1 161 ? 124.64300 129.17200 141.65700 1.000 16.32000 141 ARG B N 1
ATOM 2546 C CA . ARG B 1 161 ? 124.04200 129.21500 140.33100 1.000 16.32000 141 ARG B CA 1
ATOM 2547 C C . ARG B 1 161 ? 123.68900 127.82000 139.83300 1.000 16.32000 141 ARG B C 1
ATOM 2548 O O . ARG B 1 161 ? 122.68900 127.65100 139.13200 1.000 16.32000 141 ARG B O 1
ATOM 2556 N N . ALA B 1 162 ? 124.48700 126.81000 140.18600 1.000 17.15000 142 ALA B N 1
ATOM 2557 C CA . ALA B 1 162 ? 124.15200 125.43800 139.81600 1.000 17.15000 142 ALA B CA 1
ATOM 2558 C C . ALA B 1 162 ? 122.87800 124.97200 140.51000 1.000 17.15000 142 ALA B C 1
ATOM 2559 O O . ALA B 1 162 ? 122.03500 124.30500 139.89700 1.000 17.15000 142 ALA B O 1
ATOM 2561 N N . VAL B 1 163 ? 122.72200 125.30900 141.79100 1.000 15.62000 143 VAL B N 1
ATOM 2562 C CA . VAL B 1 163 ? 121.49300 124.97300 142.50600 1.000 15.62000 143 VAL B CA 1
ATOM 2563 C C . VAL B 1 163 ? 120.30200 125.68100 141.87400 1.000 15.62000 143 VAL B C 1
ATOM 2564 O O . VAL B 1 163 ? 119.21500 125.10500 141.74000 1.000 15.62000 143 VAL B O 1
ATOM 2568 N N . ARG B 1 164 ? 120.48400 126.94300 141.48100 1.000 18.39000 144 ARG B N 1
ATOM 2569 C CA . ARG B 1 164 ? 119.41100 127.66400 140.80100 1.000 18.39000 144 ARG B CA 1
ATOM 2570 C C . ARG B 1 164 ? 119.06000 127.01100 139.46800 1.000 18.39000 144 ARG B C 1
ATOM 2571 O O . ARG B 1 164 ? 117.88000 126.91100 139.11100 1.000 18.39000 144 ARG B O 1
ATOM 2579 N N . HIS B 1 165 ? 120.07000 126.56800 138.71700 1.000 18.73000 145 HIS B N 1
ATOM 2580 C CA . HIS B 1 165 ? 119.81600 125.85400 137.46900 1.000 18.73000 145 HIS B CA 1
ATOM 2581 C C . HIS B 1 165 ? 119.03000 124.57600 137.72000 1.000 18.73000 145 HIS B C 1
ATOM 2582 O O . HIS B 1 165 ? 118.12700 124.23000 136.94900 1.000 18.73000 145 HIS B O 1
ATOM 2589 N N . LEU B 1 166 ? 119.37400 123.85100 138.78600 1.000 19.13000 146 LEU B N 1
ATOM 2590 C CA . LEU B 1 166 ? 118.61300 122.65900 139.15000 1.000 19.13000 146 LEU B CA 1
ATOM 2591 C C . LEU B 1 166 ? 117.16300 123.01200 139.45300 1.000 19.13000 146 LEU B C 1
ATOM 2592 O O . LEU B 1 166 ? 116.23700 122.32200 139.01100 1.000 19.13000 146 LEU B O 1
ATOM 2597 N N . GLU B 1 167 ? 116.94900 124.09000 140.20800 1.000 20.42000 147 GLU B N 1
ATOM 2598 C CA . GLU B 1 167 ? 115.58800 124.51000 140.52700 1.000 20.42000 147 GLU B CA 1
ATOM 2599 C C . GLU B 1 167 ? 114.83000 124.95800 139.28400 1.000 20.42000 147 GLU B C 1
ATOM 2600 O O . GLU B 1 167 ? 113.59600 124.90600 139.25800 1.000 20.42000 147 GLU B O 1
ATOM 2606 N N . LYS B 1 168 ? 115.54300 125.40000 138.25000 1.000 19.67000 148 LYS B N 1
ATOM 2607 C CA . LYS B 1 168 ? 114.92200 125.76800 136.98300 1.000 19.67000 148 LYS B CA 1
ATOM 2608 C C . LYS B 1 168 ? 114.71600 124.57800 136.05400 1.000 19.67000 148 LYS B C 1
ATOM 2609 O O . LYS B 1 168 ? 114.40200 124.78000 134.87600 1.000 19.67000 148 LYS B O 1
ATOM 2615 N N . GLY B 1 169 ? 114.88200 123.35600 136.54700 1.000 20.22000 149 GLY B N 1
ATOM 2616 C CA . GLY B 1 169 ? 114.72500 122.17700 135.71300 1.000 20.22000 149 GLY B CA 1
ATOM 2617 C C . GLY B 1 169 ? 115.77200 122.02600 134.63100 1.000 20.22000 149 GLY B C 1
ATOM 2618 O O . GLY B 1 169 ? 115.43500 121.68300 133.49100 1.000 20.22000 149 GLY B O 1
ATOM 2619 N N . ARG B 1 170 ? 117.03600 122.27200 134.96000 1.000 22.70000 150 ARG B N 1
ATOM 2620 C CA . ARG B 1 170 ? 118.13900 122.13300 134.02200 1.000 22.70000 150 ARG B CA 1
ATOM 2621 C C . ARG B 1 170 ? 119.13300 121.10800 134.54900 1.000 22.70000 150 ARG B C 1
ATOM 2622 O O . ARG B 1 170 ? 119.33500 120.98100 135.76000 1.000 22.70000 150 ARG B O 1
ATOM 2630 N N . VAL B 1 171 ? 119.75000 120.37200 133.62900 1.000 25.52000 151 VAL B N 1
ATOM 2631 C CA . VAL B 1 171 ? 120.74900 119.37500 133.99700 1.000 25.52000 151 VAL B CA 1
ATOM 2632 C C . VAL B 1 171 ? 122.07300 120.08600 134.22900 1.000 25.52000 151 VAL B C 1
ATOM 2633 O O . VAL B 1 171 ? 122.59000 120.76300 133.33400 1.000 25.52000 151 VAL B O 1
ATOM 2637 N N . VAL B 1 172 ? 122.63800 119.92300 135.42000 1.000 23.30000 152 VAL B N 1
ATOM 2638 C CA . VAL B 1 172 ? 123.87300 120.61400 135.77800 1.000 23.30000 152 VAL B CA 1
ATOM 2639 C C . VAL B 1 172 ? 125.02300 119.63500 135.57800 1.000 23.30000 152 VAL B C 1
ATOM 2640 O O . VAL B 1 172 ? 125.23400 118.72900 136.38300 1.000 23.30000 152 VAL B O 1
ATOM 2644 N N . ILE B 1 173 ? 125.77300 119.81500 134.50000 1.000 21.82000 153 ILE B N 1
ATOM 2645 C CA . ILE B 1 173 ? 126.92000 118.96200 134.21600 1.000 21.82000 153 ILE B CA 1
ATOM 2646 C C . ILE B 1 173 ? 128.14300 119.51000 134.93700 1.000 21.82000 153 ILE B C 1
ATOM 2647 O O . ILE B 1 173 ? 128.41200 120.71500 134.91000 1.000 21.82000 153 ILE B O 1
ATOM 2652 N N . PHE B 1 174 ? 128.87700 118.62400 135.60400 1.000 20.71000 154 PHE B N 1
ATOM 2653 C CA . PHE B 1 174 ? 130.08300 118.96800 136.34700 1.000 20.71000 154 PHE B CA 1
ATOM 2654 C C . PHE B 1 174 ? 131.27100 118.29400 135.67300 1.000 20.71000 154 PHE B C 1
ATOM 2655 O O . PHE B 1 174 ? 131.38700 117.05900 135.68900 1.000 20.71000 154 PHE B O 1
ATOM 2663 N N . GLY B 1 175 ? 132.15100 119.10900 135.09000 1.000 20.32000 155 GLY B N 1
ATOM 2664 C CA . GLY B 1 175 ? 133.35400 118.63500 134.45000 1.000 20.32000 155 GLY B CA 1
ATOM 2665 C C . GLY B 1 175 ? 134.61000 119.07100 135.18800 1.000 20.32000 155 GLY B C 1
ATOM 2666 O O . GLY B 1 175 ? 134.57000 119.74900 136.21200 1.000 20.32000 155 GLY B O 1
ATOM 2667 N N . ALA B 1 176 ? 135.74700 118.64400 134.63600 1.000 21.69000 156 ALA B N 1
ATOM 2668 C CA . ALA B 1 176 ? 137.07800 118.93100 135.17100 1.000 21.69000 156 ALA B CA 1
ATOM 2669 C C . ALA B 1 176 ? 137.26000 118.42400 136.59700 1.000 21.69000 156 ALA B C 1
ATOM 2670 O O . ALA B 1 176 ? 138.19500 118.84000 137.28700 1.000 21.69000 156 ALA B O 1
ATOM 2672 N N . GLY B 1 177 ? 136.39000 117.52300 137.04700 1.000 21.52000 157 GLY B N 1
ATOM 2673 C CA . GLY B 1 177 ? 136.47600 117.03900 138.41200 1.000 21.52000 157 GLY B CA 1
ATOM 2674 C C . GLY B 1 177 ? 136.34900 118.17200 139.40700 1.000 21.52000 157 GLY B C 1
ATOM 2675 O O . GLY B 1 177 ? 135.50400 119.06300 139.27100 1.000 21.52000 157 GLY B O 1
ATOM 2676 N N . MET B 1 178 ? 137.20100 118.14200 140.42700 1.000 22.86000 158 MET B N 1
ATOM 2677 C CA . MET B 1 178 ? 137.29400 119.22200 141.39600 1.000 22.86000 158 MET B CA 1
ATOM 2678 C C . MET B 1 178 ? 138.37900 120.22900 141.04500 1.000 22.86000 158 MET B C 1
ATOM 2679 O O . MET B 1 178 ? 138.63800 121.14300 141.83300 1.000 22.86000 158 MET B O 1
ATOM 2684 N N . GLY B 1 179 ? 139.01800 120.08000 139.88700 1.000 22.48000 159 GLY B N 1
ATOM 2685 C CA . GLY B 1 179 ? 140.03000 121.02100 139.45900 1.000 22.48000 159 GLY B CA 1
ATOM 2686 C C . GLY B 1 179 ? 141.36200 120.89400 140.15700 1.000 22.48000 159 GLY B C 1
ATOM 2687 O O . GLY B 1 179 ? 142.22400 121.75600 139.97300 1.000 22.48000 159 GLY B O 1
ATOM 2688 N N . LEU B 1 180 ? 141.56100 119.84700 140.95100 1.000 21.77000 160 LEU B N 1
ATOM 2689 C CA . LEU B 1 180 ? 142.78600 119.66500 141.70100 1.000 21.77000 160 LEU B CA 1
ATOM 2690 C C . LEU B 1 180 ? 143.38500 118.29800 141.40400 1.000 21.77000 160 LEU B C 1
ATOM 2691 O O . LEU B 1 180 ? 142.65600 117.29600 141.39900 1.000 21.77000 160 LEU B O 1
ATOM 2696 N N . PRO B 1 181 ? 144.68900 118.21100 141.15400 1.000 23.38000 161 PRO B N 1
ATOM 2697 C CA . PRO B 1 181 ? 145.32400 116.90400 140.96100 1.000 23.38000 161 PRO B CA 1
ATOM 2698 C C . PRO B 1 181 ? 145.26600 116.06600 142.23000 1.000 23.38000 161 PRO B C 1
ATOM 2699 O O . PRO B 1 181 ? 144.88300 116.52900 143.30600 1.000 23.38000 161 PRO B O 1
ATOM 2703 N N . TYR B 1 182 ? 145.66300 114.80000 142.08200 1.000 25.96000 162 TYR B N 1
ATOM 2704 C CA . TYR B 1 182 ? 145.65300 113.82700 143.17700 1.000 25.96000 162 TYR B CA 1
ATOM 2705 C C . TYR B 1 182 ? 144.24200 113.61500 143.71900 1.000 25.96000 162 TYR B C 1
ATOM 2706 O O . TYR B 1 182 ? 144.04100 113.38600 144.91300 1.000 25.96000 162 TYR B O 1
ATOM 2715 N N . PHE B 1 183 ? 143.25500 113.68900 142.83000 1.000 24.47000 163 PHE B N 1
ATOM 2716 C CA . PHE B 1 183 ? 141.86700 113.43900 143.18900 1.000 24.47000 163 PHE B CA 1
ATOM 2717 C C . PHE B 1 183 ? 141.19400 112.71000 142.03700 1.000 24.47000 163 PHE B C 1
ATOM 2718 O O . PHE B 1 183 ? 141.76200 112.56000 140.95300 1.000 24.47000 163 PHE B O 1
ATOM 2726 N N . SER B 1 184 ? 139.96900 112.25500 142.28400 1.000 27.72000 164 SER B N 1
ATOM 2727 C CA . SER B 1 184 ? 139.23500 111.45200 141.32100 1.000 27.72000 164 SER B CA 1
ATOM 2728 C C . SER B 1 184 ? 137.82300 111.99200 141.14900 1.000 27.72000 164 SER B C 1
ATOM 2729 O O . SER B 1 184 ? 137.31300 112.75900 141.97300 1.000 27.72000 164 SER B O 1
ATOM 2732 N N . THR B 1 185 ? 137.19100 111.57700 140.05200 1.000 26.93000 165 THR B N 1
ATOM 2733 C CA . THR B 1 185 ? 135.81100 111.96500 139.81300 1.000 26.93000 165 THR B CA 1
ATOM 2734 C C . THR B 1 185 ? 134.85100 111.36300 140.82800 1.000 26.93000 165 THR B C 1
ATOM 2735 O O . THR B 1 185 ? 133.75800 111.90100 141.00200 1.000 26.93000 165 THR B O 1
ATOM 2739 N N . ASP B 1 186 ? 135.23700 110.29400 141.52600 1.000 28.69000 166 ASP B N 1
ATOM 2740 C CA . ASP B 1 186 ? 134.38200 109.76500 142.58500 1.000 28.69000 166 ASP B CA 1
ATOM 2741 C C . ASP B 1 186 ? 134.26900 110.74900 143.74400 1.000 28.69000 166 ASP B C 1
ATOM 2742 O O . ASP B 1 186 ? 133.16200 111.06300 144.20200 1.000 28.69000 166 ASP B O 1
ATOM 2747 N N . THR B 1 187 ? 135.40400 111.25400 144.23500 1.000 25.77000 167 THR B N 1
ATOM 2748 C CA . THR B 1 187 ? 135.33500 112.24900 145.29900 1.000 25.77000 167 THR B CA 1
ATOM 2749 C C . THR B 1 187 ? 134.81400 113.57800 144.77300 1.000 25.77000 167 THR B C 1
ATOM 2750 O O . THR B 1 187 ? 134.18900 114.33500 145.52400 1.000 25.77000 167 THR B O 1
ATOM 2754 N N . THR B 1 188 ? 135.02200 113.86100 143.48400 1.000 22.05000 168 THR B N 1
ATOM 2755 C CA . THR B 1 188 ? 134.35900 115.00900 142.87300 1.000 22.05000 168 THR B CA 1
ATOM 2756 C C . THR B 1 188 ? 132.84500 114.88400 142.98600 1.000 22.05000 168 THR B C 1
ATOM 2757 O O . THR B 1 188 ? 132.15800 115.83100 143.38300 1.000 22.05000 168 THR B O 1
ATOM 2761 N N . ALA B 1 189 ? 132.31200 113.71100 142.63900 1.000 21.36000 169 ALA B N 1
ATOM 2762 C CA . ALA B 1 189 ? 130.87600 113.47700 142.71400 1.000 21.36000 169 ALA B CA 1
ATOM 2763 C C . ALA B 1 189 ? 130.38200 113.57800 144.14800 1.000 21.36000 169 ALA B C 1
ATOM 2764 O O . ALA B 1 189 ? 129.33500 114.17800 144.41500 1.000 21.36000 169 ALA B O 1
ATOM 2766 N N . ALA B 1 190 ? 131.12800 112.99700 145.08800 1.000 20.42000 170 ALA B N 1
ATOM 2767 C CA . ALA B 1 190 ? 130.73900 113.07700 146.49200 1.000 20.42000 170 ALA B CA 1
ATOM 2768 C C . ALA B 1 190 ? 130.65800 114.52700 146.95600 1.000 20.42000 170 ALA B C 1
ATOM 2769 O O . ALA B 1 190 ? 129.66000 114.94700 147.55600 1.000 20.42000 170 ALA B O 1
ATOM 2771 N N . GLN B 1 191 ? 131.69600 115.31600 146.66400 1.000 20.88000 171 GLN B N 1
ATOM 2772 C CA . GLN B 1 191 ? 131.72500 116.70600 147.10500 1.000 20.88000 171 GLN B CA 1
ATOM 2773 C C . GLN B 1 191 ? 130.61500 117.51800 146.44800 1.000 20.88000 171 GLN B C 1
ATOM 2774 O O . GLN B 1 191 ? 129.94500 118.31800 147.11100 1.000 20.88000 171 GLN B O 1
ATOM 2780 N N . ARG B 1 192 ? 130.40800 117.33400 145.14100 1.000 19.06000 172 ARG B N 1
ATOM 2781 C CA . ARG B 1 192 ? 129.37700 118.09800 144.44700 1.000 19.06000 172 ARG B CA 1
ATOM 2782 C C . ARG B 1 192 ? 127.98800 117.75100 144.96500 1.000 19.06000 172 ARG B C 1
ATOM 2783 O O . ARG B 1 192 ? 127.15700 118.64200 145.17700 1.000 19.06000 172 ARG B O 1
ATOM 2791 N N . ALA B 1 193 ? 127.71900 116.46200 145.18400 1.000 19.88000 173 ALA B N 1
ATOM 2792 C CA . ALA B 1 193 ? 126.42100 116.05800 145.70900 1.000 19.88000 173 ALA B CA 1
ATOM 2793 C C . ALA B 1 193 ? 126.20300 116.59400 147.11500 1.000 19.88000 173 ALA B C 1
ATOM 2794 O O . ALA B 1 193 ? 125.08800 117.00200 147.46200 1.000 19.88000 173 ALA B O 1
ATOM 2796 N N . LEU B 1 194 ? 127.24800 116.59500 147.94400 1.000 21.55000 174 LEU B N 1
ATOM 2797 C CA . LEU B 1 194 ? 127.11600 117.16200 149.28100 1.000 21.55000 174 LEU B CA 1
ATOM 2798 C C . LEU B 1 194 ? 126.84900 118.66100 149.22600 1.000 21.55000 174 LEU B C 1
ATOM 2799 O O . LEU B 1 194 ? 126.03500 119.18200 149.99700 1.000 21.55000 174 LEU B O 1
ATOM 2804 N N . GLU B 1 195 ? 127.52500 119.37200 148.32200 1.000 20.96000 175 GLU B N 1
ATOM 2805 C CA . GLU B 1 195 ? 127.40700 120.82500 148.29200 1.000 20.96000 175 GLU B CA 1
ATOM 2806 C C . GLU B 1 195 ? 126.07400 121.28200 147.71100 1.000 20.96000 175 GLU B C 1
ATOM 2807 O O . GLU B 1 195 ? 125.46900 122.23000 148.22300 1.000 20.96000 175 GLU B O 1
ATOM 2813 N N . ILE B 1 196 ? 125.59500 120.62900 146.65200 1.000 19.25000 176 ILE B N 1
ATOM 2814 C CA . ILE B 1 196 ? 124.34600 121.04800 146.02300 1.000 19.25000 176 ILE B CA 1
ATOM 2815 C C . ILE B 1 196 ? 123.16400 120.47000 146.78900 1.000 19.25000 176 ILE B C 1
ATOM 2816 O O . ILE B 1 196 ? 122.00700 120.66500 146.40400 1.000 19.25000 176 ILE B O 1
ATOM 2821 N N . GLY B 1 197 ? 123.44600 119.75900 147.87600 1.000 21.49000 177 GLY B N 1
ATOM 2822 C CA . GLY B 1 197 ? 122.38200 119.16400 148.67000 1.000 21.49000 177 GLY B CA 1
ATOM 2823 C C . GLY B 1 197 ? 121.57600 118.12800 147.92000 1.000 21.49000 177 GLY B C 1
ATOM 2824 O O . GLY B 1 197 ? 120.34500 118.09200 148.04400 1.000 21.49000 177 GLY B O 1
ATOM 2825 N N . ALA B 1 198 ? 122.24200 117.28700 147.13300 1.000 24.19000 178 ALA B N 1
ATOM 2826 C CA . ALA B 1 198 ? 121.54800 116.25500 146.38100 1.000 24.19000 178 ALA B CA 1
ATOM 2827 C C . ALA B 1 198 ? 120.92800 115.23300 147.32600 1.000 24.19000 178 ALA B C 1
ATOM 2828 O O . ALA B 1 198 ? 121.39900 115.01100 148.44400 1.000 24.19000 178 ALA B O 1
ATOM 2830 N N . ASP B 1 199 ? 119.83100 114.62400 146.87300 1.000 30.35000 179 ASP B N 1
ATOM 2831 C CA . ASP B 1 199 ? 119.20100 113.58300 147.67600 1.000 30.35000 179 ASP B CA 1
ATOM 2832 C C . ASP B 1 199 ? 119.98600 112.27900 147.61800 1.000 30.35000 179 ASP B C 1
ATOM 2833 O O . ASP B 1 199 ? 120.11700 111.59100 148.63600 1.000 30.35000 179 ASP B O 1
ATOM 2838 N N . VAL B 1 200 ? 120.52000 111.91700 146.44800 1.000 28.74000 180 VAL B N 1
ATOM 2839 C CA . VAL B 1 200 ? 121.23300 110.65000 146.30700 1.000 28.74000 180 VAL B CA 1
ATOM 2840 C C . VAL B 1 200 ? 122.36200 110.79900 145.29400 1.000 28.74000 180 VAL B C 1
ATOM 2841 O O . VAL B 1 200 ? 122.36000 111.70500 144.45700 1.000 28.74000 180 VAL B O 1
ATOM 2845 N N . VAL B 1 201 ? 123.34400 109.89800 145.38200 1.000 27.53000 181 VAL B N 1
ATOM 2846 C CA . VAL B 1 201 ? 124.42800 109.80100 144.40800 1.000 27.53000 181 VAL B CA 1
ATOM 2847 C C . VAL B 1 201 ? 124.21900 108.52000 143.61300 1.000 27.53000 181 VAL B C 1
ATOM 2848 O O . VAL B 1 201 ? 124.41000 107.41900 144.13800 1.000 27.53000 181 VAL B O 1
ATOM 2852 N N . LEU B 1 202 ? 123.86000 108.65700 142.34000 1.000 27.79000 182 LEU B N 1
ATOM 2853 C CA . LEU B 1 202 ? 123.57700 107.51200 141.47700 1.000 27.79000 182 LEU B CA 1
ATOM 2854 C C . LEU B 1 202 ? 124.84500 107.14100 140.72000 1.000 27.79000 182 LEU B C 1
ATOM 2855 O O . LEU B 1 202 ? 125.21300 107.80000 139.74700 1.000 27.79000 182 LEU B O 1
ATOM 2860 N N . MET B 1 203 ? 125.51100 106.07600 141.15500 1.000 32.10000 183 MET B N 1
ATOM 2861 C CA . MET B 1 203 ? 126.70100 105.57400 140.46900 1.000 32.10000 183 MET B CA 1
ATOM 2862 C C . MET B 1 203 ? 126.24600 104.72300 139.29200 1.000 32.10000 183 MET B C 1
ATOM 2863 O O . MET B 1 203 ? 125.72600 103.61500 139.47500 1.000 32.10000 183 MET B O 1
ATOM 2868 N N . ALA B 1 204 ? 126.44100 105.22400 138.06900 1.000 33.75000 184 ALA B N 1
ATOM 2869 C CA . ALA B 1 204 ? 126.00800 104.49900 136.88000 1.000 33.75000 184 ALA B CA 1
ATOM 2870 C C . ALA B 1 204 ? 127.14900 103.60600 136.40700 1.000 33.75000 184 ALA B C 1
ATOM 2871 O O . ALA B 1 204 ? 128.17400 104.10100 135.92800 1.000 33.75000 184 ALA B O 1
ATOM 2873 N N . LYS B 1 205 ? 126.97200 102.29500 136.53700 1.000 40.28000 185 LYS B N 1
ATOM 2874 C CA . LYS B 1 205 ? 127.97300 101.31900 136.12800 1.000 40.28000 185 LYS B CA 1
ATOM 2875 C C . LYS B 1 205 ? 127.37200 100.37500 135.09100 1.000 40.28000 185 LYS B C 1
ATOM 2876 O O . LYS B 1 205 ? 126.17800 100.42200 134.79200 1.000 40.28000 185 LYS B O 1
ATOM 2882 N N . ALA B 1 206 ? 128.22200 99.51900 134.52700 1.000 43.47000 186 ALA B N 1
ATOM 2883 C CA . ALA B 1 206 ? 127.78600 98.54200 133.54000 1.000 43.47000 186 ALA B CA 1
ATOM 2884 C C . ALA B 1 206 ? 127.17800 97.29300 134.16500 1.000 43.47000 186 ALA B C 1
ATOM 2885 O O . ALA B 1 206 ? 126.55700 96.50100 133.45000 1.000 43.47000 186 ALA B O 1
ATOM 2887 N N . VAL B 1 207 ? 127.33800 97.10100 135.47000 1.000 46.12000 187 VAL B N 1
ATOM 2888 C CA . VAL B 1 207 ? 126.78600 95.95100 136.16100 1.000 46.12000 187 VAL B CA 1
ATOM 2889 C C . VAL B 1 207 ? 125.56800 96.39500 136.95800 1.000 46.12000 187 VAL B C 1
ATOM 2890 O O . VAL B 1 207 ? 125.37500 97.57900 137.24900 1.000 46.12000 187 VAL B O 1
ATOM 2894 N N . ASP B 1 208 ? 124.73400 95.42500 137.33000 1.000 47.05000 188 ASP B N 1
ATOM 2895 C CA . ASP B 1 208 ? 123.48000 95.71400 138.01600 1.000 47.05000 188 ASP B CA 1
ATOM 2896 C C . ASP B 1 208 ? 123.67000 96.12400 139.47000 1.000 47.05000 188 ASP B C 1
ATOM 2897 O O . ASP B 1 208 ? 122.68400 96.48700 140.12000 1.000 47.05000 188 ASP B O 1
ATOM 2902 N N . GLY B 1 209 ? 124.88200 96.07200 139.99300 1.000 50.17000 189 GLY B N 1
ATOM 2903 C CA . GLY B 1 209 ? 125.13800 96.46400 141.36200 1.000 50.17000 189 GLY B CA 1
ATOM 2904 C C . GLY B 1 209 ? 126.45300 95.87900 141.83500 1.000 50.17000 189 GLY B C 1
ATOM 2905 O O . GLY B 1 209 ? 127.18500 95.25400 141.07400 1.000 50.17000 189 GLY B O 1
ATOM 2906 N N . VAL B 1 210 ? 126.73800 96.09900 143.11400 1.000 55.11000 190 VAL B N 1
ATOM 2907 C CA . VAL B 1 210 ? 127.95100 95.56100 143.71700 1.000 55.11000 190 VAL B CA 1
ATOM 2908 C C . VAL B 1 210 ? 127.71100 94.11000 144.11300 1.000 55.11000 190 VAL B C 1
ATOM 2909 O O . VAL B 1 210 ? 126.59000 93.70600 144.44300 1.000 55.11000 190 VAL B O 1
ATOM 2913 N N . PHE B 1 211 ? 128.76900 93.31100 144.05600 1.000 59.83000 191 PHE B N 1
ATOM 2914 C CA . PHE B 1 211 ? 128.71600 91.89300 144.37800 1.000 59.83000 191 PHE B CA 1
ATOM 2915 C C . PHE B 1 211 ? 129.61900 91.60200 145.57200 1.000 59.83000 191 PHE B C 1
ATOM 2916 O O . PHE B 1 211 ? 130.42700 92.43500 145.98900 1.000 59.83000 191 PHE B O 1
ATOM 2924 N N . ALA B 1 212 ? 129.47100 90.39800 146.12600 1.000 66.96000 192 ALA B N 1
ATOM 2925 C CA . ALA B 1 212 ? 130.34400 89.97000 147.21100 1.000 66.96000 192 ALA B CA 1
ATOM 2926 C C . ALA B 1 212 ? 131.76500 89.71300 146.72800 1.000 66.96000 192 ALA B C 1
ATOM 2927 O O . ALA B 1 212 ? 132.71900 89.92300 147.48400 1.000 66.96000 192 ALA B O 1
ATOM 2929 N N . GLU B 1 213 ? 131.92400 89.26300 145.48600 1.000 76.58000 193 GLU B N 1
ATOM 2930 C CA . GLU B 1 213 ? 133.24100 89.03300 144.91100 1.000 76.58000 193 GLU B CA 1
ATOM 2931 C C . GLU B 1 213 ? 133.13100 89.09000 143.39500 1.000 76.58000 193 GLU B C 1
ATOM 2932 O O . GLU B 1 213 ? 132.16300 88.58600 142.82000 1.000 76.58000 193 GLU B O 1
ATOM 2938 N N . ASP B 1 214 ? 134.12200 89.71000 142.76200 1.000 78.48000 194 ASP B N 1
ATOM 2939 C CA . ASP B 1 214 ? 134.12500 89.81300 141.31200 1.000 78.48000 194 ASP B CA 1
ATOM 2940 C C . ASP B 1 214 ? 134.22200 88.42400 140.68500 1.000 78.48000 194 ASP B C 1
ATOM 2941 O O . ASP B 1 214 ? 135.04600 87.60600 141.11100 1.000 78.48000 194 ASP B O 1
ATOM 2946 N N . PRO B 1 215 ? 133.39300 88.11900 139.67600 1.000 78.16000 195 PRO B N 1
ATOM 2947 C CA . PRO B 1 215 ? 133.43000 86.83900 138.95900 1.000 78.16000 195 PRO B CA 1
ATOM 2948 C C . PRO B 1 215 ? 134.77200 86.58700 138.27700 1.000 78.16000 195 PRO B C 1
ATOM 2949 O O . PRO B 1 215 ? 134.80700 85.89100 137.26300 1.000 78.16000 195 PRO B O 1
ATOM 2953 N N . ALA B 1 221 ? 128.71100 84.52500 142.82500 1.000 65.83000 201 ALA B N 1
ATOM 2954 C CA . ALA B 1 221 ? 128.68000 85.90600 143.29100 1.000 65.83000 201 ALA B CA 1
ATOM 2955 C C . ALA B 1 221 ? 127.24600 86.37200 143.51700 1.000 65.83000 201 ALA B C 1
ATOM 2956 O O . ALA B 1 221 ? 126.38700 86.21100 142.65000 1.000 65.83000 201 ALA B O 1
ATOM 2958 N N . GLU B 1 222 ? 126.99600 86.95100 144.68600 1.000 63.44000 202 GLU B N 1
ATOM 2959 C CA . GLU B 1 222 ? 125.67300 87.42900 145.06100 1.000 63.44000 202 GLU B CA 1
ATOM 2960 C C . GLU B 1 222 ? 125.59500 88.94200 144.90400 1.000 63.44000 202 GLU B C 1
ATOM 2961 O O . GLU B 1 222 ? 126.50000 89.66800 145.32500 1.000 63.44000 202 GLU B O 1
ATOM 2967 N N . LEU B 1 223 ? 124.50800 89.41000 144.29600 1.000 58.96000 203 LEU B N 1
ATOM 2968 C CA . LEU B 1 223 ? 124.26200 90.83600 144.13200 1.000 58.96000 203 LEU B CA 1
ATOM 2969 C C . LEU B 1 223 ? 123.48200 91.34500 145.33700 1.000 58.96000 203 LEU B C 1
ATOM 2970 O O . LEU B 1 223 ? 122.34500 90.92100 145.57300 1.000 58.96000 203 LEU B O 1
ATOM 2975 N N . LEU B 1 224 ? 124.09100 92.25200 146.09400 1.000 54.31000 204 LEU B N 1
ATOM 2976 C CA . LEU B 1 224 ? 123.46800 92.78400 147.29400 1.000 54.31000 204 LEU B CA 1
ATOM 2977 C C . LEU B 1 224 ? 122.39600 93.80900 146.92800 1.000 54.31000 204 LEU B C 1
ATOM 2978 O O . LEU B 1 224 ? 122.33500 94.31400 145.80400 1.000 54.31000 204 LEU B O 1
ATOM 2983 N N . THR B 1 225 ? 121.53700 94.11200 147.89900 1.000 50.21000 205 THR B N 1
ATOM 2984 C CA . THR B 1 225 ? 120.42600 95.03200 147.68600 1.000 50.21000 205 THR B CA 1
ATOM 2985 C C . THR B 1 225 ? 120.54000 96.29700 148.52000 1.000 50.21000 205 THR B C 1
ATOM 2986 O O . THR B 1 225 ? 120.48200 97.40200 147.96900 1.000 50.21000 205 THR B O 1
ATOM 2990 N N . ALA B 1 226 ? 120.71000 96.17400 149.83500 1.000 49.51000 206 ALA B N 1
ATOM 2991 C CA . ALA B 1 226 ? 120.76200 97.34400 150.70800 1.000 49.51000 206 ALA B CA 1
ATOM 2992 C C . ALA B 1 226 ? 121.84600 97.11400 151.75000 1.000 49.51000 206 ALA B C 1
ATOM 2993 O O . ALA B 1 226 ? 121.73700 96.19600 152.56700 1.000 49.51000 206 ALA B O 1
ATOM 2995 N N . VAL B 1 227 ? 122.88300 97.94800 151.72300 1.000 48.82000 207 VAL B N 1
ATOM 2996 C CA . VAL B 1 227 ? 124.01500 97.82500 152.62800 1.000 48.82000 207 VAL B CA 1
ATOM 2997 C C . VAL B 1 227 ? 124.28100 99.17900 153.27800 1.000 48.82000 207 VAL B C 1
ATOM 2998 O O . VAL B 1 227 ? 123.67400 100.19300 152.93300 1.000 48.82000 207 VAL B O 1
ATOM 3002 N N . SER B 1 228 ? 125.20000 99.17500 154.23600 1.000 51.15000 208 SER B N 1
ATOM 3003 C CA . SER B 1 228 ? 125.63900 100.37900 154.92100 1.000 51.15000 208 SER B CA 1
ATOM 3004 C C . SER B 1 228 ? 127.11100 100.63400 154.62500 1.000 51.15000 208 SER B C 1
ATOM 3005 O O . SER B 1 228 ? 127.82700 99.76100 154.13100 1.000 51.15000 208 SER B O 1
ATOM 3008 N N . HIS B 1 229 ? 127.55500 101.85700 154.92400 1.000 50.57000 209 HIS B N 1
ATOM 3009 C CA . HIS B 1 229 ? 128.95100 102.21500 154.68900 1.000 50.57000 209 HIS B CA 1
ATOM 3010 C C . HIS B 1 229 ? 129.88600 101.36900 155.54400 1.000 50.57000 209 HIS B C 1
ATOM 3011 O O . HIS B 1 229 ? 130.94100 100.91900 155.07800 1.000 50.57000 209 HIS B O 1
ATOM 3018 N N . ARG B 1 230 ? 129.51700 101.14900 156.80800 1.000 56.43000 210 ARG B N 1
ATOM 3019 C CA . ARG B 1 230 ? 130.33100 100.31000 157.68100 1.000 56.43000 210 ARG B CA 1
ATOM 3020 C C . ARG B 1 230 ? 130.40600 98.88300 157.15500 1.000 56.43000 210 ARG B C 1
ATOM 3021 O O . ARG B 1 230 ? 131.47400 98.25900 157.17500 1.000 56.43000 210 ARG B O 1
ATOM 3029 N N . GLU B 1 231 ? 129.27800 98.35100 156.67900 1.000 56.31000 211 GLU B N 1
ATOM 3030 C CA . GLU B 1 231 ? 129.27300 97.00800 156.10900 1.000 56.31000 211 GLU B CA 1
ATOM 3031 C C . GLU B 1 231 ? 130.13300 96.93400 154.85400 1.000 56.31000 211 GLU B C 1
ATOM 3032 O O . GLU B 1 231 ? 130.83800 95.94300 154.63900 1.000 56.31000 211 GLU B O 1
ATOM 3038 N N . VAL B 1 232 ? 130.08900 97.97100 154.01500 1.000 53.83000 212 VAL B N 1
ATOM 3039 C CA . VAL B 1 232 ? 130.93100 97.99900 152.82200 1.000 53.83000 212 VAL B CA 1
ATOM 3040 C C . VAL B 1 232 ? 132.40400 98.00400 153.21000 1.000 53.83000 212 VAL B C 1
ATOM 3041 O O . VAL B 1 232 ? 133.21900 97.28400 152.62100 1.000 53.83000 212 VAL B O 1
ATOM 3045 N N . LEU B 1 233 ? 132.76700 98.81100 154.21000 1.000 53.65000 213 LEU B N 1
ATOM 3046 C CA . LEU B 1 233 ? 134.15600 98.84700 154.65900 1.000 53.65000 213 LEU B CA 1
ATOM 3047 C C . LEU B 1 233 ? 134.59400 97.49800 155.21700 1.000 53.65000 213 LEU B C 1
ATOM 3048 O O . LEU B 1 233 ? 135.70800 97.03700 154.94300 1.000 53.65000 213 LEU B O 1
ATOM 3053 N N . ASP B 1 234 ? 133.73400 96.85400 156.00800 1.000 58.46000 214 ASP B N 1
ATOM 3054 C CA . ASP B 1 234 ? 134.08400 95.56400 156.59500 1.000 58.46000 214 ASP B CA 1
ATOM 3055 C C . ASP B 1 234 ? 134.23000 94.49100 155.52200 1.000 58.46000 214 ASP B C 1
ATOM 3056 O O . ASP B 1 234 ? 135.16100 93.67800 155.56000 1.000 58.46000 214 ASP B O 1
ATOM 3061 N N . ARG B 1 235 ? 133.31500 94.47300 154.55200 1.000 59.15000 215 ARG B N 1
ATOM 3062 C CA . ARG B 1 235 ? 133.31500 93.44300 153.52300 1.000 59.15000 215 ARG B CA 1
ATOM 3063 C C . ARG B 1 235 ? 134.31700 93.71600 152.41000 1.000 59.15000 215 ARG B C 1
ATOM 3064 O O . ARG B 1 235 ? 134.58300 92.81400 151.60800 1.000 59.15000 215 ARG B O 1
ATOM 3072 N N . GLY B 1 236 ? 134.88000 94.92000 152.34400 1.000 57.97000 216 GLY B N 1
ATOM 3073 C CA . GLY B 1 236 ? 135.86000 95.23800 151.32400 1.000 57.97000 216 GLY B CA 1
ATOM 3074 C C . GLY B 1 236 ? 135.30000 95.21400 149.91700 1.000 57.97000 216 GLY B C 1
ATOM 3075 O O . GLY B 1 236 ? 135.90800 94.64000 149.00900 1.000 57.97000 216 GLY B O 1
ATOM 3076 N N . LEU B 1 237 ? 134.13800 95.83200 149.72600 1.000 57.08000 217 LEU B N 1
ATOM 3077 C CA . LEU B 1 237 ? 133.50400 95.89200 148.41600 1.000 57.08000 217 LEU B CA 1
ATOM 3078 C C . LEU B 1 237 ? 134.15600 96.99800 147.58700 1.000 57.08000 217 LEU B C 1
ATOM 3079 O O . LEU B 1 237 ? 135.17000 97.58400 147.97300 1.000 57.08000 217 LEU B O 1
ATOM 3084 N N . ARG B 1 238 ? 133.57500 97.29700 146.42500 1.000 59.16000 218 ARG B N 1
ATOM 3085 C CA . ARG B 1 238 ? 134.08000 98.33800 145.52800 1.000 59.16000 218 ARG B CA 1
ATOM 3086 C C . ARG B 1 238 ? 132.91300 99.23800 145.13100 1.000 59.16000 218 ARG B C 1
ATOM 3087 O O . ARG B 1 238 ? 132.21800 98.97300 144.14600 1.000 59.16000 218 ARG B O 1
ATOM 3095 N N . VAL B 1 239 ? 132.70300 100.30000 145.90000 1.000 47.36000 219 VAL B N 1
ATOM 3096 C CA . VAL B 1 239 ? 131.69400 101.30700 145.59200 1.000 47.36000 219 VAL B CA 1
ATOM 3097 C C . VAL B 1 239 ? 132.32600 102.56100 145.00600 1.000 47.36000 219 VAL B C 1
ATOM 3098 O O . VAL B 1 239 ? 131.84400 103.10400 144.01300 1.000 47.36000 219 VAL B O 1
ATOM 3102 N N . ALA B 1 240 ? 133.41400 103.03000 145.61100 1.000 43.98000 220 ALA B N 1
ATOM 3103 C CA . ALA B 1 240 ? 134.12200 104.21000 145.13700 1.000 43.98000 220 ALA B CA 1
ATOM 3104 C C . ALA B 1 240 ? 135.55300 104.14800 145.64800 1.000 43.98000 220 ALA B C 1
ATOM 3105 O O . ALA B 1 240 ? 135.94600 103.20300 146.33600 1.000 43.98000 220 ALA B O 1
ATOM 3107 N N . ASP B 1 241 ? 136.33000 105.17100 145.30200 1.000 42.17000 221 ASP B N 1
ATOM 3108 C CA . ASP B 1 241 ? 137.70100 105.26300 145.77700 1.000 42.17000 221 ASP B CA 1
ATOM 3109 C C . ASP B 1 241 ? 137.72600 105.44000 147.29500 1.000 42.17000 221 ASP B C 1
ATOM 3110 O O . ASP B 1 241 ? 136.70600 105.68900 147.93800 1.000 42.17000 221 ASP B O 1
ATOM 3115 N N . ALA B 1 242 ? 138.92400 105.30200 147.86700 1.000 44.36000 222 ALA B N 1
ATOM 3116 C CA . ALA B 1 242 ? 139.06500 105.36700 149.31800 1.000 44.36000 222 ALA B CA 1
ATOM 3117 C C . ALA B 1 242 ? 138.66600 106.73700 149.85400 1.000 44.36000 222 ALA B C 1
ATOM 3118 O O . ALA B 1 242 ? 137.85100 106.83800 150.77900 1.000 44.36000 222 ALA B O 1
ATOM 3120 N N . THR B 1 243 ? 139.22700 107.80400 149.28100 1.000 40.40000 223 THR B N 1
ATOM 3121 C CA . THR B 1 243 ? 138.91600 109.15400 149.74400 1.000 40.40000 223 THR B CA 1
ATOM 3122 C C . THR B 1 243 ? 137.45000 109.49500 149.50600 1.000 40.40000 223 THR B C 1
ATOM 3123 O O . THR B 1 243 ? 136.78500 110.08000 150.37300 1.000 40.40000 223 THR B O 1
ATOM 3127 N N . ALA B 1 244 ? 136.93100 109.13500 148.33000 1.000 37.82000 224 ALA B N 1
ATOM 3128 C CA . ALA B 1 244 ? 135.53600 109.40900 148.00900 1.000 37.82000 224 ALA B CA 1
ATOM 3129 C C . ALA B 1 244 ? 134.60200 108.73100 149.00000 1.000 37.82000 224 ALA B C 1
ATOM 3130 O O . ALA B 1 244 ? 133.67200 109.35300 149.52400 1.000 37.82000 224 ALA B O 1
ATOM 3132 N N . PHE B 1 245 ? 134.84400 107.44800 149.27300 1.000 44.18000 225 PHE B N 1
ATOM 3133 C CA . PHE B 1 245 ? 133.97700 106.72100 150.18900 1.000 44.18000 225 PHE B CA 1
ATOM 3134 C C . PHE B 1 245 ? 134.13300 107.23100 151.61300 1.000 44.18000 225 PHE B C 1
ATOM 3135 O O . PHE B 1 245 ? 133.15700 107.27000 152.36700 1.000 44.18000 225 PHE B O 1
ATOM 3143 N N . SER B 1 246 ? 135.34700 107.62900 152.00200 1.000 43.22000 226 SER B N 1
ATOM 3144 C CA . SER B 1 246 ? 135.53600 108.19400 153.33300 1.000 43.22000 226 SER B CA 1
ATOM 3145 C C . SER B 1 246 ? 134.72300 109.46800 153.50900 1.000 43.22000 226 SER B C 1
ATOM 3146 O O . SER B 1 246 ? 134.02500 109.63400 154.51700 1.000 43.22000 226 SER B O 1
ATOM 3149 N N . LEU B 1 247 ? 134.78700 110.37300 152.52900 1.000 38.81000 227 LEU B N 1
ATOM 3150 C CA . LEU B 1 247 ? 134.01300 111.60900 152.60600 1.000 38.81000 227 LEU B CA 1
ATOM 3151 C C . LEU B 1 247 ? 132.51600 111.31600 152.61000 1.000 38.81000 227 LEU B C 1
ATOM 3152 O O . LEU B 1 247 ? 131.75700 111.86800 153.42000 1.000 38.81000 227 LEU B O 1
ATOM 3157 N N . CYS B 1 248 ? 132.07800 110.42600 151.71400 1.000 40.14000 228 CYS B N 1
ATOM 3158 C CA . CYS B 1 248 ? 130.66000 110.10700 151.59800 1.000 40.14000 228 CYS B CA 1
ATOM 3159 C C . CYS B 1 248 ? 130.11900 109.46700 152.87000 1.000 40.14000 228 CYS B C 1
ATOM 3160 O O . CYS B 1 248 ? 128.98900 109.75800 153.27800 1.000 40.14000 228 CYS B O 1
ATOM 3163 N N . MET B 1 249 ? 130.90200 108.59400 153.50600 1.000 47.63000 229 MET B N 1
ATOM 3164 C CA . MET B 1 249 ? 130.48300 107.96800 154.75300 1.000 47.63000 229 MET B CA 1
ATOM 3165 C C . MET B 1 249 ? 130.49200 108.95900 155.90700 1.000 47.63000 229 MET B C 1
ATOM 3166 O O . MET B 1 249 ? 129.58100 108.94900 156.74200 1.000 47.63000 229 MET B O 1
ATOM 3171 N N . ASP B 1 250 ? 131.51100 109.82000 155.97400 1.000 45.79000 230 ASP B N 1
ATOM 3172 C CA . ASP B 1 250 ? 131.57000 110.80100 157.05000 1.000 45.79000 230 ASP B CA 1
ATOM 3173 C C . ASP B 1 250 ? 130.40100 111.77100 156.97700 1.000 45.79000 230 ASP B C 1
ATOM 3174 O O . ASP B 1 250 ? 129.87100 112.18300 158.01500 1.000 45.79000 230 ASP B O 1
ATOM 3179 N N . ASN B 1 251 ? 129.97700 112.14000 155.77000 1.000 39.70000 231 ASN B N 1
ATOM 3180 C CA . ASN B 1 251 ? 128.86300 113.06200 155.60400 1.000 39.70000 231 ASN B CA 1
ATOM 3181 C C . ASN B 1 251 ? 127.52500 112.35400 155.42100 1.000 39.70000 231 ASN B C 1
ATOM 3182 O O . ASN B 1 251 ? 126.50500 113.02400 155.22900 1.000 39.70000 231 ASN B O 1
ATOM 3187 N N . GLY B 1 252 ? 127.50300 111.02400 155.47900 1.000 38.19000 232 GLY B N 1
ATOM 3188 C CA . GLY B 1 252 ? 126.26000 110.27500 155.44100 1.000 38.19000 232 GLY B CA 1
ATOM 3189 C C . GLY B 1 252 ? 125.45400 110.44000 154.17000 1.000 38.19000 232 GLY B C 1
ATOM 3190 O O . GLY B 1 252 ? 124.23900 110.65300 154.22200 1.000 38.19000 232 GLY B O 1
ATOM 3191 N N . MET B 1 253 ? 126.11200 110.34300 153.02600 1.000 36.90000 233 MET B N 1
ATOM 3192 C CA . MET B 1 253 ? 125.44600 110.55400 151.74800 1.000 36.90000 233 MET B CA 1
ATOM 3193 C C . MET B 1 253 ? 125.00200 109.22500 151.15500 1.000 36.90000 233 MET B C 1
ATOM 3194 O O . MET B 1 253 ? 125.82400 108.30600 151.03000 1.000 36.90000 233 MET B O 1
ATOM 3199 N N . PRO B 1 254 ? 123.72700 109.07300 150.79600 1.000 36.66000 234 PRO B N 1
ATOM 3200 C CA . PRO B 1 254 ? 123.26500 107.79900 150.22600 1.000 36.66000 234 PRO B CA 1
ATOM 3201 C C . PRO B 1 254 ? 123.77800 107.59500 148.80700 1.000 36.66000 234 PRO B C 1
ATOM 3202 O O . PRO B 1 254 ? 123.69000 108.49100 147.96100 1.000 36.66000 234 PRO B O 1
ATOM 3206 N N . ILE B 1 255 ? 124.30200 106.39700 148.55200 1.000 36.66000 235 ILE B N 1
ATOM 3207 C CA . ILE B 1 255 ? 124.78300 105.99600 147.23600 1.000 36.66000 235 ILE B CA 1
ATOM 3208 C C . ILE B 1 255 ? 123.83400 104.94800 146.67500 1.000 36.66000 235 ILE B C 1
ATOM 3209 O O . ILE B 1 255 ? 123.21200 104.18300 147.41800 1.000 36.66000 235 ILE B O 1
ATOM 3214 N N . LEU B 1 256 ? 123.74000 104.90300 145.35000 1.000 34.84000 236 LEU B N 1
ATOM 3215 C CA . LEU B 1 256 ? 122.90200 103.92500 144.65900 1.000 34.84000 236 LEU B CA 1
ATOM 3216 C C . LEU B 1 256 ? 123.66900 103.48100 143.41800 1.000 34.84000 236 LEU B C 1
ATOM 3217 O O . LEU B 1 256 ? 123.71700 104.20400 142.42000 1.000 34.84000 236 LEU B O 1
ATOM 3222 N N . VAL B 1 257 ? 124.28500 102.30900 143.49600 1.000 36.78000 237 VAL B N 1
ATOM 3223 C CA . VAL B 1 257 ? 125.00000 101.74300 142.35800 1.000 36.78000 237 VAL B CA 1
ATOM 3224 C C . VAL B 1 257 ? 124.00700 100.98400 141.49200 1.000 36.78000 237 VAL B C 1
ATOM 3225 O O . VAL B 1 257 ? 123.29500 100.09700 141.98000 1.000 36.78000 237 VAL B O 1
ATOM 3229 N N . PHE B 1 258 ? 123.95100 101.32600 140.20700 1.000 37.85000 238 PHE B N 1
ATOM 3230 C CA . PHE B 1 258 ? 122.98100 100.66200 139.34700 1.000 37.85000 238 PHE B CA 1
ATOM 3231 C C . PHE B 1 258 ? 123.48900 100.63900 137.91400 1.000 37.85000 238 PHE B C 1
ATOM 3232 O O . PHE B 1 258 ? 124.37700 101.40600 137.53200 1.000 37.85000 238 PHE B O 1
ATOM 3240 N N . ASN B 1 259 ? 122.89600 99.74400 137.12600 1.000 41.54000 239 ASN B N 1
ATOM 3241 C CA . ASN B 1 259 ? 123.21900 99.60800 135.71000 1.000 41.54000 239 ASN B CA 1
ATOM 3242 C C . ASN B 1 259 ? 122.40900 100.63000 134.92300 1.000 41.54000 239 ASN B C 1
ATOM 3243 O O . ASN B 1 259 ? 121.18400 100.51700 134.82000 1.000 41.54000 239 ASN B O 1
ATOM 3248 N N . LEU B 1 260 ? 123.09300 101.62800 134.36100 1.000 39.65000 240 LEU B N 1
ATOM 3249 C CA . LEU B 1 260 ? 122.41100 102.65300 133.58200 1.000 39.65000 240 LEU B CA 1
ATOM 3250 C C . LEU B 1 260 ? 121.97900 102.15000 132.21100 1.000 39.65000 240 LEU B C 1
ATOM 3251 O O . LEU B 1 260 ? 121.03000 102.69500 131.63800 1.000 39.65000 240 LEU B O 1
ATOM 3256 N N . LEU B 1 261 ? 122.64500 101.12300 131.67900 1.000 43.49000 241 LEU B N 1
ATOM 3257 C CA . LEU B 1 261 ? 122.34700 100.66500 130.32600 1.000 43.49000 241 LEU B CA 1
ATOM 3258 C C . LEU B 1 261 ? 120.94300 100.08500 130.21600 1.000 43.49000 241 LEU B C 1
ATOM 3259 O O . LEU B 1 261 ? 120.28400 100.25900 129.18500 1.000 43.49000 241 LEU B O 1
ATOM 3264 N N . THR B 1 262 ? 120.47400 99.39100 131.25200 1.000 46.00000 242 THR B N 1
ATOM 3265 C CA . THR B 1 262 ? 119.11700 98.85900 131.25200 1.000 46.00000 242 THR B CA 1
ATOM 3266 C C . THR B 1 262 ? 118.11000 100.00100 131.23400 1.000 46.00000 242 THR B C 1
ATOM 3267 O O . THR B 1 262 ? 118.09300 100.83400 132.14600 1.000 46.00000 242 THR B O 1
ATOM 3271 N N . ASP B 1 263 ? 117.27100 100.04400 130.20000 1.000 49.12000 243 ASP B N 1
ATOM 3272 C CA . ASP B 1 263 ? 116.35400 101.16200 130.02100 1.000 49.12000 243 ASP B CA 1
ATOM 3273 C C . ASP B 1 263 ? 115.38600 101.27200 131.19100 1.000 49.12000 243 ASP B C 1
ATOM 3274 O O . ASP B 1 263 ? 114.79800 100.28100 131.63200 1.000 49.12000 243 ASP B O 1
ATOM 3279 N N . GLY B 1 264 ? 115.22400 102.49300 131.69400 1.000 45.80000 244 GLY B N 1
ATOM 3280 C CA . GLY B 1 264 ? 114.32100 102.76300 132.78800 1.000 45.80000 244 GLY B CA 1
ATOM 3281 C C . GLY B 1 264 ? 114.87900 102.51300 134.17000 1.000 45.80000 244 GLY B C 1
ATOM 3282 O O . GLY B 1 264 ? 114.17800 102.77500 135.15400 1.000 45.80000 244 GLY B O 1
ATOM 3283 N N . ASN B 1 265 ? 116.11300 102.01600 134.28300 1.000 45.02000 245 ASN B N 1
ATOM 3284 C CA . ASN B 1 265 ? 116.68300 101.74300 135.59900 1.000 45.02000 245 ASN B CA 1
ATOM 3285 C C . ASN B 1 265 ? 116.85300 103.02500 136.40300 1.000 45.02000 245 ASN B C 1
ATOM 3286 O O . ASN B 1 265 ? 116.55000 103.06600 137.60200 1.000 45.02000 245 ASN B O 1
ATOM 3291 N N . ILE B 1 266 ? 117.34000 104.08700 135.75900 1.000 43.02000 246 ILE B N 1
ATOM 3292 C CA . ILE B 1 266 ? 117.51500 105.35500 136.46100 1.000 43.02000 246 ILE B CA 1
ATOM 3293 C C . ILE B 1 266 ? 116.16400 105.90900 136.89600 1.000 43.02000 246 ILE B C 1
ATOM 3294 O O . ILE B 1 266 ? 116.02100 106.44100 138.00500 1.000 43.02000 246 ILE B O 1
ATOM 3299 N N . ALA B 1 267 ? 115.14600 105.77400 136.04100 1.000 44.45000 247 ALA B N 1
ATOM 3300 C CA . ALA B 1 267 ? 113.80900 106.23300 136.40100 1.000 44.45000 247 ALA B CA 1
ATOM 3301 C C . ALA B 1 267 ? 113.26200 105.46000 137.59500 1.000 44.45000 247 ALA B C 1
ATOM 3302 O O . ALA B 1 267 ? 112.67300 106.05200 138.50700 1.000 44.45000 247 ALA B O 1
ATOM 3304 N N . ARG B 1 268 ? 113.44500 104.13800 137.60700 1.000 46.85000 248 ARG B N 1
ATOM 3305 C CA . ARG B 1 268 ? 112.98100 103.33600 138.73500 1.000 46.85000 248 ARG B CA 1
ATOM 3306 C C . ARG B 1 268 ? 113.70600 103.72300 140.01700 1.000 46.85000 248 ARG B C 1
ATOM 3307 O O . ARG B 1 268 ? 113.08900 103.85400 141.08200 1.000 46.85000 248 ARG B O 1
ATOM 3315 N N . ALA B 1 269 ? 115.02500 103.91700 139.93100 1.000 44.36000 249 ALA B N 1
ATOM 3316 C CA . ALA B 1 269 ? 115.79600 104.29500 141.10900 1.000 44.36000 249 ALA B CA 1
ATOM 3317 C C . ALA B 1 269 ? 115.35000 105.64600 141.64800 1.000 44.36000 249 ALA B C 1
ATOM 3318 O O . ALA B 1 269 ? 115.25200 105.83700 142.86600 1.000 44.36000 249 ALA B O 1
ATOM 3320 N N . VAL B 1 270 ? 115.07800 106.60000 140.75600 1.000 43.86000 250 VAL B N 1
ATOM 3321 C CA . VAL B 1 270 ? 114.61600 107.91300 141.19300 1.000 43.86000 250 VAL B CA 1
ATOM 3322 C C . VAL B 1 270 ? 113.23500 107.81100 141.83000 1.000 43.86000 250 VAL B C 1
ATOM 3323 O O . VAL B 1 270 ? 112.98100 108.38900 142.89300 1.000 43.86000 250 VAL B O 1
ATOM 3327 N N . ARG B 1 271 ? 112.32200 107.06900 141.19600 1.000 48.77000 251 ARG B N 1
ATOM 3328 C CA . ARG B 1 271 ? 110.98300 106.91200 141.75100 1.000 48.77000 251 ARG B CA 1
ATOM 3329 C C . ARG B 1 271 ? 110.99200 106.15600 143.07100 1.000 48.77000 251 ARG B C 1
ATOM 3330 O O . ARG B 1 271 ? 110.03800 106.27600 143.84700 1.000 48.77000 251 ARG B O 1
ATOM 3338 N N . GLY B 1 272 ? 112.04100 105.38400 143.34500 1.000 52.13000 252 GLY B N 1
ATOM 3339 C CA . GLY B 1 272 ? 112.17200 104.68500 144.60800 1.000 52.13000 252 GLY B CA 1
ATOM 3340 C C . GLY B 1 272 ? 112.05100 103.18200 144.52200 1.000 52.13000 252 GLY B C 1
ATOM 3341 O O . GLY B 1 272 ? 112.08100 102.51900 145.56600 1.000 52.13000 252 GLY B O 1
ATOM 3342 N N . GLU B 1 273 ? 111.91000 102.62100 143.32400 1.000 52.91000 253 GLU B N 1
ATOM 3343 C CA . GLU B 1 273 ? 111.84100 101.17400 143.18200 1.000 52.91000 253 GLU B CA 1
ATOM 3344 C C . GLU B 1 273 ? 113.15200 100.53900 143.62700 1.000 52.91000 253 GLU B C 1
ATOM 3345 O O . GLU B 1 273 ? 114.23900 101.03000 143.31300 1.000 52.91000 253 GLU B O 1
ATOM 3351 N N . LYS B 1 274 ? 113.04300 99.43700 144.36600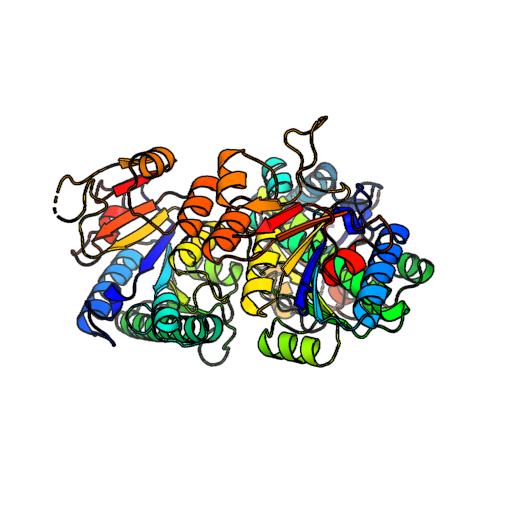 1.000 52.62000 254 LYS B N 1
ATOM 3352 C CA . LYS B 1 274 ? 114.21700 98.79500 144.94300 1.000 52.62000 254 LYS B CA 1
ATOM 3353 C C . LYS B 1 274 ? 115.00000 98.03100 143.88400 1.000 52.62000 254 LYS B C 1
ATOM 3354 O O . LYS B 1 274 ? 114.76600 96.83700 143.66900 1.000 52.62000 254 LYS B O 1
ATOM 3360 N N . ILE B 1 275 ? 115.92800 98.71400 143.21200 1.000 48.63000 255 ILE B N 1
ATOM 3361 C CA . ILE B 1 275 ? 116.81800 98.10000 142.23800 1.000 48.63000 255 ILE B CA 1
ATOM 3362 C C . ILE B 1 275 ? 118.24500 98.52900 142.55500 1.000 48.63000 255 ILE B C 1
ATOM 3363 O O . ILE B 1 275 ? 118.48200 99.49500 143.28000 1.000 48.63000 255 ILE B O 1
ATOM 3368 N N . GLY B 1 276 ? 119.19900 97.78800 142.00000 1.000 46.15000 256 GLY B N 1
ATOM 3369 C CA . GLY B 1 276 ? 120.58900 98.10300 142.23500 1.000 46.15000 256 GLY B CA 1
ATOM 3370 C C . GLY B 1 276 ? 120.96700 97.86300 143.68800 1.000 46.15000 256 GLY B C 1
ATOM 3371 O O . GLY B 1 276 ? 120.29500 97.14700 144.43400 1.000 46.15000 256 GLY B O 1
ATOM 3372 N N . THR B 1 277 ? 122.07000 98.48500 144.08800 1.000 44.51000 257 THR B N 1
ATOM 3373 C CA . THR B 1 277 ? 122.53600 98.42300 145.46500 1.000 44.51000 257 THR B CA 1
ATOM 3374 C C . THR B 1 277 ? 122.45100 99.80100 146.10400 1.000 44.51000 257 THR B C 1
ATOM 3375 O O . THR B 1 277 ? 122.96500 100.78100 145.55900 1.000 44.51000 257 THR B O 1
ATOM 3379 N N . LEU B 1 278 ? 121.80800 99.86900 147.26400 1.000 42.83000 258 LEU B N 1
ATOM 3380 C CA . LEU B 1 278 ? 121.63500 101.11400 148.00200 1.000 42.83000 258 LEU B CA 1
ATOM 3381 C C . LEU B 1 278 ? 122.56500 101.09400 149.20800 1.000 42.83000 258 LEU B C 1
ATOM 3382 O O . LEU B 1 278 ? 122.35000 100.32800 150.15200 1.000 42.83000 258 LEU B O 1
ATOM 3387 N N . VAL B 1 279 ? 123.59900 101.93000 149.17000 1.000 42.69000 259 VAL B N 1
ATOM 3388 C CA . VAL B 1 279 ? 124.50900 102.10400 150.29500 1.000 42.69000 259 VAL B CA 1
ATOM 3389 C C . VAL B 1 279 ? 123.98100 103.28700 151.09900 1.000 42.69000 259 VAL B C 1
ATOM 3390 O O . VAL B 1 279 ? 124.12100 104.44200 150.69500 1.000 42.69000 259 VAL B O 1
ATOM 3394 N N . THR B 1 280 ? 123.36200 102.99800 152.23600 1.000 48.58000 260 THR B N 1
ATOM 3395 C CA . THR B 1 280 ? 122.73100 104.01500 153.06300 1.000 48.58000 260 THR B CA 1
ATOM 3396 C C . THR B 1 280 ? 123.27700 103.93100 154.48700 1.000 48.58000 260 THR B C 1
ATOM 3397 O O . THR B 1 280 ? 124.23300 103.20400 154.76700 1.000 48.58000 260 THR B O 1
ATOM 3401 N N . THR B 1 281 ? 122.66300 104.69200 155.38600 1.000 56.56000 261 THR B N 1
ATOM 3402 C CA . THR B 1 281 ? 123.06600 104.70300 156.78600 1.000 56.56000 261 THR B CA 1
ATOM 3403 C C . THR B 1 281 ? 121.96400 105.29200 157.66000 1.000 56.56000 261 THR B C 1
ATOM 3404 O O . THR B 1 281 ? 121.90000 105.03300 158.86100 1.000 56.56000 261 THR B O 1
ATOM 3409 N N . SER C 1 48 ? 172.04100 128.42600 105.73300 1.000 82.02000 28 SER C N 1
ATOM 3410 C CA . SER C 1 48 ? 172.45300 127.30700 106.57200 1.000 82.02000 28 SER C CA 1
ATOM 3411 C C . SER C 1 48 ? 171.83100 127.40500 107.96000 1.000 82.02000 28 SER C C 1
ATOM 3412 O O . SER C 1 48 ? 172.21300 128.25500 108.76400 1.000 82.02000 28 SER C O 1
ATOM 3415 N N . GLY C 1 49 ? 170.86500 126.53300 108.23400 1.000 77.64000 29 GLY C N 1
ATOM 3416 C CA . GLY C 1 49 ? 170.22500 126.54000 109.53100 1.000 77.64000 29 GLY C CA 1
ATOM 3417 C C . GLY C 1 49 ? 169.27600 127.71900 109.70000 1.000 77.64000 29 GLY C C 1
ATOM 3418 O O . GLY C 1 49 ? 169.04000 128.51700 108.79600 1.000 77.64000 29 GLY C O 1
ATOM 3419 N N 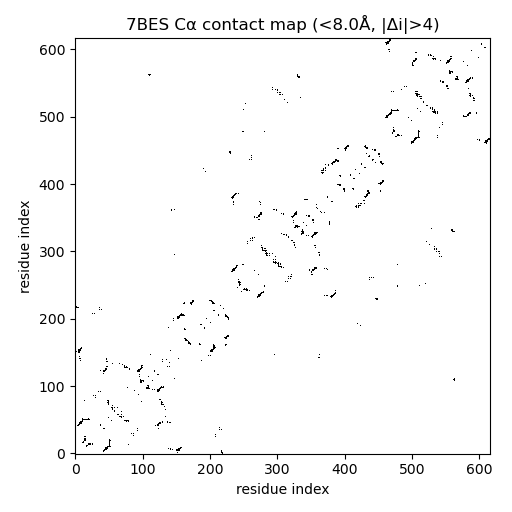. TYR C 1 50 ? 168.73400 127.81000 110.91200 1.000 73.23000 30 TYR C N 1
ATOM 3420 C CA . TYR C 1 50 ? 167.78600 128.85700 111.26600 1.000 73.23000 30 TYR C CA 1
ATOM 3421 C C . TYR C 1 50 ? 168.02400 129.25400 112.71700 1.000 73.23000 30 TYR C C 1
ATOM 3422 O O . TYR C 1 50 ? 168.90900 128.72100 113.39300 1.000 73.23000 30 TYR C O 1
ATOM 3431 N N . SER C 1 51 ? 167.22300 130.20300 113.20000 1.000 62.99000 31 SER C N 1
ATOM 3432 C CA . SER C 1 51 ? 167.33300 130.65700 114.58100 1.000 62.99000 31 SER C CA 1
ATOM 3433 C C . SER C 1 51 ? 165.99400 130.54500 115.29900 1.000 62.99000 31 SER C C 1
ATOM 3434 O O . SER C 1 51 ? 165.95200 130.29600 116.50800 1.000 62.99000 31 SER C O 1
ATOM 3437 N N . ARG C 1 52 ? 164.89700 130.72400 114.56500 1.000 59.12000 32 ARG C N 1
ATOM 3438 C CA . ARG C 1 52 ? 163.55300 130.64200 115.12900 1.000 59.12000 32 ARG C CA 1
ATOM 3439 C C . ARG C 1 52 ? 162.71600 129.72700 114.24400 1.000 59.12000 32 ARG C C 1
ATOM 3440 O O . ARG C 1 52 ? 162.37800 130.08300 113.10700 1.000 59.12000 32 ARG C O 1
ATOM 3448 N N . VAL C 1 53 ? 162.38500 128.54900 114.76900 1.000 59.30000 33 VAL C N 1
ATOM 3449 C CA . VAL C 1 53 ? 161.68600 127.51700 114.01800 1.000 59.30000 33 VAL C CA 1
ATOM 3450 C C . VAL C 1 53 ? 160.35700 127.22200 114.69800 1.000 59.30000 33 VAL C C 1
ATOM 3451 O O . VAL C 1 53 ? 160.29100 127.05200 115.92300 1.000 59.30000 33 VAL C O 1
ATOM 3455 N N . LEU C 1 54 ? 159.29800 127.18300 113.89700 1.000 58.50000 34 LEU C N 1
ATOM 3456 C CA . LEU C 1 54 ? 157.97200 126.78500 114.35000 1.000 58.50000 34 LEU C CA 1
ATOM 3457 C C . LEU C 1 54 ? 157.71300 125.37200 113.84300 1.000 58.50000 34 LEU C C 1
ATOM 3458 O O . LEU C 1 54 ? 157.60400 125.14800 112.63300 1.000 58.50000 34 LEU C O 1
ATOM 3463 N N . LEU C 1 55 ? 157.61000 124.43100 114.77200 1.000 55.10000 35 LEU C N 1
ATOM 3464 C CA . LEU C 1 55 ? 157.39800 123.02300 114.46000 1.000 55.10000 35 LEU C CA 1
ATOM 3465 C C . LEU C 1 55 ? 155.90700 122.71800 114.54800 1.000 55.10000 35 LEU C C 1
ATOM 3466 O O . LEU C 1 55 ? 155.29800 122.85500 115.61200 1.000 55.10000 35 LEU C O 1
ATOM 3471 N N . LYS C 1 56 ? 155.32900 122.29800 113.42900 1.000 61.12000 36 LYS C N 1
ATOM 3472 C CA . LYS C 1 56 ? 153.91700 121.94300 113.35500 1.000 61.12000 36 LYS C CA 1
ATOM 3473 C C . LYS C 1 56 ? 153.77400 120.45600 113.65800 1.000 61.12000 36 LYS C C 1
ATOM 3474 O O . LYS C 1 56 ? 154.19500 119.61000 112.85900 1.000 61.12000 36 LYS C O 1
ATOM 3480 N N . LEU C 1 57 ? 153.18900 120.13900 114.81200 1.000 56.57000 37 LEU C N 1
ATOM 3481 C CA . LEU C 1 57 ? 152.93100 118.76300 115.21200 1.000 56.57000 37 LEU C CA 1
ATOM 3482 C C . LEU C 1 57 ? 151.44200 118.46600 115.11800 1.000 56.57000 37 LEU C C 1
ATOM 3483 O O . LEU C 1 57 ? 150.61100 119.25000 115.58500 1.000 56.57000 37 LEU C O 1
ATOM 3488 N N . GLY C 1 58 ? 151.10900 117.32800 114.50900 1.000 56.10000 38 GLY C N 1
ATOM 3489 C CA . GLY C 1 58 ? 149.74200 116.88100 114.38600 1.000 56.10000 38 GLY C CA 1
ATOM 3490 C C . GLY C 1 58 ? 149.42600 115.75200 115.35700 1.000 56.10000 38 GLY C C 1
ATOM 3491 O O . GLY C 1 58 ? 150.29300 115.22000 116.04900 1.000 56.10000 38 GLY C O 1
ATOM 3492 N N . GLY C 1 59 ? 148.14300 115.38500 115.38500 1.000 56.84000 39 GLY C N 1
ATOM 3493 C CA . GLY C 1 59 ? 147.70600 114.31500 116.26400 1.000 56.84000 39 GLY C CA 1
ATOM 3494 C C . GLY C 1 59 ? 148.37500 112.99000 115.96500 1.000 56.84000 39 GLY C C 1
ATOM 3495 O O . GLY C 1 59 ? 148.57000 112.17100 116.86800 1.000 56.84000 39 GLY C O 1
ATOM 3496 N N . GLU C 1 60 ? 148.73000 112.75600 114.70000 1.000 59.91000 40 GLU C N 1
ATOM 3497 C CA . GLU C 1 60 ? 149.47100 111.54900 114.35600 1.000 59.91000 40 GLU C CA 1
ATOM 3498 C C . GLU C 1 60 ? 150.81200 111.49600 115.07500 1.000 59.91000 40 GLU C C 1
ATOM 3499 O O . GLU C 1 60 ? 151.26300 110.41300 115.46200 1.000 59.91000 40 GLU C O 1
ATOM 3505 N N . MET C 1 61 ? 151.44600 112.65000 115.29100 1.000 60.29000 41 MET C N 1
ATOM 3506 C CA . MET C 1 61 ? 152.71900 112.69200 116.00000 1.000 60.29000 41 MET C CA 1
ATOM 3507 C C . MET C 1 61 ? 152.58600 112.34800 117.47700 1.000 60.29000 41 MET C C 1
ATOM 3508 O O . MET C 1 61 ? 153.60800 112.14500 118.14000 1.000 60.29000 41 MET C O 1
ATOM 3513 N N . PHE C 1 62 ? 151.36500 112.28700 118.00700 1.000 53.86000 42 PHE C N 1
ATOM 3514 C CA . PHE C 1 62 ? 151.13200 111.88800 119.38400 1.000 53.86000 42 PHE C CA 1
ATOM 3515 C C . PHE C 1 62 ? 150.37700 110.57500 119.51200 1.000 53.86000 42 PHE C C 1
ATOM 3516 O O . PHE C 1 62 ? 150.30300 110.03100 120.62000 1.000 53.86000 42 PHE C O 1
ATOM 3524 N N . GLY C 1 63 ? 149.81600 110.05200 118.42500 1.000 58.33000 43 GLY C N 1
ATOM 3525 C CA . GLY C 1 63 ? 149.04400 108.82900 118.49800 1.000 58.33000 43 GLY C CA 1
ATOM 3526 C C . GLY C 1 63 ? 149.65000 107.65800 117.75200 1.000 58.33000 43 GLY C C 1
ATOM 3527 O O . GLY C 1 63 ? 149.43700 106.50300 118.13200 1.000 58.33000 43 GLY C O 1
ATOM 3528 N N . GLY C 1 64 ? 150.40800 107.93400 116.69400 1.000 61.49000 44 GLY C N 1
ATOM 3529 C CA . GLY C 1 64 ? 150.94700 106.86500 115.87700 1.000 61.49000 44 GLY C CA 1
ATOM 3530 C C . GLY C 1 64 ? 149.91700 106.17500 115.01300 1.000 61.49000 44 GLY C C 1
ATOM 3531 O O . GLY C 1 64 ? 150.12600 105.02900 114.60500 1.000 61.49000 44 GLY C O 1
ATOM 3532 N N . GLY C 1 65 ? 148.80400 106.84400 114.72200 1.000 62.82000 45 GLY C N 1
ATOM 3533 C CA . GLY C 1 65 ? 147.74400 106.24900 113.93400 1.000 62.82000 45 GLY C CA 1
ATOM 3534 C C . GLY C 1 65 ? 146.55900 105.82200 114.77400 1.000 62.82000 45 GLY C C 1
ATOM 3535 O O . GLY C 1 65 ? 145.41000 105.90500 114.32800 1.000 62.82000 45 GLY C O 1
ATOM 3536 N N . GLN C 1 66 ? 146.82500 105.36400 115.99300 1.000 61.26000 46 GLN C N 1
ATOM 3537 C CA . GLN C 1 66 ? 145.77500 104.93500 116.90400 1.000 61.26000 46 GLN C CA 1
ATOM 3538 C C . GLN C 1 66 ? 145.28900 106.10900 117.74100 1.000 61.26000 46 GLN C C 1
ATOM 3539 O O . GLN C 1 66 ? 146.05600 107.02100 118.06300 1.000 61.26000 46 GLN C O 1
ATOM 3545 N N . VAL C 1 67 ? 144.00300 106.08000 118.09100 1.000 54.49000 47 VAL C N 1
ATOM 3546 C CA . VAL C 1 67 ? 143.41900 107.13800 118.90600 1.000 54.49000 47 VAL C CA 1
ATOM 3547 C C . VAL C 1 67 ? 143.98000 107.05600 120.31900 1.000 54.49000 47 VAL C C 1
ATOM 3548 O O . VAL C 1 67 ? 143.99300 105.98500 120.93900 1.000 54.49000 47 VAL C O 1
ATOM 3552 N N . GLY C 1 68 ? 144.44900 108.19000 120.83400 1.000 51.26000 48 GLY C N 1
ATOM 3553 C CA . GLY C 1 68 ? 144.99400 108.24000 122.17600 1.000 51.26000 48 GLY C CA 1
ATOM 3554 C C . GLY C 1 68 ? 146.35700 108.89400 122.24400 1.000 51.26000 48 GLY C C 1
ATOM 3555 O O . GLY C 1 68 ? 146.65400 109.81000 121.47300 1.000 51.26000 48 GLY C O 1
ATOM 3556 N N . LEU C 1 69 ? 147.19700 108.43200 123.16800 1.000 50.27000 49 LEU C N 1
ATOM 3557 C CA . LEU C 1 69 ? 148.54200 108.96700 123.33700 1.000 50.27000 49 LEU C CA 1
ATOM 3558 C C . LEU C 1 69 ? 149.52100 107.80800 123.42000 1.000 50.27000 49 LEU C C 1
ATOM 3559 O O . LEU C 1 69 ? 149.37700 106.93400 124.28100 1.000 50.27000 49 LEU C O 1
ATOM 3564 N N . ASP C 1 70 ? 150.51200 107.80200 122.53200 1.000 55.95000 50 ASP C N 1
ATOM 3565 C CA . ASP C 1 70 ? 151.55400 106.78700 122.54200 1.000 55.95000 50 ASP C CA 1
ATOM 3566 C C . ASP C 1 70 ? 152.82900 107.39400 123.10300 1.000 55.95000 50 ASP C C 1
ATOM 3567 O O . ASP C 1 70 ? 153.41800 108.27600 122.46100 1.000 55.95000 50 ASP C O 1
ATOM 3572 N N . PRO C 1 71 ? 153.28700 106.96800 124.28200 1.000 54.38000 51 PRO C N 1
ATOM 3573 C CA . PRO C 1 71 ? 154.47400 107.59900 124.88100 1.000 54.38000 51 PRO C CA 1
ATOM 3574 C C . PRO C 1 71 ? 155.73800 107.46300 124.04900 1.000 54.38000 51 PRO C C 1
ATOM 3575 O O . PRO C 1 71 ? 156.62900 108.30900 124.17600 1.000 54.38000 51 PRO C O 1
ATOM 3579 N N . ASP C 1 72 ? 155.84900 106.43800 123.20400 1.000 56.81000 52 ASP C N 1
ATOM 3580 C CA . ASP C 1 72 ? 157.08100 106.23300 122.44600 1.000 56.81000 52 ASP C CA 1
ATOM 3581 C C . ASP C 1 72 ? 157.28100 107.32300 121.39800 1.000 56.81000 52 ASP C C 1
ATOM 3582 O O . ASP C 1 72 ? 158.37300 107.89700 121.28300 1.000 56.81000 52 ASP C O 1
ATOM 3587 N N . VAL C 1 73 ? 156.24000 107.61500 120.61500 1.000 54.10000 53 VAL C N 1
ATOM 3588 C CA . VAL C 1 73 ? 156.36200 108.61400 119.55600 1.000 54.10000 53 VAL C CA 1
ATOM 3589 C C . VAL C 1 73 ? 156.60600 109.99500 120.15000 1.000 54.10000 53 VAL C C 1
ATOM 3590 O O . VAL C 1 73 ? 157.44800 110.76200 119.66200 1.000 54.10000 53 VAL C O 1
ATOM 3594 N N . VAL C 1 74 ? 155.87100 110.33900 121.20900 1.000 52.17000 54 VAL C N 1
ATOM 3595 C CA . VAL C 1 74 ? 156.06700 111.64100 121.83300 1.000 52.17000 54 VAL C CA 1
ATOM 3596 C C . VAL C 1 74 ? 157.43900 111.72000 122.48800 1.000 52.17000 54 VAL C C 1
ATOM 3597 O O . VAL C 1 74 ? 158.08100 112.77300 122.46500 1.000 52.17000 54 VAL C O 1
ATOM 3601 N N . ALA C 1 75 ? 157.92300 110.61600 123.06100 1.000 50.83000 55 ALA C N 1
ATOM 3602 C CA . ALA C 1 75 ? 159.25800 110.61600 123.65300 1.000 50.83000 55 ALA C CA 1
ATOM 3603 C C . ALA C 1 75 ? 160.33600 110.82800 122.59700 1.000 50.83000 55 ALA C C 1
ATOM 3604 O O . ALA C 1 75 ? 161.28500 111.58800 122.81700 1.000 50.83000 55 ALA C O 1
ATOM 3606 N N . GLN C 1 76 ? 160.21000 110.17300 121.43900 1.000 53.25000 56 GLN C N 1
ATOM 3607 C CA . GLN C 1 76 ? 161.23000 110.34900 120.40900 1.000 53.25000 56 GLN C CA 1
ATOM 3608 C C . GLN C 1 76 ? 161.16500 111.73800 119.78000 1.000 53.25000 56 GLN C C 1
ATOM 3609 O O . GLN C 1 76 ? 162.21100 112.32700 119.47300 1.000 53.25000 56 GLN C O 1
ATOM 3615 N N . VAL C 1 77 ? 159.96400 112.29600 119.60100 1.000 50.94000 57 VAL C N 1
ATOM 3616 C CA . VAL C 1 77 ? 159.89600 113.66100 119.08700 1.000 50.94000 57 VAL C CA 1
ATOM 3617 C C . VAL C 1 77 ? 160.42600 114.64800 120.12500 1.000 50.94000 57 VAL C C 1
ATOM 3618 O O . VAL C 1 77 ? 161.04100 115.66200 119.76900 1.000 50.94000 57 VAL C O 1
ATOM 3622 N N . ALA C 1 78 ? 160.22700 114.36600 121.41600 1.000 49.21000 58 ALA C N 1
ATOM 3623 C CA . ALA C 1 78 ? 160.82100 115.19700 122.45600 1.000 49.21000 58 ALA C CA 1
ATOM 3624 C C . ALA C 1 78 ? 162.33900 115.10300 122.42900 1.000 49.21000 58 ALA C C 1
ATOM 3625 O O . ALA C 1 78 ? 163.03300 116.09400 122.67100 1.000 49.21000 58 ALA C O 1
ATOM 3627 N N . ARG C 1 79 ? 162.87300 113.91400 122.14400 1.000 51.12000 59 ARG C N 1
ATOM 3628 C CA . ARG C 1 79 ? 164.31800 113.76200 122.00200 1.000 51.12000 59 ARG C CA 1
ATOM 3629 C C . ARG C 1 79 ? 164.84100 114.59100 120.83500 1.000 51.12000 59 ARG C C 1
ATOM 3630 O O . ARG C 1 79 ? 165.88900 115.24300 120.93700 1.000 51.12000 59 ARG C O 1
ATOM 3638 N N . GLN C 1 80 ? 164.12300 114.57100 119.71100 1.000 49.89000 60 GLN C N 1
ATOM 3639 C CA . GLN C 1 80 ? 164.52700 115.38200 118.56400 1.000 49.89000 60 GLN C CA 1
ATOM 3640 C C . GLN C 1 80 ? 164.49100 116.87100 118.89800 1.000 49.89000 60 GLN C C 1
ATOM 3641 O O . GLN C 1 80 ? 165.40100 117.62600 118.52600 1.000 49.89000 60 GLN C O 1
ATOM 3647 N N . ILE C 1 81 ? 163.44300 117.31100 119.59700 1.000 48.23000 61 ILE C N 1
ATOM 3648 C CA . ILE C 1 81 ? 163.35000 118.71300 119.99400 1.000 48.23000 61 ILE C CA 1
ATOM 3649 C C . ILE C 1 81 ? 164.47100 119.07000 120.96300 1.000 48.23000 61 ILE C C 1
ATOM 3650 O O . ILE C 1 81 ? 165.02600 120.17200 120.91100 1.000 48.23000 61 ILE C O 1
ATOM 3655 N N . ALA C 1 82 ? 164.82700 118.14500 121.85600 1.000 50.86000 62 ALA C N 1
ATOM 3656 C CA . ALA C 1 82 ? 165.94900 118.38000 122.75700 1.000 50.86000 62 ALA C CA 1
ATOM 3657 C C . ALA C 1 82 ? 167.24700 118.54600 121.98200 1.000 50.86000 62 ALA C C 1
ATOM 3658 O O . ALA C 1 82 ? 168.06000 119.42400 122.29500 1.000 50.86000 62 ALA C O 1
ATOM 3660 N N . ASP C 1 83 ? 167.45700 117.70800 120.96600 1.000 52.98000 63 ASP C N 1
ATOM 3661 C CA . ASP C 1 83 ? 168.64300 117.83100 120.12700 1.000 52.98000 63 ASP C CA 1
ATOM 3662 C C . ASP C 1 83 ? 168.69600 119.20200 119.46300 1.000 52.98000 63 ASP C C 1
ATOM 3663 O O . ASP C 1 83 ? 169.71500 119.90300 119.52200 1.000 52.98000 63 ASP C O 1
ATOM 3668 N N . VAL C 1 84 ? 167.58800 119.61200 118.84000 1.000 50.99000 64 VAL C N 1
ATOM 3669 C CA . VAL C 1 84 ? 167.60900 120.87400 118.10400 1.000 50.99000 64 VAL C CA 1
ATOM 3670 C C . VAL C 1 84 ? 167.71900 122.06700 119.05200 1.000 50.99000 64 VAL C C 1
ATOM 3671 O O . VAL C 1 84 ? 168.29400 123.09900 118.68700 1.000 50.99000 64 VAL C O 1
ATOM 3675 N N . VAL C 1 85 ? 167.18800 121.96000 120.27200 1.000 51.09000 65 VAL C N 1
ATOM 3676 C CA . VAL C 1 85 ? 167.27300 123.09400 121.18800 1.000 51.09000 65 VAL C CA 1
ATOM 3677 C C . VAL C 1 85 ? 168.65400 123.17200 121.83200 1.000 51.09000 65 VAL C C 1
ATOM 3678 O O . VAL C 1 85 ? 169.13700 124.27000 122.13100 1.000 51.09000 65 VAL C O 1
ATOM 3682 N N . ARG C 1 86 ? 169.31500 122.03300 122.05500 1.000 53.03000 66 ARG C N 1
ATOM 3683 C CA . ARG C 1 86 ? 170.70000 122.07100 122.50400 1.000 53.03000 66 ARG C CA 1
ATOM 3684 C C . ARG C 1 86 ? 171.64900 122.42800 121.37100 1.000 53.03000 66 ARG C C 1
ATOM 3685 O O . ARG C 1 86 ? 172.81100 122.75500 121.63100 1.000 53.03000 66 ARG C O 1
ATOM 3693 N N . GLY C 1 87 ? 171.17900 122.37800 120.12700 1.000 52.01000 67 GLY C N 1
ATOM 3694 C CA . GLY C 1 87 ? 171.96900 122.84900 119.00700 1.000 52.01000 67 GLY C CA 1
ATOM 3695 C C . GLY C 1 87 ? 171.96200 124.36000 118.89100 1.000 52.01000 67 GLY C C 1
ATOM 3696 O O . GLY C 1 87 ? 172.56600 124.92300 117.97400 1.000 52.01000 67 GLY C O 1
ATOM 3697 N N . GLY C 1 88 ? 171.27900 125.02700 119.81700 1.000 52.44000 68 GLY C N 1
ATOM 3698 C CA . GLY C 1 88 ? 171.25200 126.48000 119.84300 1.000 52.44000 68 GLY C CA 1
ATOM 3699 C C . GLY C 1 88 ? 170.19700 127.11200 118.96100 1.000 52.44000 68 GLY C C 1
ATOM 3700 O O . GLY C 1 88 ? 170.49500 128.06800 118.23400 1.000 52.44000 68 GLY C O 1
ATOM 3701 N N . VAL C 1 89 ? 168.96900 126.60400 119.00700 1.000 52.73000 69 VAL C N 1
ATOM 3702 C CA . VAL C 1 89 ? 167.86900 127.12200 118.20500 1.000 52.73000 69 VAL C CA 1
ATOM 3703 C C . VAL C 1 89 ? 166.70900 127.45700 119.13300 1.000 52.73000 69 VAL C C 1
ATOM 3704 O O . VAL C 1 89 ? 166.59200 126.90900 120.23400 1.000 52.73000 69 VAL C O 1
ATOM 3708 N N . GLN C 1 90 ? 165.85700 128.37600 118.68700 1.000 52.06000 70 GLN C N 1
ATOM 3709 C CA . GLN C 1 90 ? 164.62900 128.72300 119.39100 1.000 52.06000 70 GLN C CA 1
ATOM 3710 C C . GLN C 1 90 ? 163.46300 128.00500 118.72400 1.000 52.06000 70 GLN C C 1
ATOM 3711 O O . GLN C 1 90 ? 163.30800 128.07100 117.49900 1.000 52.06000 70 GLN C O 1
ATOM 3717 N N . ILE C 1 91 ? 162.65800 127.31100 119.52800 1.000 50.79000 71 ILE C N 1
ATOM 3718 C CA . ILE C 1 91 ? 161.64500 126.39100 119.02200 1.000 50.79000 71 ILE C CA 1
ATOM 3719 C C . ILE C 1 91 ? 160.28400 126.77100 119.59200 1.000 50.79000 71 ILE C C 1
ATOM 3720 O O . ILE C 1 91 ? 160.11800 126.86300 120.81700 1.000 50.79000 71 ILE C O 1
ATOM 3725 N N . ALA C 1 92 ? 159.31300 126.97600 118.70300 1.000 51.73000 72 ALA C N 1
ATOM 3726 C CA . ALA C 1 92 ? 157.90900 127.10400 119.07300 1.000 51.73000 72 ALA C CA 1
ATOM 3727 C C . ALA C 1 92 ? 157.13400 126.01300 118.35000 1.000 51.73000 72 ALA C C 1
ATOM 3728 O O . ALA C 1 92 ? 157.11800 125.97500 117.11800 1.000 51.73000 72 ALA C O 1
ATOM 3730 N N . VAL C 1 93 ? 156.49800 125.12900 119.11100 1.000 50.10000 73 VAL C N 1
ATOM 3731 C CA . VAL C 1 93 ? 155.80900 123.96200 118.57200 1.000 50.10000 73 VAL C CA 1
ATOM 3732 C C . VAL C 1 93 ? 154.31100 124.20500 118.66100 1.000 50.10000 73 VAL C C 1
ATOM 3733 O O . VAL C 1 93 ? 153.76100 124.32000 119.76100 1.000 50.10000 73 VAL C O 1
ATOM 3737 N N . VAL C 1 94 ? 153.65200 124.26300 117.51200 1.000 52.97000 74 VAL C N 1
ATOM 3738 C CA . VAL C 1 94 ? 152.20100 124.40100 117.45100 1.000 52.97000 74 VAL C CA 1
ATOM 3739 C C . VAL C 1 94 ? 151.59000 123.01200 117.32700 1.000 52.97000 74 VAL C C 1
ATOM 3740 O O . VAL C 1 94 ? 151.92000 122.25700 116.40200 1.000 52.97000 74 VAL C O 1
ATOM 3744 N N . ILE C 1 95 ? 150.69000 122.67600 118.25000 1.000 49.45000 75 ILE C N 1
ATOM 3745 C CA . ILE C 1 95 ? 150.22100 121.30400 118.42400 1.000 49.45000 75 ILE C CA 1
ATOM 3746 C C . ILE C 1 95 ? 148.75900 121.18700 118.01300 1.000 49.45000 75 ILE C C 1
ATOM 3747 O O . ILE C 1 95 ? 147.94200 122.06300 118.32200 1.000 49.45000 75 ILE C O 1
ATOM 3752 N N . GLY C 1 96 ? 148.43400 120.09800 117.31200 1.000 51.47000 76 GLY C N 1
ATOM 3753 C CA . GLY C 1 96 ? 147.07600 119.77100 116.94600 1.000 51.47000 76 GLY C CA 1
ATOM 3754 C C . GLY C 1 96 ? 146.47600 118.67200 117.81400 1.000 51.47000 76 GLY C C 1
ATOM 3755 O O . GLY C 1 96 ? 147.09500 118.15100 118.73800 1.000 51.47000 76 GLY C O 1
ATOM 3756 N N . GLY C 1 97 ? 145.23100 118.32500 117.48500 1.000 53.63000 77 GLY C N 1
ATOM 3757 C CA . GLY C 1 97 ? 144.47100 117.36800 118.27100 1.000 53.63000 77 GLY C CA 1
ATOM 3758 C C . GLY C 1 97 ? 143.72100 116.33300 117.45500 1.000 53.63000 77 GLY C C 1
ATOM 3759 O O . GLY C 1 97 ? 142.63600 115.87900 117.84600 1.000 53.63000 77 GLY C O 1
ATOM 3760 N N . GLY C 1 98 ? 144.29600 115.95200 116.31300 1.000 56.24000 78 GLY C N 1
ATOM 3761 C CA . GLY C 1 98 ? 143.67000 114.94200 115.47800 1.000 56.24000 78 GLY C CA 1
ATOM 3762 C C . GLY C 1 98 ? 143.66600 113.56600 116.11100 1.000 56.24000 78 GLY C C 1
ATOM 3763 O O . GLY C 1 98 ? 142.82500 112.72800 115.77500 1.000 56.24000 78 GLY C O 1
ATOM 3764 N N . ASN C 1 99 ? 144.60000 113.30900 117.02900 1.000 51.08000 79 ASN C N 1
ATOM 3765 C CA . ASN C 1 99 ? 144.61500 112.03600 117.73800 1.000 51.08000 79 ASN C CA 1
ATOM 3766 C C . ASN C 1 99 ? 143.41500 111.86900 118.65500 1.000 51.08000 79 ASN C C 1
ATOM 3767 O O . ASN C 1 99 ? 143.14300 110.74500 119.09200 1.000 51.08000 79 ASN C O 1
ATOM 3772 N N . PHE C 1 100 ? 142.69700 112.94800 118.95900 1.000 48.77000 80 PHE C N 1
ATOM 3773 C CA . PHE C 1 100 ? 141.48800 112.87800 119.76700 1.000 48.77000 80 PHE C CA 1
ATOM 3774 C C . PHE C 1 100 ? 140.23800 113.14400 118.94000 1.000 48.77000 80 PHE C C 1
ATOM 3775 O O . PHE C 1 100 ? 139.33000 112.30800 118.91400 1.000 48.77000 80 PHE C O 1
ATOM 3783 N N . PHE C 1 101 ? 140.16800 114.28000 118.24700 1.000 56.30000 81 PHE C N 1
ATOM 3784 C CA . PHE C 1 101 ? 138.92500 114.65200 117.58600 1.000 56.30000 81 PHE C CA 1
ATOM 3785 C C . PHE C 1 101 ? 139.20200 115.53900 116.38400 1.000 56.30000 81 PHE C C 1
ATOM 3786 O O . PHE C 1 101 ? 140.27000 116.14400 116.25800 1.000 56.30000 81 PHE C O 1
ATOM 3794 N N . ARG C 1 102 ? 138.20900 115.60800 115.50100 1.000 67.15000 82 ARG C N 1
ATOM 3795 C CA . ARG C 1 102 ? 138.24000 116.48500 114.34100 1.000 67.15000 82 ARG C CA 1
ATOM 3796 C C . ARG C 1 102 ? 136.84400 117.04800 114.12000 1.000 67.15000 82 ARG C C 1
ATOM 3797 O O . ARG C 1 102 ? 135.84300 116.34700 114.30900 1.000 67.15000 82 ARG C O 1
ATOM 3805 N N . GLY C 1 103 ? 136.79200 118.32300 113.72700 1.000 65.73000 83 GLY C N 1
ATOM 3806 C CA . GLY C 1 103 ? 135.50900 118.98500 113.55600 1.000 65.73000 83 GLY C CA 1
ATOM 3807 C C . GLY C 1 103 ? 134.64600 118.33500 112.49300 1.000 65.73000 83 GLY C C 1
ATOM 3808 O O . GLY C 1 103 ? 133.43300 118.20700 112.66300 1.000 65.73000 83 GLY C O 1
ATOM 3809 N N . ALA C 1 104 ? 135.25700 117.91600 111.38300 1.000 69.13000 84 ALA C N 1
ATOM 3810 C CA . ALA C 1 104 ? 134.49800 117.26200 110.32300 1.000 69.13000 84 ALA C CA 1
ATOM 3811 C C . ALA C 1 104 ? 133.89000 115.95100 110.80900 1.000 69.13000 84 ALA C C 1
ATOM 3812 O O . ALA C 1 104 ? 132.71500 115.66400 110.55200 1.000 69.13000 84 ALA C O 1
ATOM 3814 N N . GLN C 1 105 ? 134.67900 115.14200 111.52100 1.000 70.19000 85 GLN C N 1
ATOM 3815 C CA . GLN C 1 105 ? 134.16800 113.87100 112.02400 1.000 70.19000 85 GLN C CA 1
ATOM 3816 C C . GLN C 1 105 ? 133.05600 114.08400 113.04300 1.000 70.19000 85 GLN C C 1
ATOM 3817 O O . GLN C 1 105 ? 132.04300 113.37400 113.02200 1.000 70.19000 85 GLN C O 1
ATOM 3823 N N . LEU C 1 106 ? 133.21900 115.05900 113.93900 1.000 66.62000 86 LEU C N 1
ATOM 3824 C CA . LEU C 1 106 ? 132.17300 115.30900 114.92600 1.000 66.62000 86 LEU C CA 1
ATOM 3825 C C . LEU C 1 106 ? 130.91200 115.87900 114.28300 1.000 66.62000 86 LEU C C 1
ATOM 3826 O O . LEU C 1 106 ? 129.80000 115.56400 114.72100 1.000 66.62000 86 LEU C O 1
ATOM 3831 N N . GLN C 1 107 ? 131.05800 116.70600 113.24400 1.000 69.59000 87 GLN C N 1
ATOM 3832 C CA . GLN C 1 107 ? 129.89000 117.20200 112.52300 1.000 69.59000 87 GLN C CA 1
ATOM 3833 C C . GLN C 1 107 ? 129.17300 116.07100 111.79600 1.000 69.59000 87 GLN C C 1
ATOM 3834 O O . GLN C 1 107 ? 127.93700 116.03800 111.75500 1.000 69.59000 87 GLN C O 1
ATOM 3840 N N . GLN C 1 108 ? 129.93100 115.14000 111.20900 1.000 71.35000 88 GLN C N 1
ATOM 3841 C CA . GLN C 1 108 ? 129.31400 113.96600 110.60300 1.000 71.35000 88 GLN C CA 1
ATOM 3842 C C . GLN C 1 108 ? 128.58500 113.12700 111.64200 1.000 71.35000 88 GLN C C 1
ATOM 3843 O O . GLN C 1 108 ? 127.49500 112.60900 111.37000 1.000 71.35000 88 GLN C O 1
ATOM 3849 N N . LEU C 1 109 ? 129.16800 112.97800 112.83300 1.000 70.84000 89 LEU C N 1
ATOM 3850 C CA . LEU C 1 109 ? 128.45900 112.33000 113.93000 1.000 70.84000 89 LEU C CA 1
ATOM 3851 C C . LEU C 1 109 ? 127.22100 113.11100 114.35200 1.000 70.84000 89 LEU C C 1
ATOM 3852 O O . LEU C 1 109 ? 126.28500 112.51700 114.89600 1.000 70.84000 89 LEU C O 1
ATOM 3857 N N . GLY C 1 110 ? 127.19700 114.41700 114.11800 1.000 68.03000 90 GLY C N 1
ATOM 3858 C CA . GLY C 1 110 ? 126.02400 115.22100 114.36300 1.000 68.03000 90 GLY C CA 1
ATOM 3859 C C . GLY C 1 110 ? 126.08100 116.14500 115.55800 1.000 68.03000 90 GLY C C 1
ATOM 3860 O O . GLY C 1 110 ? 125.06700 116.29300 116.24900 1.000 68.03000 90 GLY C O 1
ATOM 3861 N N . MET C 1 111 ? 127.22200 116.77000 115.82500 1.000 63.39000 91 MET C N 1
ATOM 3862 C CA . MET C 1 111 ? 127.35800 117.69300 116.94100 1.000 63.39000 91 MET C CA 1
ATOM 3863 C C . MET C 1 111 ? 127.60500 119.11200 116.43800 1.000 63.39000 91 MET C C 1
ATOM 3864 O O . MET C 1 111 ? 127.93300 119.34400 115.27300 1.000 63.39000 91 MET C O 1
ATOM 3869 N N . GLU C 1 112 ? 127.43500 120.07000 117.34600 1.000 59.23000 92 GLU C N 1
ATOM 3870 C CA . GLU C 1 112 ? 127.59100 121.47600 117.00200 1.000 59.23000 92 GLU C CA 1
ATOM 3871 C C . GLU C 1 112 ? 129.04200 121.78800 116.65500 1.000 59.23000 92 GLU C C 1
ATOM 3872 O O . GLU C 1 112 ? 129.97300 121.24900 117.26000 1.000 59.23000 92 GLU C O 1
ATOM 3878 N N . ARG C 1 113 ? 129.22800 122.66700 115.66700 1.000 63.37000 93 ARG C N 1
ATOM 3879 C CA . ARG C 1 113 ? 130.57200 123.00800 115.20700 1.000 63.37000 93 ARG C CA 1
ATOM 3880 C C . ARG C 1 113 ? 131.38600 123.67700 116.30800 1.000 63.37000 93 ARG C C 1
ATOM 3881 O O . ARG C 1 113 ? 132.56800 123.36200 116.49700 1.000 63.37000 93 ARG C O 1
ATOM 3889 N N . THR C 1 114 ? 130.77300 124.60700 117.04200 1.000 58.19000 94 THR C N 1
ATOM 3890 C CA . THR C 1 114 ? 131.48800 125.30900 118.10400 1.000 58.19000 94 THR C CA 1
ATOM 3891 C C . THR C 1 114 ? 131.93700 124.34400 119.19500 1.000 58.19000 94 THR C C 1
ATOM 3892 O O . THR C 1 114 ? 133.09500 124.37200 119.63200 1.000 58.19000 94 THR C O 1
ATOM 3896 N N . ARG C 1 115 ? 131.03100 123.47100 119.63800 1.000 51.68000 95 ARG C N 1
ATOM 3897 C CA . ARG C 1 115 ? 131.37600 122.50200 120.67200 1.000 51.68000 95 ARG C CA 1
ATOM 3898 C C . ARG C 1 115 ? 132.45000 121.53900 120.18400 1.000 51.68000 95 ARG C C 1
ATOM 3899 O O . ARG C 1 115 ? 133.37600 121.19700 120.93100 1.000 51.68000 95 ARG C O 1
ATOM 3907 N N . SER C 1 116 ? 132.34400 121.09300 118.93000 1.000 56.11000 96 SER C N 1
ATOM 3908 C CA . SER C 1 116 ? 133.34200 120.18300 118.37900 1.000 56.11000 96 SER C CA 1
ATOM 3909 C C . SER C 1 116 ? 134.71500 120.83800 118.32700 1.000 56.11000 96 SER C C 1
ATOM 3910 O O . SER C 1 116 ? 135.72800 120.20900 118.65700 1.000 56.11000 96 SER C O 1
ATOM 3913 N N . ASP C 1 117 ? 134.76900 122.10700 117.92000 1.000 59.02000 97 ASP C N 1
ATOM 3914 C CA . ASP C 1 117 ? 136.04800 122.80100 117.85900 1.000 59.02000 97 ASP C CA 1
ATOM 3915 C C . ASP C 1 117 ? 136.62300 123.04400 119.24800 1.000 59.02000 97 ASP C C 1
ATOM 3916 O O . ASP C 1 117 ? 137.84300 122.97100 119.43200 1.000 59.02000 97 ASP C O 1
ATOM 3921 N N . TYR C 1 118 ? 135.77200 123.32200 120.23900 1.000 48.39000 98 TYR C N 1
ATOM 3922 C CA . TYR C 1 118 ? 136.27600 123.45000 121.60400 1.000 48.39000 98 TYR C CA 1
ATOM 3923 C C . TYR C 1 118 ? 136.82000 122.12700 122.13000 1.000 48.39000 98 TYR C C 1
ATOM 3924 O O . TYR C 1 118 ? 137.84500 122.11200 122.82400 1.000 48.39000 98 TYR C O 1
ATOM 3933 N N . MET C 1 119 ? 136.16200 121.01100 121.81000 1.000 47.01000 99 MET C N 1
ATOM 3934 C CA . MET C 1 119 ? 136.70100 119.70700 122.19000 1.000 47.01000 99 MET C CA 1
ATOM 3935 C C . MET C 1 119 ? 138.03900 119.44200 121.50700 1.000 47.01000 99 MET C C 1
ATOM 3936 O O . MET C 1 119 ? 138.97100 118.91400 122.12900 1.000 47.01000 99 MET C O 1
ATOM 3941 N N . GLY C 1 120 ? 138.15200 119.80300 120.22800 1.000 49.15000 100 GLY C N 1
ATOM 3942 C CA . GLY C 1 120 ? 139.42600 119.65900 119.54100 1.000 49.15000 100 GLY C CA 1
ATOM 3943 C C . GLY C 1 120 ? 140.52600 120.48900 120.17600 1.000 49.15000 100 GLY C C 1
ATOM 3944 O O . GLY C 1 120 ? 141.66200 120.03000 120.31900 1.000 49.15000 100 GLY C O 1
ATOM 3945 N N . MET C 1 121 ? 140.20300 121.72200 120.56900 1.000 47.92000 101 MET C N 1
ATOM 3946 C CA . MET C 1 121 ? 141.18900 122.56800 121.23500 1.000 47.92000 101 MET C CA 1
ATOM 3947 C C . MET C 1 121 ? 141.59400 121.98900 122.58600 1.000 47.92000 101 MET C C 1
ATOM 3948 O O . MET C 1 121 ? 142.76500 122.06700 122.97600 1.000 47.92000 101 MET C O 1
ATOM 3953 N N . LEU C 1 122 ? 140.64200 121.40400 123.31600 1.000 40.03000 102 LEU C N 1
ATOM 3954 C CA . LEU C 1 122 ? 140.98900 120.72900 124.56300 1.000 40.03000 102 LEU C CA 1
ATOM 3955 C C . LEU C 1 122 ? 141.94000 119.56400 124.31100 1.000 40.03000 102 LEU C C 1
ATOM 3956 O O . LEU C 1 122 ? 142.88900 119.34500 125.07700 1.000 40.03000 102 LEU C O 1
ATOM 3961 N N . GLY C 1 123 ? 141.69900 118.80300 123.24300 1.000 41.63000 103 GLY C N 1
ATOM 3962 C CA . GLY C 1 123 ? 142.63200 117.74600 122.87800 1.000 41.63000 103 GLY C CA 1
ATOM 3963 C C . GLY C 1 123 ? 144.01600 118.27900 122.55400 1.000 41.63000 103 GLY C C 1
ATOM 3964 O O . GLY C 1 123 ? 145.03100 117.67800 122.92500 1.000 41.63000 103 GLY C O 1
ATOM 3965 N N . THR C 1 124 ? 144.07500 119.41400 121.85200 1.000 43.22000 104 THR C N 1
ATOM 3966 C CA . THR C 1 124 ? 145.36300 120.04400 121.57300 1.000 43.22000 104 THR C CA 1
ATOM 3967 C C . THR C 1 124 ? 146.07400 120.42900 122.86400 1.000 43.22000 104 THR C C 1
ATOM 3968 O O . THR C 1 124 ? 147.29300 120.27400 122.98000 1.000 43.22000 104 THR C O 1
ATOM 3972 N N . VAL C 1 125 ? 145.32800 120.94700 123.84100 1.000 37.21000 105 VAL C N 1
ATOM 3973 C CA . VAL C 1 125 ? 145.93500 121.31100 125.11900 1.000 37.21000 105 VAL C CA 1
ATOM 3974 C C . VAL C 1 125 ? 146.46300 120.07300 125.83600 1.000 37.21000 105 VAL C C 1
ATOM 3975 O O . VAL C 1 125 ? 147.52200 120.11100 126.47600 1.000 37.21000 105 VAL C O 1
ATOM 3979 N N . MET C 1 126 ? 145.73200 118.95900 125.75400 1.000 36.64000 106 MET C N 1
ATOM 3980 C CA . MET C 1 126 ? 146.21000 117.71700 126.36100 1.000 36.64000 106 MET C CA 1
ATOM 3981 C C . MET C 1 126 ? 147.51300 117.25700 125.71700 1.000 36.64000 106 MET C C 1
ATOM 3982 O O . MET C 1 126 ? 148.45900 116.85100 126.40700 1.000 36.64000 106 MET C O 1
ATOM 3987 N N . ASN C 1 127 ? 147.57600 117.31200 124.38500 1.000 42.45000 107 ASN C N 1
ATOM 3988 C CA . ASN C 1 127 ? 148.81200 116.96000 123.69400 1.000 42.45000 107 ASN C CA 1
ATOM 3989 C C . ASN C 1 127 ? 149.94400 117.90400 124.08100 1.000 42.45000 107 ASN C C 1
ATOM 3990 O O . ASN C 1 127 ? 151.10000 117.48200 124.21500 1.000 42.45000 107 ASN C O 1
ATOM 3995 N N . SER C 1 128 ? 149.62900 119.18800 124.26100 1.000 38.92000 108 SER C N 1
ATOM 3996 C CA . SER C 1 128 ? 150.63700 120.15000 124.69400 1.000 38.92000 108 SER C CA 1
ATOM 3997 C C . SER C 1 128 ? 151.17800 119.79700 126.07100 1.000 38.92000 108 SER C C 1
ATOM 3998 O O . SER C 1 128 ? 152.38700 119.87800 126.30800 1.000 38.92000 108 SER C O 1
ATOM 4001 N N . LEU C 1 129 ? 150.29700 119.40600 126.99200 1.000 35.13000 109 LEU C N 1
ATOM 4002 C CA . LEU C 1 129 ? 150.75000 118.99800 128.31900 1.000 35.13000 109 LEU C CA 1
ATOM 4003 C C . LEU C 1 129 ? 151.63200 117.75800 128.24600 1.000 35.13000 109 LEU C C 1
ATOM 4004 O O . LEU C 1 129 ? 152.65000 117.66600 128.94500 1.000 35.13000 109 LEU C O 1
ATOM 4009 N N . ALA C 1 130 ? 151.25800 116.79100 127.40500 1.000 37.35000 110 ALA C N 1
ATOM 4010 C CA . ALA C 1 130 ? 152.07100 115.58500 127.26200 1.000 37.35000 110 ALA C CA 1
ATOM 4011 C C . ALA C 1 130 ? 153.45900 115.91600 126.72000 1.000 37.35000 110 ALA C C 1
ATOM 4012 O O . ALA C 1 130 ? 154.47700 115.42500 127.23000 1.000 37.35000 110 ALA C O 1
ATOM 4014 N N . LEU C 1 131 ? 153.51800 116.75700 125.68500 1.000 39.40000 111 LEU C N 1
ATOM 4015 C CA . LEU C 1 131 ? 154.81000 117.13700 125.12200 1.000 39.40000 111 LEU C CA 1
ATOM 4016 C C . LEU C 1 131 ? 155.63000 117.93700 126.12400 1.000 39.40000 111 LEU C C 1
ATOM 4017 O O . LEU C 1 131 ? 156.85400 117.78800 126.19100 1.000 39.40000 111 LEU C O 1
ATOM 4022 N N . GLN C 1 132 ? 154.97500 118.79400 126.91000 1.000 38.38000 112 GLN C N 1
ATOM 4023 C CA . GLN C 1 132 ? 155.67900 119.54200 127.94300 1.000 38.38000 112 GLN C CA 1
ATOM 4024 C C . GLN C 1 132 ? 156.30100 118.60200 128.96500 1.000 38.38000 112 GLN C C 1
ATOM 4025 O O . GLN C 1 132 ? 157.44900 118.78900 129.37900 1.000 38.38000 112 GLN C O 1
ATOM 4031 N N . ASP C 1 133 ? 155.55400 117.57700 129.38000 1.000 40.45000 113 ASP C N 1
ATOM 4032 C CA . ASP C 1 133 ? 156.09800 116.61000 130.32800 1.000 40.45000 113 ASP C CA 1
ATOM 4033 C C . ASP C 1 133 ? 157.29800 115.87900 129.73900 1.000 40.45000 113 ASP C C 1
ATOM 4034 O O . ASP C 1 133 ? 158.33700 115.73300 130.39900 1.000 40.45000 113 ASP C O 1
ATOM 4039 N N . PHE C 1 134 ? 157.18300 115.42800 128.48800 1.000 44.47000 114 PHE C N 1
ATOM 4040 C CA . PHE C 1 134 ? 158.27000 114.65000 127.89900 1.000 44.47000 114 PHE C CA 1
ATOM 4041 C C . PHE C 1 134 ? 159.49800 115.51400 127.62500 1.000 44.47000 114 PHE C C 1
ATOM 4042 O O . PHE C 1 134 ? 160.63000 115.01900 127.66700 1.000 44.47000 114 PHE C O 1
ATOM 4050 N N . LEU C 1 135 ? 159.30000 116.80300 127.34200 1.000 44.11000 115 LEU C N 1
ATOM 4051 C CA . LEU C 1 135 ? 160.43900 117.70500 127.20200 1.000 44.11000 115 LEU C CA 1
ATOM 4052 C C . LEU C 1 135 ? 161.06800 118.02500 128.55100 1.000 44.11000 115 LEU C C 1
ATOM 4053 O O . LEU C 1 135 ? 162.29400 118.14400 128.64800 1.000 44.11000 115 LEU C O 1
ATOM 4058 N N . GLU C 1 136 ? 160.25300 118.16900 129.59900 1.000 45.65000 116 GLU C N 1
ATOM 4059 C CA . GLU C 1 136 ? 160.79300 118.40100 130.93300 1.000 45.65000 116 GLU C CA 1
ATOM 4060 C C . GLU C 1 136 ? 161.55800 117.18700 131.43900 1.000 45.65000 116 GLU C C 1
ATOM 4061 O O . GLU C 1 136 ? 162.45700 117.32600 132.27700 1.000 45.65000 116 GLU C O 1
ATOM 4067 N N . LYS C 1 137 ? 161.23000 115.99500 130.93700 1.000 47.21000 117 LYS C N 1
ATOM 4068 C CA . LYS C 1 137 ? 162.00400 114.81100 131.29300 1.000 47.21000 117 LYS C CA 1
ATOM 4069 C C . LYS C 1 137 ? 163.43800 114.87100 130.78000 1.000 47.21000 117 LYS C C 1
ATOM 4070 O O . LYS C 1 137 ? 164.26700 114.06600 131.21800 1.000 47.21000 117 LYS C O 1
ATOM 4076 N N . GLU C 1 138 ? 163.74900 115.79500 129.87100 1.000 50.01000 118 GLU C N 1
ATOM 4077 C CA . GLU C 1 138 ? 165.08000 115.91900 129.29000 1.000 50.01000 118 GLU C CA 1
ATOM 4078 C C . GLU C 1 138 ? 165.75200 117.23100 129.68500 1.000 50.01000 118 GLU C C 1
ATOM 4079 O O . GLU C 1 138 ? 166.60600 117.74100 128.95700 1.000 50.01000 118 GLU C O 1
ATOM 4085 N N . GLY C 1 139 ? 165.37600 117.78500 130.83500 1.000 46.41000 119 GLY C N 1
ATOM 4086 C CA . GLY C 1 139 ? 166.01800 118.99000 131.33400 1.000 46.41000 119 GLY C CA 1
ATOM 4087 C C . GLY C 1 139 ? 165.81900 120.21500 130.47000 1.000 46.41000 119 GLY C C 1
ATOM 4088 O O . GLY C 1 139 ? 166.77100 120.97200 130.25200 1.000 46.41000 119 GLY C O 1
ATOM 4089 N N . ILE C 1 140 ? 164.60800 120.43300 129.97100 1.000 44.33000 120 ILE C N 1
ATOM 4090 C CA . ILE C 1 140 ? 164.29200 121.58300 129.13100 1.000 44.33000 120 ILE C CA 1
ATOM 4091 C C . ILE C 1 140 ? 163.20400 122.40300 129.80500 1.000 44.33000 120 ILE C C 1
ATOM 4092 O O . ILE C 1 140 ? 162.22500 121.85200 130.32300 1.000 44.33000 120 ILE C O 1
ATOM 4097 N N . VAL C 1 141 ? 163.37200 123.72000 129.80100 1.000 40.12000 121 VAL C N 1
ATOM 4098 C CA . VAL C 1 141 ? 162.35700 124.63000 130.31400 1.000 40.12000 121 VAL C CA 1
ATOM 4099 C C . VAL C 1 141 ? 161.38900 124.95800 129.18600 1.000 40.12000 121 VAL C C 1
ATOM 4100 O O . VAL C 1 141 ? 161.78900 125.48900 128.14200 1.000 40.12000 121 VAL C O 1
ATOM 4104 N N . THR C 1 142 ? 160.11600 124.63600 129.39300 1.000 38.92000 122 THR C N 1
ATOM 4105 C CA . THR C 1 142 ? 159.09100 124.81100 128.37700 1.000 38.92000 122 THR C CA 1
ATOM 4106 C C . THR C 1 142 ? 157.95500 125.65700 128.92800 1.000 38.92000 122 THR C C 1
ATOM 4107 O O . THR C 1 142 ? 157.59900 125.56200 130.10500 1.000 38.92000 122 THR C O 1
ATOM 4111 N N . ARG C 1 143 ? 157.38900 126.48700 128.05700 1.000 34.50000 123 ARG C N 1
ATOM 4112 C CA . ARG C 1 143 ? 156.25700 127.33900 128.39900 1.000 34.50000 123 ARG C CA 1
ATOM 4113 C C . ARG C 1 143 ? 155.11100 127.02500 127.45200 1.000 34.50000 123 ARG C C 1
ATOM 4114 O O . ARG C 1 143 ? 155.25600 127.16500 126.23400 1.000 34.50000 123 ARG C O 1
ATOM 4122 N N . VAL C 1 144 ? 153.97700 126.61000 128.00900 1.000 36.95000 124 VAL C N 1
ATOM 4123 C CA . VAL C 1 144 ? 152.80100 126.24400 127.23000 1.000 36.95000 124 VAL C CA 1
ATOM 4124 C C . VAL C 1 144 ? 151.83100 127.41500 127.23500 1.000 36.95000 124 VAL C C 1
ATOM 4125 O O . VAL C 1 144 ? 151.43500 127.90000 128.30200 1.000 36.95000 124 VAL C O 1
ATOM 4129 N N . GLN C 1 145 ? 151.44800 127.87000 126.04500 1.000 40.09000 125 GLN C N 1
ATOM 4130 C CA . GLN C 1 145 ? 150.48500 128.95000 125.87900 1.000 40.09000 125 GLN C CA 1
ATOM 4131 C C . GLN C 1 145 ? 149.26200 128.40900 125.15600 1.000 40.09000 125 GLN C C 1
ATOM 4132 O O . GLN C 1 145 ? 149.38300 127.83200 124.06800 1.000 40.09000 125 GLN C O 1
ATOM 4138 N N . THR C 1 146 ? 148.09300 128.59900 125.75800 1.000 41.28000 126 THR C N 1
ATOM 4139 C CA . THR C 1 146 ? 146.82400 128.18200 125.18500 1.000 41.28000 126 THR C CA 1
ATOM 4140 C C . THR C 1 146 ? 146.00800 129.41000 124.81200 1.000 41.28000 126 THR C C 1
ATOM 4141 O O . THR C 1 146 ? 145.88700 130.34900 125.60500 1.000 41.28000 126 THR C O 1
ATOM 4145 N N . ALA C 1 147 ? 145.45300 129.40200 123.60000 1.000 47.43000 127 ALA C N 1
ATOM 4146 C CA . ALA C 1 147 ? 144.59500 130.49900 123.17300 1.000 47.43000 127 ALA C CA 1
ATOM 4147 C C . ALA C 1 147 ? 143.32200 130.58900 124.00300 1.000 47.43000 127 ALA C C 1
ATOM 4148 O O . ALA C 1 147 ? 142.71700 131.66400 124.07400 1.000 47.43000 127 ALA C O 1
ATOM 4150 N N . ILE C 1 148 ? 142.90500 129.49200 124.62500 1.000 41.83000 128 ILE C N 1
ATOM 4151 C CA . ILE C 1 148 ? 141.78800 129.49700 125.56100 1.000 41.83000 128 ILE C CA 1
ATOM 4152 C C . ILE C 1 148 ? 142.34900 129.75900 126.95200 1.000 41.83000 128 ILE C C 1
ATOM 4153 O O . ILE C 1 148 ? 143.27100 129.06800 127.39800 1.000 41.83000 128 ILE C O 1
ATOM 4158 N N . THR C 1 149 ? 141.79700 130.75600 127.63600 1.000 35.78000 129 THR C N 1
ATOM 4159 C CA . THR C 1 149 ? 142.34200 131.20100 128.91600 1.000 35.78000 129 THR C CA 1
ATOM 4160 C C . THR C 1 149 ? 142.01600 130.17400 129.99300 1.000 35.78000 129 THR C C 1
ATOM 4161 O O . THR C 1 149 ? 140.93400 130.19200 130.58300 1.000 35.78000 129 THR C O 1
ATOM 4165 N N . MET C 1 150 ? 142.95700 129.26900 130.25000 1.000 33.10000 130 MET C N 1
ATOM 4166 C CA . MET C 1 150 ? 142.88500 128.31600 131.35600 1.000 33.10000 130 MET C CA 1
ATOM 4167 C C . MET C 1 150 ? 144.12200 128.54400 132.22000 1.000 33.10000 130 MET C C 1
ATOM 4168 O O . MET C 1 150 ? 145.16300 127.91000 132.03000 1.000 33.10000 130 MET C O 1
ATOM 4173 N N . GLY C 1 151 ? 143.99900 129.47100 133.17300 1.000 28.78000 131 GLY C N 1
ATOM 4174 C CA . GLY C 1 151 ? 145.13600 129.89900 133.96700 1.000 28.78000 131 GLY C CA 1
ATOM 4175 C C . GLY C 1 151 ? 145.72600 128.82200 134.84900 1.000 28.78000 131 GLY C C 1
ATOM 4176 O O . GLY C 1 151 ? 146.94600 128.79300 135.03800 1.000 28.78000 131 GLY C O 1
ATOM 4177 N N . GLN C 1 152 ? 144.89200 127.94100 135.40200 1.000 25.33000 132 GLN C N 1
ATOM 4178 C CA . GLN C 1 152 ? 145.40600 126.88800 136.26800 1.000 25.33000 132 GLN C CA 1
ATOM 4179 C C . GLN C 1 152 ? 146.20900 125.85500 135.48800 1.000 25.33000 132 GLN C C 1
ATOM 4180 O O . GLN C 1 152 ? 147.12700 125.24200 136.04300 1.000 25.33000 132 GLN C O 1
ATOM 4186 N N . VAL C 1 153 ? 145.88800 125.65700 134.21100 1.000 27.96000 133 VAL C N 1
ATOM 4187 C CA . VAL C 1 153 ? 146.61500 124.68400 133.40500 1.000 27.96000 133 VAL C CA 1
ATOM 4188 C C . VAL C 1 153 ? 147.85200 125.31600 132.78000 1.000 27.96000 133 VAL C C 1
ATOM 4189 O O . VAL C 1 153 ? 148.96800 124.80500 132.92700 1.000 27.96000 133 VAL C O 1
ATOM 4193 N N . ALA C 1 154 ? 147.67900 126.43500 132.08100 1.000 30.77000 134 ALA C N 1
ATOM 4194 C CA . ALA C 1 154 ? 148.77400 127.06400 131.35400 1.000 30.77000 134 ALA C CA 1
ATOM 4195 C C . ALA C 1 154 ? 148.61100 128.57700 131.44400 1.000 30.77000 134 ALA C C 1
ATOM 4196 O O . ALA C 1 154 ? 147.80500 129.09200 132.22400 1.000 30.77000 134 ALA C O 1
ATOM 4198 N N . GLU C 1 155 ? 149.39000 129.29700 130.63500 1.000 35.12000 135 GLU C N 1
ATOM 4199 C CA . GLU C 1 155 ? 149.34100 130.74700 130.59000 1.000 35.12000 135 GLU C CA 1
ATOM 4200 C C . GLU C 1 155 ? 148.63500 131.21900 129.32200 1.000 35.12000 135 GLU C C 1
ATOM 4201 O O . GLU C 1 155 ? 148.68000 130.54100 128.29100 1.000 35.12000 135 GLU C O 1
ATOM 4207 N N . PRO C 1 156 ? 147.96700 132.37000 129.36700 1.000 36.68000 136 PRO C N 1
ATOM 4208 C CA . PRO C 1 156 ? 147.27800 132.86900 128.17500 1.000 36.68000 136 PRO C CA 1
ATOM 4209 C C . PRO C 1 156 ? 148.25900 133.24000 127.07500 1.000 36.68000 136 PRO C C 1
ATOM 4210 O O . PRO C 1 156 ? 149.42300 133.56600 127.31800 1.000 36.68000 136 PRO C O 1
A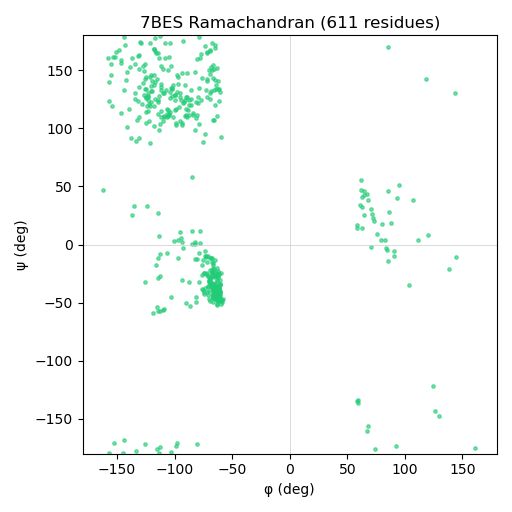TOM 4214 N N . TYR C 1 157 ? 147.76600 133.17900 125.84100 1.000 45.74000 137 TYR C N 1
ATOM 4215 C CA . TYR C 1 157 ? 148.60500 133.44300 124.68000 1.000 45.74000 137 TYR C CA 1
ATOM 4216 C C . TYR C 1 157 ? 148.99500 134.91500 124.62800 1.000 45.74000 137 TYR C C 1
ATOM 4217 O O . TYR C 1 157 ? 148.13100 135.79700 124.64100 1.000 45.74000 137 TYR C O 1
ATOM 4226 N N . LEU C 1 158 ? 150.29900 135.17400 124.56000 1.000 42.68000 138 LEU C N 1
ATOM 4227 C CA . LEU C 1 158 ? 150.85700 136.51500 124.45300 1.000 42.68000 138 LEU C CA 1
ATOM 4228 C C . LEU C 1 158 ? 152.12100 136.45600 123.60500 1.000 42.68000 138 LEU C C 1
ATOM 4229 O O . LEU C 1 158 ? 153.10700 135.82900 124.01200 1.000 42.68000 138 LEU C O 1
ATOM 4234 N N . PRO C 1 159 ? 152.12500 137.06600 122.41700 1.000 45.26000 139 PRO C N 1
ATOM 4235 C CA . PRO C 1 159 ? 153.32200 136.99200 121.56300 1.000 45.26000 139 PRO C CA 1
ATOM 4236 C C . PRO C 1 159 ? 154.56600 137.59300 122.19400 1.000 45.26000 139 PRO C C 1
ATOM 4237 O O . PRO C 1 159 ? 155.67000 137.08000 121.96900 1.000 45.26000 139 PRO C O 1
ATOM 4241 N N . LEU C 1 160 ? 154.42900 138.66300 122.97900 1.000 42.82000 140 LEU C N 1
ATOM 4242 C CA . LEU C 1 160 ? 155.59600 139.25500 123.62700 1.000 42.82000 140 LEU C CA 1
ATOM 4243 C C . LEU C 1 160 ? 156.19000 138.30400 124.66000 1.000 42.82000 140 LEU C C 1
ATOM 4244 O O . LEU C 1 160 ? 157.41100 138.12100 124.72300 1.000 42.82000 140 LEU C O 1
ATOM 4249 N N . ARG C 1 161 ? 155.33700 137.67900 125.47400 1.000 38.79000 141 ARG C N 1
ATOM 4250 C CA . ARG C 1 161 ? 155.82300 136.67400 126.41300 1.000 38.79000 141 ARG C CA 1
ATOM 4251 C C . ARG C 1 161 ? 156.43800 135.48700 125.68500 1.000 38.79000 141 ARG C C 1
ATOM 4252 O O . ARG C 1 161 ? 157.44500 134.93400 126.13900 1.000 38.79000 141 ARG C O 1
ATOM 4260 N N . ALA C 1 162 ? 155.85000 135.08700 124.55500 1.000 41.02000 142 ALA C N 1
ATOM 4261 C CA . ALA C 1 162 ? 156.38700 133.96500 123.79300 1.000 41.02000 142 ALA C CA 1
ATOM 4262 C C . ALA C 1 162 ? 157.78200 134.27200 123.26400 1.000 41.02000 142 ALA C C 1
ATOM 4263 O O . ALA C 1 162 ? 158.69300 133.44100 123.36000 1.000 41.02000 142 ALA C O 1
ATOM 4265 N N . VAL C 1 163 ? 157.97300 135.46700 122.69900 1.000 42.42000 143 VAL C N 1
ATOM 4266 C CA . VAL C 1 163 ? 159.29100 135.80400 122.17000 1.000 42.42000 143 VAL C CA 1
ATOM 4267 C C . VAL C 1 163 ? 160.28900 136.01100 123.30400 1.000 42.42000 143 VAL C C 1
ATOM 4268 O O . VAL C 1 163 ? 161.47700 135.71100 123.14800 1.000 42.42000 143 VAL C O 1
ATOM 4272 N N . ARG C 1 164 ? 159.83600 136.50100 124.46200 1.000 42.22000 144 ARG C N 1
ATOM 4273 C CA . ARG C 1 164 ? 160.72400 136.58100 125.61800 1.000 42.22000 144 ARG C CA 1
ATOM 4274 C C . ARG C 1 164 ? 161.18800 135.19400 126.04700 1.000 42.22000 144 ARG C C 1
ATOM 4275 O O . ARG C 1 164 ? 162.37300 134.97900 126.33000 1.000 42.22000 144 ARG C O 1
ATOM 4283 N N . HIS C 1 165 ? 160.26000 134.23400 126.09300 1.000 38.62000 145 HIS C N 1
ATOM 4284 C CA . HIS C 1 165 ? 160.62400 132.86500 126.44100 1.000 38.62000 145 HIS C CA 1
ATOM 4285 C C . HIS C 1 165 ? 161.58300 132.27300 125.41700 1.000 38.62000 145 HIS C C 1
ATOM 4286 O O . HIS C 1 165 ? 162.52700 131.56100 125.77700 1.000 38.62000 145 HIS C O 1
ATOM 4293 N N . LEU C 1 166 ? 161.34900 132.54800 124.13200 1.000 41.38000 146 LEU C N 1
ATOM 4294 C CA . LEU C 1 166 ? 162.24800 132.05500 123.09300 1.000 41.38000 146 LEU C CA 1
ATOM 4295 C C . LEU C 1 166 ? 163.64600 132.64100 123.25400 1.000 41.38000 146 LEU C C 1
ATOM 4296 O O . LEU C 1 166 ? 164.64900 131.93100 123.12000 1.000 41.38000 146 LEU C O 1
ATOM 4301 N N . GLU C 1 167 ? 163.73100 133.94200 123.54200 1.000 44.74000 147 GLU C N 1
ATOM 4302 C CA . GLU C 1 167 ? 165.02700 134.57100 123.76800 1.000 44.74000 147 GLU C CA 1
ATOM 4303 C C . GLU C 1 167 ? 165.69300 134.07300 125.04300 1.000 44.74000 147 GLU C C 1
ATOM 4304 O O . GLU C 1 167 ? 166.92100 134.14400 125.15500 1.000 44.74000 147 GLU C O 1
ATOM 4310 N N . LYS C 1 168 ? 164.91700 133.57400 126.00300 1.000 39.88000 148 LYS C N 1
ATOM 4311 C CA . LYS C 1 168 ? 165.48800 132.99100 127.21100 1.000 39.88000 148 LYS C CA 1
ATOM 4312 C C . LYS C 1 168 ? 165.87100 131.52600 127.03900 1.000 39.88000 148 LYS C C 1
ATOM 4313 O O . LYS C 1 168 ? 166.36200 130.91700 127.99400 1.000 39.88000 148 LYS C O 1
ATOM 4319 N N . GLY C 1 169 ? 165.65900 130.95000 125.85600 1.000 37.44000 149 GLY C N 1
ATOM 4320 C CA . GLY C 1 169 ? 165.99400 129.57000 125.59300 1.000 37.44000 149 GLY C CA 1
ATOM 4321 C C . GLY C 1 169 ? 164.88300 128.57800 125.86600 1.000 37.44000 149 GLY C C 1
ATOM 4322 O O . GLY C 1 169 ? 165.01600 127.40500 125.50300 1.000 37.44000 149 GLY C O 1
ATOM 4323 N N . ARG C 1 170 ? 163.79400 129.01400 126.49400 1.000 35.77000 150 ARG C N 1
ATOM 4324 C CA . ARG C 1 170 ? 162.67500 128.12700 126.76900 1.000 35.77000 150 ARG C CA 1
ATOM 4325 C C . ARG C 1 170 ? 161.95900 127.75500 125.47600 1.000 35.77000 150 ARG C C 1
ATOM 4326 O O . ARG C 1 170 ? 161.88300 128.54500 124.53200 1.000 35.77000 150 ARG C O 1
ATOM 4334 N N . VAL C 1 171 ? 161.43100 126.53600 125.43600 1.000 40.18000 151 VAL C N 1
ATOM 4335 C CA . VAL C 1 171 ? 160.70100 126.04800 124.27100 1.000 40.18000 151 VAL C CA 1
ATOM 4336 C C . VAL C 1 171 ? 159.23400 126.41800 124.42500 1.000 40.18000 151 VAL C C 1
ATOM 4337 O O . VAL C 1 171 ? 158.60900 126.11000 125.44700 1.000 40.18000 151 VAL C O 1
ATOM 4341 N N . VAL C 1 172 ? 158.67800 127.07800 123.41200 1.000 43.15000 152 VAL C N 1
ATOM 4342 C CA . VAL C 1 172 ? 157.29300 127.53500 123.45400 1.000 43.15000 152 VAL C CA 1
ATOM 4343 C C . VAL C 1 172 ? 156.40200 126.45100 122.86700 1.000 43.15000 152 VAL C C 1
ATOM 4344 O O . VAL C 1 172 ? 156.74900 125.83000 121.85800 1.000 43.15000 152 VAL C O 1
ATOM 4348 N N . ILE C 1 173 ? 155.26500 126.20100 123.51000 1.000 41.57000 153 ILE C N 1
ATOM 4349 C CA . ILE C 1 173 ? 154.31700 125.17900 123.07600 1.000 41.57000 153 ILE C CA 1
ATOM 4350 C C . ILE C 1 173 ? 152.96700 125.86000 122.89400 1.000 41.57000 153 ILE C C 1
ATOM 4351 O O . ILE C 1 173 ? 152.27900 126.17200 123.87200 1.000 41.57000 153 ILE C O 1
ATOM 4356 N N . PHE C 1 174 ? 152.57700 126.08400 121.64100 1.000 47.04000 154 PHE C N 1
ATOM 4357 C CA . PHE C 1 174 ? 151.31100 126.72500 121.30600 1.000 47.04000 154 PHE C CA 1
ATOM 4358 C C . PHE C 1 174 ? 150.22800 125.66000 121.17000 1.000 47.04000 154 PHE C C 1
ATOM 4359 O O . PHE C 1 174 ? 150.22500 124.87800 120.20700 1.000 47.04000 154 PHE C O 1
ATOM 4367 N N . GLY C 1 175 ? 149.30200 125.63900 122.12900 1.000 48.32000 155 GLY C N 1
ATOM 4368 C CA . GLY C 1 175 ? 148.13900 124.78900 122.07200 1.000 48.32000 155 GLY C CA 1
ATOM 4369 C C . GLY C 1 175 ? 146.85500 125.58300 121.91800 1.000 48.32000 155 GLY C C 1
ATOM 4370 O O . GLY C 1 175 ? 146.85600 126.80100 121.73100 1.000 48.32000 155 GLY C O 1
ATOM 4371 N N . ALA C 1 176 ? 145.73900 124.85600 121.98900 1.000 52.58000 156 ALA C N 1
ATOM 4372 C CA . ALA C 1 176 ? 144.39100 125.41500 121.88700 1.000 52.58000 156 ALA C CA 1
ATOM 4373 C C . ALA C 1 176 ? 144.15800 126.15700 120.57400 1.000 52.58000 156 ALA C C 1
ATOM 4374 O O . ALA C 1 176 ? 143.17500 126.89300 120.44400 1.000 52.58000 156 ALA C O 1
ATOM 4376 N N . GLY C 1 177 ? 145.03900 125.97000 119.59400 1.000 59.70000 157 GLY C N 1
ATOM 4377 C CA . GLY C 1 177 ? 144.85900 126.61000 118.30000 1.000 59.70000 157 GLY C CA 1
ATOM 4378 C C . GLY C 1 177 ? 144.80800 128.12000 118.41400 1.000 59.70000 157 GLY C C 1
ATOM 4379 O O . GLY C 1 177 ? 145.62800 128.74500 119.09600 1.000 59.70000 157 GLY C O 1
ATOM 4380 N N . MET C 1 178 ? 143.83000 128.72200 117.73600 1.000 67.81000 158 MET C N 1
ATOM 4381 C CA . MET C 1 178 ? 143.63800 130.16600 117.74600 1.000 67.81000 158 MET C CA 1
ATOM 4382 C C . MET C 1 178 ? 142.52600 130.59200 118.70000 1.000 67.81000 158 MET C C 1
ATOM 4383 O O . MET C 1 178 ? 142.20400 131.78200 118.78300 1.000 67.81000 158 MET C O 1
ATOM 4388 N N . GLY C 1 179 ? 141.93500 129.64500 119.42500 1.000 64.57000 159 GLY C N 1
ATOM 4389 C CA . GLY C 1 179 ? 140.92600 129.95900 120.41400 1.000 64.57000 159 GLY C CA 1
ATOM 4390 C C . GLY C 1 179 ? 139.54200 130.22700 119.87300 1.000 64.57000 159 GLY C C 1
ATOM 4391 O O . GLY C 1 179 ? 138.65000 130.57800 120.65400 1.000 64.57000 159 GLY C O 1
ATOM 4392 N N . LEU C 1 180 ? 139.32700 130.07400 118.57200 1.000 68.76000 160 LEU C N 1
ATOM 4393 C CA . LEU C 1 180 ? 138.03100 130.31200 117.96100 1.000 68.76000 160 LEU C CA 1
ATOM 4394 C C . LEU C 1 180 ? 137.65500 129.13900 117.07200 1.000 68.76000 160 LEU C C 1
ATOM 4395 O O . LEU C 1 180 ? 138.53100 128.45400 116.53500 1.000 68.76000 160 LEU C O 1
ATOM 4400 N N . PRO C 1 181 ? 136.36100 128.88000 116.90500 1.000 69.93000 161 PRO C N 1
ATOM 4401 C CA . PRO C 1 181 ? 135.93100 127.79600 116.01600 1.000 69.93000 161 PRO C CA 1
ATOM 4402 C C . PRO C 1 181 ? 136.21800 128.12600 114.55800 1.000 69.93000 161 PRO C C 1
ATOM 4403 O O . PRO C 1 181 ? 136.51600 129.26300 114.18800 1.000 69.93000 161 PRO C O 1
ATOM 4407 N N . TYR C 1 182 ? 136.12500 127.08700 113.72500 1.000 72.04000 162 TYR C N 1
ATOM 4408 C CA . TYR C 1 182 ? 136.32300 127.19600 112.27800 1.000 72.04000 162 TYR C CA 1
ATOM 4409 C C . TYR C 1 182 ? 137.74000 127.66400 111.94400 1.000 72.04000 162 TYR C C 1
ATOM 4410 O O . TYR C 1 182 ? 137.94400 128.66000 111.24800 1.000 72.04000 162 TYR C O 1
ATOM 4419 N N . PHE C 1 183 ? 138.72700 126.92900 112.45200 1.000 73.06000 163 PHE C N 1
ATOM 4420 C CA . PHE C 1 183 ? 140.12200 127.19200 112.13500 1.000 73.06000 163 PHE C CA 1
ATOM 4421 C C . PHE C 1 183 ? 140.88000 125.87400 112.10200 1.000 73.06000 163 PHE C C 1
ATOM 4422 O O . PHE C 1 183 ? 140.47300 124.89000 112.72600 1.000 73.06000 163 PHE C O 1
ATOM 4430 N N . SER C 1 184 ? 141.98700 125.86800 111.36900 1.000 74.91000 164 SER C N 1
ATOM 4431 C CA . SER C 1 184 ? 142.85100 124.70400 111.26200 1.000 74.91000 164 SER C CA 1
ATOM 4432 C C . SER C 1 184 ? 144.18300 124.97500 111.94900 1.000 74.91000 164 SER C C 1
ATOM 4433 O O . SER C 1 184 ? 144.62100 126.12400 112.07100 1.000 74.91000 164 SER C O 1
ATOM 4436 N N . THR C 1 185 ? 144.82500 123.89800 112.40500 1.000 73.62000 165 THR C N 1
ATOM 4437 C CA . THR C 1 185 ? 146.11300 124.03900 113.06900 1.000 73.62000 165 THR C CA 1
ATOM 4438 C C . THR C 1 185 ? 147.20000 124.53400 112.12600 1.000 73.62000 165 THR C C 1
ATOM 4439 O O . THR C 1 185 ? 148.13600 125.19100 112.58200 1.000 73.62000 165 THR C O 1
ATOM 4443 N N . ASP C 1 186 ? 147.09500 124.25600 110.82500 1.000 76.07000 166 ASP C N 1
ATOM 4444 C CA . ASP C 1 186 ? 148.03900 124.84600 109.87800 1.000 76.07000 166 ASP C CA 1
ATOM 4445 C C . ASP C 1 186 ? 147.86300 126.35900 109.79400 1.000 76.07000 166 ASP C C 1
ATOM 4446 O O . ASP C 1 186 ? 148.85000 127.10500 109.73400 1.000 76.07000 166 ASP C O 1
ATOM 4451 N N . THR C 1 187 ? 146.61400 126.82900 109.78900 1.000 73.72000 167 THR C N 1
ATOM 4452 C CA . THR C 1 187 ? 146.35700 128.26600 109.81600 1.000 73.72000 167 THR C CA 1
ATOM 4453 C C . THR C 1 187 ? 146.88500 128.88500 111.10400 1.000 73.72000 167 THR C C 1
ATOM 4454 O O . THR C 1 187 ? 147.48100 129.97100 111.09100 1.000 73.72000 167 THR C O 1
ATOM 4458 N N . THR C 1 188 ? 146.67300 128.20200 112.23100 1.000 70.24000 168 THR C N 1
ATOM 4459 C CA . THR C 1 188 ? 147.22100 128.67700 113.49700 1.000 70.24000 168 THR C CA 1
ATOM 4460 C C . THR C 1 188 ? 148.74200 128.73000 113.45700 1.000 70.24000 168 THR C C 1
ATOM 4461 O O . THR C 1 188 ? 149.34200 129.67400 113.97900 1.000 70.24000 168 THR C O 1
ATOM 4465 N N . ALA C 1 189 ? 149.37800 127.72900 112.84600 1.000 67.06000 169 ALA C N 1
ATOM 4466 C CA . ALA C 1 189 ? 150.83000 127.72800 112.71300 1.000 67.06000 169 ALA C CA 1
ATOM 4467 C C . ALA C 1 189 ? 151.30400 128.91800 111.89300 1.000 67.06000 169 ALA C C 1
ATOM 4468 O O . ALA C 1 189 ? 152.27000 129.59600 112.26000 1.000 67.06000 169 ALA C O 1
ATOM 4470 N N . ALA C 1 190 ? 150.63400 129.18700 110.77100 1.000 67.11000 170 ALA C N 1
ATOM 4471 C CA . ALA C 1 190 ? 151.01200 130.33400 109.95100 1.000 67.11000 170 ALA C CA 1
ATOM 4472 C C . ALA C 1 190 ? 150.86600 131.63500 110.73000 1.000 67.11000 170 ALA C C 1
ATOM 4473 O O . ALA C 1 190 ? 151.75600 132.49600 110.69200 1.000 67.11000 170 ALA C O 1
ATOM 4475 N N . GLN C 1 191 ? 149.75600 131.78800 111.45600 1.000 65.34000 171 GLN C N 1
ATOM 4476 C CA . GLN C 1 191 ? 149.53700 133.00500 112.23200 1.000 65.34000 171 GLN C CA 1
ATOM 4477 C C . GLN C 1 191 ? 150.59300 133.16600 113.31900 1.000 65.34000 171 GLN C C 1
ATOM 4478 O O . GLN C 1 191 ? 151.13200 134.26000 113.52000 1.000 65.34000 171 GLN C O 1
ATOM 4484 N N . ARG C 1 192 ? 150.90300 132.08100 114.03200 1.000 59.16000 172 ARG C N 1
ATOM 4485 C CA . ARG C 1 192 ? 151.91000 132.14800 115.08600 1.000 59.16000 172 ARG C CA 1
ATOM 4486 C C . ARG C 1 192 ? 153.28100 132.48700 114.51600 1.000 59.16000 172 ARG C C 1
ATOM 4487 O O . ARG C 1 192 ? 154.02400 133.28200 115.10200 1.000 59.16000 172 ARG C O 1
ATOM 4495 N N . ALA C 1 193 ? 153.63600 131.88900 113.37800 1.000 60.69000 173 ALA C N 1
ATOM 4496 C CA . ALA C 1 193 ? 154.92400 132.17800 112.75800 1.000 60.69000 173 ALA C CA 1
ATOM 4497 C C . ALA C 1 193 ? 155.01000 133.63800 112.33700 1.000 60.69000 173 ALA C C 1
ATOM 4498 O O . ALA C 1 193 ? 156.04900 134.28600 112.50500 1.000 60.69000 173 ALA C O 1
ATOM 4500 N N . LEU C 1 194 ? 153.92100 134.17600 111.78200 1.000 61.41000 174 LEU C N 1
ATOM 4501 C CA . LEU C 1 194 ? 153.93100 135.57800 111.38000 1.000 61.41000 174 LEU C CA 1
ATOM 4502 C C . LEU C 1 194 ? 153.96100 136.51400 112.58300 1.000 61.41000 174 LEU C C 1
ATOM 4503 O O . LEU C 1 194 ? 154.52900 137.60800 112.49700 1.000 61.41000 174 LEU C O 1
ATOM 4508 N N . GLU C 1 195 ? 153.36300 136.11000 113.70600 1.000 61.18000 175 GLU C N 1
ATOM 4509 C CA . GLU C 1 195 ? 153.28500 137.00300 114.85900 1.000 61.18000 175 GLU C CA 1
ATOM 4510 C C . GLU C 1 195 ? 154.57300 136.99800 115.67600 1.000 61.18000 175 GLU C C 1
ATOM 4511 O O . GLU C 1 195 ? 155.11200 138.06200 116.00000 1.000 61.18000 175 GLU C O 1
ATOM 4517 N N . ILE C 1 196 ? 155.08300 135.81600 116.01900 1.000 59.19000 176 ILE C N 1
ATOM 4518 C CA . ILE C 1 196 ? 156.24000 135.71500 116.90400 1.000 59.19000 176 ILE C CA 1
ATOM 4519 C C . ILE C 1 196 ? 157.52100 135.91800 116.10700 1.000 59.19000 176 ILE C C 1
ATOM 4520 O O . ILE C 1 196 ? 158.62400 135.86500 116.66200 1.000 59.19000 176 ILE C O 1
ATOM 4525 N N . GLY C 1 197 ? 157.38600 136.15400 114.80500 1.000 61.87000 177 GLY C N 1
ATOM 4526 C CA . GLY C 1 197 ? 158.55100 136.37600 113.97500 1.000 61.87000 177 GLY C CA 1
ATOM 4527 C C . GLY C 1 197 ? 159.39100 135.14800 113.71900 1.000 61.87000 177 GLY C C 1
ATOM 4528 O O . GLY C 1 197 ? 160.59300 135.27400 113.47500 1.000 61.87000 177 GLY C O 1
ATOM 4529 N N . ALA C 1 198 ? 158.79500 133.95900 113.78000 1.000 62.46000 178 ALA C N 1
ATOM 4530 C CA . ALA C 1 198 ? 159.53300 132.73500 113.49800 1.000 62.46000 178 ALA C CA 1
ATOM 4531 C C . ALA C 1 198 ? 160.05000 132.75600 112.06700 1.000 62.46000 178 ALA C C 1
ATOM 4532 O O . ALA C 1 198 ? 159.27300 132.90400 111.11900 1.000 62.46000 178 ALA C O 1
ATOM 4534 N N . ASP C 1 199 ? 161.36700 132.61000 111.91200 1.000 67.65000 179 ASP C N 1
ATOM 4535 C CA . ASP C 1 199 ? 161.96000 132.73500 110.58800 1.000 67.65000 179 ASP C CA 1
ATOM 4536 C C . ASP C 1 199 ? 161.69300 131.52300 109.70600 1.000 67.65000 179 ASP C C 1
ATOM 4537 O O . ASP C 1 199 ? 161.70800 131.66000 108.47800 1.000 67.65000 179 ASP C O 1
ATOM 4542 N N . VAL C 1 200 ? 161.44700 130.34600 110.28400 1.000 68.05000 180 VAL C N 1
ATOM 4543 C CA . VAL C 1 200 ? 161.15800 129.17000 109.47200 1.000 68.05000 180 VAL C CA 1
ATOM 4544 C C . VAL C 1 200 ? 160.02400 128.36700 110.09700 1.000 68.05000 180 VAL C C 1
ATOM 4545 O O . VAL C 1 200 ? 159.80100 128.40500 111.31100 1.000 68.05000 180 VAL C O 1
ATOM 4549 N N . VAL C 1 201 ? 159.29600 127.64600 109.24500 1.000 66.94000 181 VAL C N 1
ATOM 4550 C CA . VAL C 1 201 ? 158.22800 126.74400 109.65500 1.000 66.94000 181 VAL C CA 1
ATOM 4551 C C . VAL C 1 201 ? 158.54100 125.35400 109.12000 1.000 66.94000 181 VAL C C 1
ATOM 4552 O O . VAL C 1 201 ? 158.78300 125.18200 107.92000 1.000 66.94000 181 VAL C O 1
ATOM 4556 N N . LEU C 1 202 ? 158.53400 124.36500 110.00900 1.000 65.26000 182 LEU C N 1
ATOM 4557 C CA . LEU C 1 202 ? 158.78800 122.97600 109.64500 1.000 65.26000 182 LEU C CA 1
ATOM 4558 C C . LEU C 1 202 ? 157.64200 122.12400 110.16300 1.000 65.26000 182 LEU C C 1
ATOM 4559 O O . LEU C 1 202 ? 157.29900 122.19800 111.34600 1.000 65.26000 182 LEU C O 1
ATOM 4564 N N . MET C 1 203 ? 157.05700 121.31600 109.28600 1.000 68.14000 183 MET C N 1
ATOM 4565 C CA . MET C 1 203 ? 155.94000 120.45300 109.64300 1.000 68.14000 183 MET C CA 1
ATOM 4566 C C . MET C 1 203 ? 156.42800 119.02200 109.81200 1.000 68.14000 183 MET C C 1
ATOM 4567 O O . MET C 1 203 ? 157.20300 118.52100 108.99200 1.000 68.14000 183 MET C O 1
ATOM 4572 N N . ALA C 1 204 ? 155.98300 118.36700 110.88300 1.000 67.69000 184 ALA C N 1
ATOM 4573 C CA . ALA C 1 204 ? 156.35100 116.97600 111.08400 1.000 67.69000 184 ALA C CA 1
ATOM 4574 C C . ALA C 1 204 ? 155.65900 116.08800 110.05300 1.000 67.69000 184 ALA C C 1
ATOM 4575 O O . ALA C 1 204 ? 154.56200 116.38300 109.57100 1.000 67.69000 184 ALA C O 1
ATOM 4577 N N . LYS C 1 205 ? 156.32100 114.98400 109.71500 1.000 69.20000 185 LYS C N 1
ATOM 4578 C CA . LYS C 1 205 ? 155.80600 114.05200 108.72500 1.000 69.20000 185 LYS C CA 1
ATOM 4579 C C . LYS C 1 205 ? 155.96000 112.63200 109.25100 1.000 69.20000 185 LYS C C 1
ATOM 4580 O O . LYS C 1 205 ? 156.81800 112.34300 110.08900 1.000 69.20000 185 LYS C O 1
ATOM 4586 N N . ALA C 1 206 ? 155.11100 111.74200 108.74800 1.000 70.19000 186 ALA C N 1
ATOM 4587 C CA . ALA C 1 206 ? 155.14100 110.34100 109.15000 1.000 70.19000 186 ALA C CA 1
ATOM 4588 C C . ALA C 1 206 ? 155.49800 109.44300 107.97000 1.000 70.19000 186 ALA C C 1
ATOM 4589 O O . ALA C 1 206 ? 156.21900 109.85400 107.06100 1.000 70.19000 186 ALA C O 1
#

Organism: Mycobacterium tuberculosis (strain ATCC 25618 / H37Rv) (NCBI:txid83332)

Solvent-accessible surface area: 24896 Å² total; per-residue (Å²): 164,38,50,73,45,0,0,0,15,0,11,5,66,2,1,7,45,68,141,131,21,84,48,73,88,18,0,20,59,2,0,120,9,0,0,52,3,25,154,62,68,22,50,2,0,0,0,0,2,7,21,6,45,88,119,10,45,93,11,84,150,149,63,83,90,38,11,142,0,14,51,62,10,16,84,3,6,6,106,0,0,66,15,0,47,73,48,0,86,157,48,64,14,73,3,77,8,0,0,26,42,96,37,55,188,73,13,35,49,15,33,3,82,105,0,28,68,0,2,97,101,44,52,0,0,0,2,1,0,6,11,12,15,0,32,29,44,29,28,1,1,0,6,0,2,0,14,12,6,43,4,58,0,2,0,5,1,55,59,80,75,2,10,60,40,116,121,145,114,106,71,13,72,58,11,25,7,142,84,2,84,112,133,59,23,216,10,27,59,63,16,2,10,29,12,3,51,97,47,26,19,36,3,6,2,1,15,1,70,70,111,19,23,0,20,102,0,9,139,39,77,165,48,17,0,55,0,50,134,158,40,49,72,41,0,0,0,14,0,11,4,71,4,0,4,37,63,133,86,8,30,47,50,94,24,0,19,51,1,0,120,14,0,0,79,4,23,150,63,67,16,48,1,0,0,0,0,2,6,21,5,13,19,114,11,60,84,11,84,132,107,38,8,71,44,14,27,0,12,8,0,11,18,0,0,4,0,0,0,0,4,0,0,24,0,30,0,65,113,52,67,12,71,1,79,7,0,1,24,0,77,0,53,92,21,10,47,54,34,71,16,134,126,0,36,131,10,0,95,102,45,52,0,0,0,0,0,0,5,10,2,11,0,25,34,39,29,20,1,1,0,6,0,0,0,17,12,3,46,11,53,0,3,0,11,3,54,60,71,78,0,12,56,53,125,120,138,99,128,62,20,69,68,16,30,3,149,75,6,101,113,128,60,24,202,5,31,71,75,18,2,10,38,11,7,48,118,45,32,10,35,3,8,1,0,14,1,72,68,105,23,19,2,21,81,1,9,144,36,75,165,44,14,0,50,0,49,129,166,62,128,76,43,15,0,33,27,0,6,2,82,18,0,6,50,74,147,90,7,34,49,46,102,33,0,37,58,5,1,140,96,3,2,103,67,24,157,62,67,37,47,2,0,0,0,0,3,8,19,8,13,25,110,19,62,102,0,101,154,93,38,11,83,63,50,28,1,20,24,0,14,14,0,0,6,0,0,0,0,5,0,0,14,0,25,0,83,115,50,74,16,84,9,53,7,1,1,26,0,84,1,27,26,6,8,40,60,44,88,43,134,96,0,33,112,4,1,118,114,44,32,0,0,0,4,2,0,9,45,2,92,24,138,104,57,38,79,61,2,1,54,66,10,8,148,74,2,48,13,81,20,58,88,129,28,181,119

GO terms:
  GO:0000287 magnesium ion binding (F, IDA)
  GO:0033862 UMP kinase activity (F, IDA)
  GO:0006225 UDP biosynthetic process (P, IDA)
  GO:0005886 plasma membrane (C, HDA)

Secondary structure (DSSP, 8-state):
---SEEEEEE-THHHHTTSSS--HHHHHHHHHHHHHHHHTT-EEEEEE--TTT--HHHHHHHTS-HHHHHHHHHHHHHHHHHHHHHHHHTTT--EEEEESS--TTTSEE--HHHHHHHHHTT-EEEEESTTS-TT--HHHHHHHHHHHHT-SEEEEEESSSS-BSS----B--EEEHHHHHHHT--SS-HHHHHHHHHHT--EEEEESSSTTHHHHHHHT---SEEEE-/---SEEEEEE-THHHHTTSSS--HHHHHHHHHHHHHHHHTT-EEEEEE--TTT--HHHHHHHTS-HHHHHHHHHHHHHHHHHHHHHHHHTTT--EEEEESS--TTTSEE--HHHHHHHHHTT-EEEEESTTS-SS--HHHHHHHHHHHTT-SEEEEEESSSS-BSS---PBP-EEEHHHHHHHT--SS-HHHHHHHHHTT--EEEEESSSTTHHHHHHHT---SEEEE-/---SEEEEEE-THHHHTTSSS--HHHHHHHHHHHHHHHHTT-EEEEEE--TTT--HHHHHHHT--HHHHHHHHHHHHHHHHHHHHHHHHTTT--EEEEESS--TTTSEE--HHHHHHHHHTTPEEEEESTTSSSS--HHHHHHHHHHHHT-SEEEE---